Protein 6NNV (pdb70)

Structure (mmCIF, N/CA/C/O backbone):
data_6NNV
#
_entry.id   6NNV
#
_cell.length_a   56.840
_cell.length_b   61.683
_cell.length_c   80.895
_cell.angle_alpha   90.00
_cell.angle_beta   90.17
_cell.angle_gamma   90.00
#
_symmetry.space_group_name_H-M   'P 1 21 1'
#
loop_
_entity.id
_entity.type
_entity.pdbx_description
1 polymer 'Programmed cell death 1 ligand 1'
2 polymer 'macrocyclic peptide'
3 water water
#
loop_
_atom_site.group_PDB
_atom_site.id
_atom_site.type_symbol
_atom_site.label_atom_id
_atom_site.label_alt_id
_atom_site.label_comp_id
_atom_site.label_asym_id
_atom_site.label_entity_id
_atom_site.label_seq_id
_atom_site.pdbx_PDB_ins_code
_atom_site.Cartn_x
_atom_site.Cartn_y
_atom_site.Cartn_z
_atom_site.occupancy
_atom_site.B_iso_or_equiv
_atom_site.auth_seq_id
_atom_site.auth_comp_id
_atom_site.auth_asym_id
_atom_site.auth_atom_id
_atom_site.pdbx_PDB_model_num
ATOM 1 N N . ALA A 1 1 ? 58.131 7.652 30.698 1.00 41.54 18 ALA A N 1
ATOM 2 C CA . ALA A 1 1 ? 57.799 6.407 30.016 1.00 38.56 18 ALA A CA 1
ATOM 3 C C . ALA A 1 1 ? 58.938 5.965 29.102 1.00 34.75 18 ALA A C 1
ATOM 4 O O . ALA A 1 1 ? 59.777 6.773 28.702 1.00 34.19 18 ALA A O 1
ATOM 6 N N . PHE A 1 2 ? 58.961 4.677 28.773 1.00 31.55 19 PHE A N 1
ATOM 7 C CA . PHE A 1 2 ? 59.999 4.142 27.901 1.00 27.51 19 PHE A CA 1
ATOM 8 C C . PHE A 1 2 ? 59.748 4.583 26.465 1.00 26.92 19 PHE A C 1
ATOM 9 O O . PHE A 1 2 ? 58.731 4.219 25.865 1.00 29.19 19 PHE A O 1
ATOM 17 N N . THR A 1 3 ? 60.676 5.363 25.913 1.00 24.44 20 THR A N 1
ATOM 18 C CA . THR A 1 3 ? 60.543 5.907 24.571 1.00 26.41 20 THR A CA 1
ATOM 19 C C . THR A 1 3 ? 61.794 5.613 23.759 1.00 27.03 20 THR A C 1
ATOM 20 O O . THR A 1 3 ? 62.917 5.771 24.247 1.00 28.74 20 THR A O 1
ATOM 24 N N . VAL A 1 4 ? 61.588 5.187 22.517 1.00 26.64 21 VAL A N 1
ATOM 25 C CA . VAL A 1 4 ? 62.663 4.985 21.556 1.00 23.54 21 VAL A CA 1
ATOM 26 C C . VAL A 1 4 ? 62.673 6.169 20.602 1.00 24.12 21 VAL A C 1
ATOM 27 O O . VAL A 1 4 ? 61.628 6.543 20.057 1.00 24.45 21 VAL A O 1
ATOM 31 N N . THR A 1 5 ? 63.843 6.766 20.407 1.00 25.76 22 THR A N 1
ATOM 32 C CA . THR A 1 5 ? 64.001 7.910 19.524 1.00 25.62 22 THR A CA 1
ATOM 33 C C . THR A 1 5 ? 64.867 7.536 18.327 1.00 23.79 22 THR A C 1
ATOM 34 O O . THR A 1 5 ? 65.631 6.566 18.365 1.00 24.18 22 THR A O 1
ATOM 38 N N . VAL A 1 6 ? 64.736 8.312 17.263 1.00 26.03 23 VAL A N 1
ATOM 39 C CA . VAL A 1 6 ? 65.571 8.185 16.072 1.00 24.30 23 VAL A CA 1
ATOM 40 C C . VAL A 1 6 ? 66.227 9.531 15.816 1.00 26.04 23 VAL A C 1
ATOM 41 O O . VAL A 1 6 ? 65.529 10.546 15.739 1.00 27.31 23 VAL A O 1
ATOM 45 N N . PRO A 1 7 ? 67.556 9.604 15.716 1.00 27.40 24 PRO A N 1
ATOM 46 C CA . PRO A 1 7 ? 68.188 10.888 15.377 1.00 27.80 24 PRO A CA 1
ATOM 47 C C . PRO A 1 7 ? 67.828 11.370 13.987 1.00 29.21 24 PRO A C 1
ATOM 48 O O . PRO A 1 7 ? 67.732 12.584 13.763 1.00 31.73 24 PRO A O 1
ATOM 52 N N . LYS A 1 8 ? 67.622 10.451 13.048 1.00 24.89 25 LYS A N 1
ATOM 53 C CA . LYS A 1 8 ? 67.259 10.775 11.679 1.00 25.63 25 LYS A CA 1
ATOM 54 C C . LYS A 1 8 ? 66.229 9.759 11.220 1.00 23.75 25 LYS A C 1
ATOM 55 O O . LYS A 1 8 ? 66.463 8.552 11.326 1.00 25.03 25 LYS A O 1
ATOM 61 N N . ASP A 1 9 ? 65.087 10.238 10.732 1.00 25.43 26 ASP A N 1
ATOM 62 C CA . ASP A 1 9 ? 64.006 9.361 10.299 1.00 27.74 26 ASP A CA 1
ATOM 63 C C . ASP A 1 9 ? 63.997 9.113 8.796 1.00 26.07 26 ASP A C 1
ATOM 64 O O . ASP A 1 9 ? 63.099 8.423 8.304 1.00 25.33 26 ASP A O 1
ATOM 69 N N . LEU A 1 10 ? 64.960 9.660 8.056 1.00 26.28 27 LEU A N 1
ATOM 70 C CA . LEU A 1 10 ? 65.094 9.377 6.630 1.00 25.91 27 LEU A CA 1
ATOM 71 C C . LEU A 1 10 ? 66.573 9.333 6.290 1.00 21.09 27 LEU A C 1
ATOM 72 O O . LEU A 1 10 ? 67.288 10.316 6.501 1.00 21.53 27 LEU A O 1
ATOM 77 N N . TYR A 1 11 ? 67.026 8.198 5.772 1.00 20.64 28 TYR A N 1
ATOM 78 C CA . TYR A 1 11 ? 68.408 8.014 5.357 1.00 23.08 28 TYR A CA 1
ATOM 79 C C . TYR A 1 11 ? 68.473 7.932 3.840 1.00 26.29 28 TYR A C 1
ATOM 80 O O . TYR A 1 11 ? 67.786 7.106 3.231 1.00 28.88 28 TYR A O 1
ATOM 89 N N . VAL A 1 12 ? 69.299 8.779 3.238 1.00 24.20 29 VAL A N 1
ATOM 90 C CA . VAL A 1 12 ? 69.610 8.697 1.817 1.00 22.20 29 VAL A CA 1
ATOM 91 C C . VAL A 1 12 ? 71.016 8.129 1.704 1.00 22.18 29 VAL A C 1
ATOM 92 O O . VAL A 1 12 ? 71.991 8.774 2.105 1.00 22.53 29 VAL A O 1
ATOM 96 N N . VAL A 1 13 ? 71.125 6.914 1.175 1.00 21.90 30 VAL A N 1
ATOM 97 C CA . VAL A 1 13 ? 72.396 6.211 1.096 1.00 21.92 30 VAL A CA 1
ATOM 98 C C . VAL A 1 13 ? 72.725 5.948 -0.366 1.00 26.73 30 VAL A C 1
ATOM 99 O O . VAL A 1 13 ? 71.836 5.838 -1.217 1.00 25.74 30 VAL A O 1
ATOM 103 N N . GLU A 1 14 ? 74.020 5.852 -0.652 1.00 28.00 31 GLU A N 1
ATOM 104 C CA . GLU A 1 14 ? 74.497 5.583 -1.999 1.00 27.85 31 GLU A CA 1
ATOM 105 C C . GLU A 1 14 ? 74.580 4.083 -2.238 1.00 25.17 31 GLU A C 1
ATOM 106 O O . GLU A 1 14 ? 74.975 3.321 -1.349 1.00 22.95 31 GLU A O 1
ATOM 112 N N . TYR A 1 15 ? 74.197 3.667 -3.446 1.00 24.35 32 TYR A N 1
ATOM 113 C CA . TYR A 1 15 ? 74.314 2.271 -3.843 1.00 25.78 32 TYR A CA 1
ATOM 114 C C . TYR A 1 15 ? 75.721 1.752 -3.575 1.00 29.81 32 TYR A C 1
ATOM 115 O O . TYR A 1 15 ? 76.715 2.427 -3.857 1.00 30.88 32 TYR A O 1
ATOM 124 N N . GLY A 1 16 ? 75.799 0.547 -3.009 1.00 27.08 33 GLY A N 1
ATOM 125 C CA . GLY A 1 16 ? 77.067 -0.097 -2.741 1.00 26.21 33 GLY A CA 1
ATOM 126 C C . GLY A 1 16 ? 77.798 0.377 -1.504 1.00 25.53 33 GLY A C 1
ATOM 127 O O . GLY A 1 16 ? 78.833 -0.207 -1.157 1.00 23.85 33 GLY A O 1
ATOM 128 N N . SER A 1 17 ? 77.310 1.415 -0.829 1.00 26.49 34 SER A N 1
ATOM 129 C CA . SER A 1 17 ? 77.954 1.905 0.377 1.00 24.10 34 SER A CA 1
ATOM 130 C C . SER A 1 17 ? 77.468 1.108 1.585 1.00 22.27 34 SER A C 1
ATOM 131 O O . SER A 1 17 ? 76.681 0.166 1.468 1.00 21.49 34 SER A O 1
ATOM 134 N N . ASN A 1 18 ? 77.954 1.483 2.762 1.00 23.50 35 ASN A N 1
ATOM 135 C CA . ASN A 1 18 ? 77.499 0.904 4.016 1.00 24.28 35 ASN A CA 1
ATOM 136 C C . ASN A 1 18 ? 76.541 1.872 4.693 1.00 24.22 35 ASN A C 1
ATOM 137 O O . ASN A 1 18 ? 76.700 3.092 4.589 1.00 23.69 35 ASN A O 1
ATOM 142 N N . MET A 1 19 ? 75.538 1.325 5.367 1.00 19.81 36 MET A N 1
ATOM 143 C CA . MET A 1 19 ? 74.523 2.120 6.039 1.00 20.93 36 MET A CA 1
ATOM 144 C C . MET A 1 19 ? 74.453 1.727 7.507 1.00 18.98 36 MET A C 1
ATOM 145 O O . MET A 1 19 ? 74.544 0.545 7.847 1.00 19.97 36 MET A O 1
ATOM 150 N N . THR A 1 20 ? 74.311 2.725 8.375 1.00 21.26 37 THR A N 1
ATOM 151 C CA . THR A 1 20 ? 74.136 2.505 9.808 1.00 20.41 37 THR A CA 1
ATOM 152 C C . THR A 1 20 ? 72.971 3.367 10.266 1.00 22.39 37 THR A C 1
ATOM 153 O O . THR A 1 20 ? 73.101 4.592 10.358 1.00 26.50 37 THR A O 1
ATOM 157 N N . ILE A 1 21 ? 71.835 2.732 10.541 1.00 19.99 38 ILE A N 1
ATOM 158 C CA . ILE A 1 21 ? 70.634 3.426 10.990 1.00 19.74 38 ILE A CA 1
ATOM 159 C C . ILE A 1 21 ? 70.442 3.129 12.469 1.00 18.42 38 ILE A C 1
ATOM 160 O O . ILE A 1 21 ? 70.631 1.993 12.916 1.00 17.60 38 ILE A O 1
ATOM 165 N N . GLU A 1 22 ? 70.078 4.151 13.234 1.00 18.97 39 GLU A N 1
ATOM 166 C CA . GLU A 1 22 ? 70.203 4.069 14.680 1.00 18.34 39 GLU A CA 1
ATOM 167 C C . GLU A 1 22 ? 68.886 4.366 15.371 1.00 18.41 39 GLU A C 1
ATOM 168 O O . GLU A 1 22 ? 68.154 5.280 14.981 1.00 18.72 39 GLU A O 1
ATOM 174 N N . CYS A 1 23 ? 68.598 3.581 16.401 1.00 23.49 40 CYS A N 1
ATOM 175 C CA . CYS A 1 23 ? 67.515 3.860 17.324 1.00 21.79 40 CYS A CA 1
ATOM 176 C C . CYS A 1 23 ? 68.092 4.001 18.725 1.00 18.85 40 CYS A C 1
ATOM 177 O O . CYS A 1 23 ? 69.000 3.264 19.109 1.00 18.69 40 CYS A O 1
ATOM 180 N N . LYS A 1 24 ? 67.600 4.991 19.458 1.00 19.46 41 LYS A N 1
ATOM 181 C CA . LYS A 1 24 ? 68.107 5.300 20.784 1.00 20.01 41 LYS A CA 1
ATOM 182 C C . LYS A 1 24 ? 67.063 4.927 21.824 1.00 21.36 41 LYS A C 1
ATOM 183 O O . LYS A 1 24 ? 65.869 5.187 21.641 1.00 20.36 41 LYS A O 1
ATOM 189 N N . PHE A 1 25 ? 67.519 4.307 22.906 1.00 22.85 42 PHE A N 1
ATOM 190 C CA . PHE A 1 25 ? 66.662 3.880 23.998 1.00 20.68 42 PHE A CA 1
ATOM 191 C C . PHE A 1 25 ? 67.398 4.109 25.308 1.00 21.68 42 PHE A C 1
ATOM 192 O O . PHE A 1 25 ? 68.635 4.132 25.330 1.00 22.63 42 PHE A O 1
ATOM 200 N N . PRO A 1 26 ? 66.671 4.316 26.407 1.00 23.22 43 PRO A N 1
ATOM 201 C CA . PRO A 1 26 ? 67.330 4.651 27.680 1.00 24.92 43 PRO A CA 1
ATOM 202 C C . PRO A 1 26 ? 68.001 3.435 28.306 1.00 27.51 43 PRO A C 1
ATOM 203 O O . PRO A 1 26 ? 67.409 2.356 28.387 1.00 27.60 43 PRO A O 1
ATOM 207 N N . VAL A 1 27 ? 69.245 3.622 28.751 1.00 28.17 44 VAL A N 1
ATOM 208 C CA . VAL A 1 27 ? 70.018 2.600 29.448 1.00 30.45 44 VAL A CA 1
ATOM 209 C C . VAL A 1 27 ? 70.688 3.240 30.654 1.00 33.49 44 VAL A C 1
ATOM 210 O O . VAL A 1 27 ? 71.220 4.352 30.562 1.00 35.44 44 VAL A O 1
ATOM 214 N N . GLU A 1 28 ? 70.672 2.533 31.784 1.00 35.77 45 GLU A N 1
ATOM 215 C CA . GLU A 1 28 ? 71.348 3.000 32.990 1.00 39.42 45 GLU A CA 1
ATOM 216 C C . GLU A 1 28 ? 72.856 2.808 32.872 1.00 42.22 45 GLU A C 1
ATOM 217 O O . GLU A 1 28 ? 73.382 2.631 31.767 1.00 43.48 45 GLU A O 1
ATOM 218 N N . LYS A 1 29 ? 73.558 2.834 34.007 1.00 45.88 46 LYS A N 1
ATOM 219 C CA . LYS A 1 29 ? 75.013 2.725 33.978 1.00 47.50 46 LYS A CA 1
ATOM 220 C C . LYS A 1 29 ? 75.464 1.376 33.432 1.00 47.88 46 LYS A C 1
ATOM 221 O O . LYS A 1 29 ? 76.486 1.291 32.740 1.00 49.52 46 LYS A O 1
ATOM 222 N N . GLN A 1 30 ? 74.718 0.313 33.729 1.00 45.24 47 GLN A N 1
ATOM 223 C CA . GLN A 1 30 ? 75.042 -1.031 33.274 1.00 41.43 47 GLN A CA 1
ATOM 224 C C . GLN A 1 30 ? 73.890 -1.592 32.451 1.00 36.24 47 GLN A C 1
ATOM 225 O O . GLN A 1 30 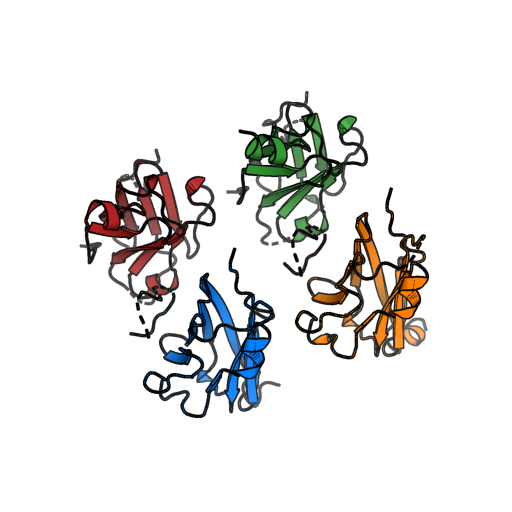? 72.722 -1.278 32.695 1.00 36.34 47 GLN A O 1
ATOM 227 N N . LEU A 1 31 ? 74.231 -2.434 31.478 1.00 32.81 48 LEU A N 1
ATOM 228 C CA . LEU A 1 31 ? 73.270 -2.977 30.524 1.00 29.55 48 LEU A CA 1
ATOM 229 C C . LEU A 1 31 ? 72.862 -4.386 30.942 1.00 28.90 48 LEU A C 1
ATOM 230 O O . LEU A 1 31 ? 73.713 -5.276 31.055 1.00 29.88 48 LEU A O 1
ATOM 235 N N . ASP A 1 32 ? 71.562 -4.584 31.157 1.00 24.88 49 ASP A N 1
ATOM 236 C CA . ASP A 1 32 ? 71.001 -5.888 31.513 1.00 25.59 49 ASP A CA 1
ATOM 237 C C . ASP A 1 32 ? 70.734 -6.654 30.222 1.00 24.33 49 ASP A C 1
ATOM 238 O O . ASP A 1 32 ? 69.717 -6.441 29.557 1.00 24.61 49 ASP A O 1
ATOM 243 N N . LEU A 1 33 ? 71.642 -7.573 29.880 1.00 26.14 50 LEU A N 1
ATOM 244 C CA . LEU A 1 33 ? 71.532 -8.300 28.618 1.00 23.66 50 LEU A CA 1
ATOM 245 C C . LEU A 1 33 ? 70.344 -9.251 28.601 1.00 20.24 50 LEU A C 1
ATOM 246 O O . LEU A 1 33 ? 69.807 -9.542 27.527 1.00 19.63 50 LEU A O 1
ATOM 251 N N . ALA A 1 34 ? 69.926 -9.758 29.765 1.00 22.40 51 ALA A N 1
ATOM 252 C CA . ALA A 1 34 ? 68.791 -10.674 29.796 1.00 22.33 51 ALA A CA 1
ATOM 253 C C . ALA A 1 34 ? 67.486 -9.967 29.457 1.00 23.48 51 ALA A C 1
ATOM 254 O O . ALA A 1 34 ? 66.583 -10.577 28.875 1.00 23.18 51 ALA A O 1
ATOM 256 N N . ALA A 1 35 ? 67.370 -8.689 29.808 1.00 20.96 52 ALA A N 1
ATOM 257 C CA . ALA A 1 35 ? 66.145 -7.941 29.573 1.00 22.36 52 ALA A CA 1
ATOM 258 C C . ALA A 1 35 ? 66.048 -7.366 28.169 1.00 20.22 52 ALA A C 1
ATOM 259 O O . ALA A 1 35 ? 64.935 -7.122 27.690 1.00 20.18 52 ALA A O 1
ATOM 261 N N . LEU A 1 36 ? 67.175 -7.153 27.497 1.00 19.73 53 LEU A N 1
ATOM 262 C CA . LEU A 1 36 ? 67.173 -6.486 26.204 1.00 19.13 53 LEU A CA 1
ATOM 263 C C . LEU A 1 36 ? 66.712 -7.433 25.104 1.00 23.92 53 LEU A C 1
ATOM 264 O O . LEU A 1 36 ? 67.255 -8.531 24.944 1.00 20.51 53 LEU A O 1
ATOM 269 N N . ILE A 1 37 ? 65.700 -7.006 24.353 1.00 24.22 54 ILE A N 1
ATOM 270 C CA . ILE A 1 37 ? 65.303 -7.651 23.106 1.00 19.79 54 ILE A CA 1
ATOM 271 C C . ILE A 1 37 ? 65.285 -6.581 22.027 1.00 17.99 54 ILE A C 1
ATOM 272 O O . ILE A 1 37 ? 64.683 -5.518 22.214 1.00 16.45 54 ILE A O 1
ATOM 277 N N . VAL A 1 38 ? 65.962 -6.842 20.913 1.00 18.73 55 VAL A N 1
ATOM 278 C CA . VAL A 1 38 ? 65.976 -5.911 19.790 1.00 16.13 55 VAL A CA 1
ATOM 279 C C . VAL A 1 38 ? 65.576 -6.671 18.534 1.00 16.18 55 VAL A C 1
ATOM 280 O O . VAL A 1 38 ? 66.028 -7.798 18.310 1.00 16.61 55 VAL A O 1
ATOM 284 N N . TYR A 1 39 ? 64.709 -6.069 17.726 1.00 17.62 56 TYR A N 1
ATOM 285 C CA . TYR A 1 39 ? 64.298 -6.679 16.466 1.00 17.60 56 TYR A CA 1
ATOM 286 C C . TYR A 1 39 ? 64.224 -5.599 15.399 1.00 17.24 56 TYR A C 1
ATOM 287 O O . TYR A 1 39 ? 63.459 -4.638 15.532 1.00 15.88 56 TYR A O 1
ATOM 296 N N . TRP A 1 40 ? 65.042 -5.755 14.361 1.00 16.11 57 TRP A N 1
ATOM 297 C CA . TRP A 1 40 ? 65.024 -4.913 13.173 1.00 16.15 57 TRP A CA 1
ATOM 298 C C . TRP A 1 40 ? 64.359 -5.679 12.044 1.00 16.49 57 TRP A C 1
ATOM 299 O O . TRP A 1 40 ? 64.802 -6.787 11.707 1.00 16.89 57 TRP A O 1
ATOM 310 N N . GLU A 1 41 ? 63.328 -5.069 11.447 1.00 16.42 58 GLU A N 1
ATOM 311 C CA . GLU A 1 41 ? 62.557 -5.670 10.364 1.00 16.81 58 GLU A CA 1
ATOM 312 C C . GLU A 1 41 ? 62.355 -4.648 9.251 1.00 17.04 58 GLU A C 1
ATOM 313 O O . GLU A 1 41 ? 62.392 -3.442 9.488 1.00 16.80 58 GLU A O 1
ATOM 319 N N . MET A 1 42 ? 62.168 -5.128 8.022 1.00 17.63 59 MET A N 1
ATOM 320 C CA . MET A 1 42 ? 61.735 -4.259 6.933 1.00 20.92 59 MET A CA 1
ATOM 321 C C . MET A 1 42 ? 60.797 -5.041 6.025 1.00 20.53 59 MET A C 1
ATOM 322 O O . MET A 1 42 ? 61.051 -6.208 5.710 1.00 21.38 59 MET A O 1
ATOM 327 N N . GLU A 1 43 ? 59.663 -4.425 5.711 1.00 24.16 60 GLU A N 1
ATOM 328 C CA . GLU A 1 43 ? 58.642 -5.127 4.979 1.00 23.02 60 GLU A CA 1
ATOM 329 C C . GLU A 1 43 ? 58.365 -6.252 5.974 1.00 20.06 60 GLU A C 1
ATOM 330 O O . GLU A 1 43 ? 58.107 -6.007 7.153 1.00 20.62 60 GLU A O 1
ATOM 336 N N . ASP A 1 44 ? 58.432 -7.478 5.487 1.00 19.36 61 ASP A N 1
ATOM 337 C CA . ASP A 1 44 ? 58.254 -8.698 6.261 1.00 20.55 61 ASP A CA 1
ATOM 338 C C . ASP A 1 44 ? 59.529 -9.532 6.270 1.00 19.37 61 ASP A C 1
ATOM 339 O O . ASP A 1 44 ? 59.490 -10.764 6.256 1.00 25.49 61 ASP A O 1
ATOM 344 N N . LYS A 1 45 ? 60.679 -8.865 6.301 1.00 19.18 62 LYS A N 1
ATOM 345 C CA . LYS A 1 45 ? 61.976 -9.528 6.296 1.00 24.50 62 LYS A CA 1
ATOM 346 C C . LYS A 1 45 ? 62.629 -9.372 7.664 1.00 18.79 62 LYS A C 1
ATOM 347 O O . LYS A 1 45 ? 62.819 -8.249 8.144 1.00 18.28 62 LYS A O 1
ATOM 353 N N . ASN A 1 46 ? 62.966 -10.500 8.283 1.00 18.92 63 ASN A N 1
ATOM 354 C CA . ASN A 1 46 ? 63.693 -10.535 9.551 1.00 18.54 63 ASN A CA 1
ATOM 355 C C . ASN A 1 46 ? 65.135 -10.108 9.305 1.00 19.97 63 ASN A C 1
ATOM 356 O O . ASN A 1 46 ? 65.941 -10.878 8.781 1.00 22.63 63 ASN A O 1
ATOM 361 N N . ILE A 1 47 ? 65.477 -8.882 9.692 1.00 20.60 64 ILE A N 1
ATOM 362 C CA . ILE A 1 47 ? 66.843 -8.402 9.518 1.00 21.53 64 ILE A CA 1
ATOM 363 C C . ILE A 1 47 ? 67.698 -8.863 10.686 1.00 21.57 64 ILE A C 1
ATOM 364 O O . ILE A 1 47 ? 68.634 -9.651 10.508 1.00 21.97 64 ILE A O 1
ATOM 369 N N . ILE A 1 48 ? 67.400 -8.370 11.886 1.00 21.03 65 ILE A N 1
ATOM 370 C CA . ILE A 1 48 ? 68.227 -8.669 13.053 1.00 19.91 65 ILE A CA 1
ATOM 371 C C . ILE A 1 48 ? 67.326 -9.020 14.225 1.00 19.28 65 ILE A C 1
ATOM 372 O O . ILE A 1 48 ? 66.360 -8.304 14.507 1.00 18.31 65 ILE A O 1
ATOM 377 N N . GLN A 1 49 ? 67.644 -10.119 14.906 1.00 21.80 66 GLN A N 1
ATOM 378 C CA . GLN A 1 49 ? 66.920 -10.570 16.090 1.00 21.27 66 GLN A CA 1
ATOM 379 C C . GLN A 1 49 ? 67.939 -10.782 17.200 1.00 22.63 66 GLN A C 1
ATOM 380 O O . GLN A 1 49 ? 68.787 -11.675 17.103 1.00 24.76 66 GLN A O 1
ATOM 386 N N . PHE A 1 50 ? 67.857 -9.971 18.251 1.00 21.12 67 PHE A N 1
ATOM 387 C CA . PHE A 1 50 ? 68.875 -9.904 19.290 1.00 21.16 67 PHE A CA 1
ATOM 388 C C . PHE A 1 50 ? 68.233 -10.212 20.634 1.00 22.55 67 PHE A C 1
ATOM 389 O O . PHE A 1 50 ? 67.395 -9.438 21.118 1.00 22.28 67 PHE A O 1
ATOM 397 N N . VAL A 1 51 ? 68.636 -11.338 21.226 1.00 22.62 68 VAL A N 1
ATOM 398 C CA . VAL A 1 51 ? 68.086 -11.855 22.474 1.00 25.29 68 VAL A CA 1
ATOM 399 C C . VAL A 1 51 ? 69.229 -12.444 23.293 1.00 28.22 68 VAL A C 1
ATOM 400 O O . VAL A 1 51 ? 70.103 -13.128 22.751 1.00 31.35 68 VAL A O 1
ATOM 404 N N . HIS A 1 52 ? 69.226 -12.170 24.601 1.00 30.60 69 HIS A N 1
ATOM 405 C CA . HIS A 1 52 ? 70.209 -12.730 25.536 1.00 30.61 69 HIS A CA 1
ATOM 406 C C . HIS A 1 52 ? 71.642 -12.382 25.134 1.00 29.23 69 HIS A C 1
ATOM 407 O O . HIS A 1 52 ? 72.555 -13.203 25.247 1.00 28.70 69 HIS A O 1
ATOM 414 N N . GLY A 1 53 ? 71.844 -11.152 24.665 1.00 27.35 70 GLY A N 1
ATOM 415 C CA . GLY A 1 53 ? 73.164 -10.664 24.332 1.00 27.02 70 GLY A CA 1
ATOM 416 C C . GLY A 1 53 ? 73.743 -11.164 23.027 1.00 25.20 70 GLY A C 1
ATOM 417 O O . GLY A 1 53 ? 74.907 -10.863 22.735 1.00 25.56 70 GLY A O 1
ATOM 418 N N . GLU A 1 54 ? 72.980 -11.906 22.227 1.00 26.42 71 GLU A N 1
ATOM 419 C CA . GLU A 1 54 ? 73.488 -12.476 20.988 1.00 26.59 71 GLU A CA 1
ATOM 420 C C . GLU A 1 54 ? 72.453 -12.331 19.884 1.00 26.88 71 GLU A C 1
ATOM 421 O O . GLU A 1 54 ? 71.246 -12.398 20.132 1.00 26.26 71 GLU A O 1
ATOM 427 N N . GLU A 1 55 ? 72.940 -12.141 18.660 1.00 23.62 72 GLU A N 1
ATOM 428 C CA . GLU A 1 55 ? 72.070 -12.175 17.493 1.00 26.13 72 GLU A CA 1
ATOM 429 C C . GLU A 1 55 ? 71.580 -13.596 17.244 1.00 28.82 72 GLU A C 1
ATOM 430 O O . GLU A 1 55 ? 72.336 -14.562 17.373 1.00 32.28 72 GLU A O 1
ATOM 436 N N . ASP A 1 56 ? 70.307 -13.722 16.879 1.00 27.20 73 ASP A N 1
ATOM 437 C CA . ASP A 1 56 ? 69.727 -15.001 16.483 1.00 27.93 73 ASP A CA 1
ATOM 438 C C . ASP A 1 56 ? 69.714 -15.061 14.960 1.00 26.75 73 ASP A C 1
ATOM 439 O O . ASP A 1 56 ? 68.908 -14.387 14.312 1.00 25.62 73 ASP A O 1
ATOM 444 N N . LEU A 1 57 ? 70.610 -15.866 14.392 1.00 29.30 74 LEU A N 1
ATOM 445 C CA . LEU A 1 57 ? 70.752 -15.964 12.946 1.00 28.90 74 LEU A CA 1
ATOM 446 C C . LEU A 1 57 ? 69.858 -17.026 12.325 1.00 28.36 74 LEU A C 1
ATOM 447 O O . LEU A 1 57 ? 69.745 -17.070 11.095 1.00 31.98 74 LEU A O 1
ATOM 452 N N . LYS A 1 58 ? 69.228 -17.880 13.134 1.00 25.65 75 LYS A N 1
ATOM 453 C CA . LYS A 1 58 ? 68.383 -18.939 12.592 1.00 28.84 75 LYS A CA 1
ATOM 454 C C . LYS A 1 58 ? 67.140 -18.395 11.902 1.00 27.96 75 LYS A C 1
ATOM 455 O O . LYS A 1 58 ? 66.586 -19.071 11.028 1.00 27.63 75 LYS A O 1
ATOM 461 N N . THR A 1 59 ? 66.691 -17.197 12.273 1.00 24.41 76 THR A N 1
ATOM 462 C CA . THR A 1 59 ? 65.498 -16.596 11.698 1.00 25.28 76 THR A CA 1
ATOM 463 C C . THR A 1 59 ? 65.813 -15.469 10.726 1.00 26.08 76 THR A C 1
ATOM 464 O O . THR A 1 59 ? 64.886 -14.868 10.173 1.00 26.38 76 THR A O 1
ATOM 468 N N . GLN A 1 60 ? 67.089 -15.171 10.499 1.00 26.04 77 GLN A N 1
ATOM 469 C CA . GLN A 1 60 ? 67.453 -14.064 9.629 1.00 25.28 77 GLN A CA 1
ATOM 470 C C . GLN A 1 60 ? 67.110 -14.379 8.180 1.00 25.16 77 GLN A C 1
ATOM 471 O O . GLN A 1 60 ? 67.359 -15.485 7.692 1.00 27.63 77 GLN A O 1
ATOM 477 N N . HIS A 1 61 ? 66.536 -13.395 7.494 1.00 25.60 78 HIS A N 1
ATOM 478 C CA . HIS A 1 61 ? 66.211 -13.546 6.083 1.00 28.11 78 HIS A CA 1
ATOM 479 C C . HIS A 1 61 ? 67.487 -13.654 5.252 1.00 31.43 78 HIS A C 1
ATOM 480 O O . HIS A 1 61 ? 68.510 -13.038 5.562 1.00 31.18 78 HIS A O 1
ATOM 487 N N . SER A 1 62 ? 67.416 -14.451 4.179 1.00 32.39 79 SER A N 1
ATOM 488 C CA . SER A 1 62 ? 68.607 -14.722 3.377 1.00 35.18 79 SER A CA 1
ATOM 489 C C . SER A 1 62 ? 69.153 -13.458 2.723 1.00 34.56 79 SER A C 1
ATOM 490 O O . SER A 1 62 ? 70.349 -13.387 2.417 1.00 36.64 79 SER A O 1
ATOM 493 N N . SER A 1 63 ? 68.302 -12.453 2.508 1.00 32.24 80 SER A N 1
ATOM 494 C CA . SER A 1 63 ? 68.733 -11.195 1.908 1.00 34.17 80 SER A CA 1
ATOM 495 C C . SER A 1 63 ? 69.809 -10.490 2.718 1.00 32.88 80 SER A C 1
ATOM 496 O O . SER A 1 63 ? 70.445 -9.568 2.196 1.00 33.77 80 SER A O 1
ATOM 499 N N . TYR A 1 64 ? 70.029 -10.893 3.970 1.00 32.72 81 TYR A N 1
ATOM 500 C CA . TYR A 1 64 ? 70.881 -10.153 4.885 1.00 30.76 81 TYR A CA 1
ATOM 501 C C . TYR A 1 64 ? 72.007 -10.983 5.485 1.00 32.36 81 TYR A C 1
ATOM 502 O O . TYR A 1 64 ? 72.755 -10.462 6.320 1.00 34.23 81 TYR A O 1
ATOM 511 N N . ARG A 1 65 ? 72.155 -12.244 5.085 1.00 31.02 82 ARG A N 1
ATOM 512 C CA . ARG A 1 65 ? 73.214 -13.092 5.620 1.00 32.67 82 ARG A CA 1
ATOM 513 C C . ARG A 1 65 ? 74.578 -12.470 5.353 1.00 34.68 82 ARG A C 1
ATOM 514 O O . ARG A 1 65 ? 74.935 -12.206 4.201 1.00 37.61 82 ARG A O 1
ATOM 516 N N . GLN A 1 66 ? 75.331 -12.228 6.427 1.00 34.54 83 GLN A N 1
ATOM 517 C CA . GLN A 1 66 ? 76.631 -11.559 6.377 1.00 36.93 83 GLN A CA 1
ATOM 518 C C . GLN A 1 66 ? 76.548 -10.184 5.723 1.00 34.58 83 GLN A C 1
ATOM 519 O O . GLN A 1 66 ? 77.565 -9.638 5.282 1.00 35.95 83 GLN A O 1
ATOM 525 N N . ARG A 1 67 ? 75.336 -9.645 5.654 1.00 28.68 84 ARG A N 1
ATOM 526 C CA . ARG A 1 67 ? 75.111 -8.324 5.090 1.00 26.88 84 ARG A CA 1
ATOM 527 C C . ARG A 1 67 ? 74.712 -7.325 6.169 1.00 22.49 84 ARG A C 1
ATOM 528 O O . ARG A 1 67 ? 74.948 -6.127 6.034 1.00 29.75 84 ARG A O 1
ATOM 536 N N . ALA A 1 68 ? 74.102 -7.824 7.240 1.00 24.83 85 ALA A N 1
ATOM 537 C CA . ALA A 1 68 ? 73.648 -6.957 8.322 1.00 23.70 85 ALA A CA 1
ATOM 538 C C . ALA A 1 68 ? 73.972 -7.484 9.714 1.00 24.21 85 ALA A C 1
ATOM 539 O O . ALA A 1 68 ? 74.005 -8.689 9.946 1.00 21.10 85 ALA A O 1
ATOM 541 N N . ARG A 1 69 ? 74.207 -6.559 10.637 1.00 20.12 86 ARG A N 1
ATOM 542 C CA . ARG A 1 69 ? 74.518 -6.913 12.011 1.00 20.47 86 ARG A CA 1
ATOM 543 C C . ARG A 1 69 ? 74.105 -5.803 12.971 1.00 21.16 86 ARG A C 1
ATOM 544 O O . ARG A 1 69 ? 73.950 -4.650 12.571 1.00 19.67 86 ARG A O 1
ATOM 548 N N . LEU A 1 70 ? 73.939 -6.161 14.240 1.00 18.98 87 LEU A N 1
ATOM 549 C CA . LEU A 1 70 ? 73.587 -5.200 15.273 1.00 18.68 87 LEU A CA 1
ATOM 550 C C . LEU A 1 70 ? 74.914 -4.905 15.943 1.00 21.57 87 LEU A C 1
ATOM 551 O O . LEU A 1 70 ? 75.636 -5.825 16.317 1.00 25.84 87 LEU A O 1
ATOM 556 N N . LEU A 1 71 ? 75.255 -3.630 16.080 1.00 18.79 88 LEU A N 1
ATOM 557 C CA . LEU A 1 71 ? 76.548 -3.281 16.664 1.00 19.34 88 LEU A CA 1
ATOM 558 C C . LEU A 1 71 ? 76.418 -3.335 18.182 1.00 21.98 88 LEU A C 1
ATOM 559 O O . LEU A 1 71 ? 75.935 -2.392 18.815 1.00 20.88 88 LEU A O 1
ATOM 564 N N . LYS A 1 72 ? 76.867 -4.449 18.767 1.00 19.84 89 LYS A N 1
ATOM 565 C CA . LYS A 1 72 ? 76.599 -4.737 20.172 1.00 19.89 89 LYS A CA 1
ATOM 566 C C . LYS A 1 72 ? 77.248 -3.723 21.106 1.00 23.14 89 LYS A C 1
ATOM 567 O O . LYS A 1 72 ? 76.706 -3.440 22.180 1.00 21.71 89 LYS A O 1
ATOM 573 N N . ASP A 1 73 ? 78.399 -3.166 20.724 1.00 20.55 90 ASP A N 1
ATOM 574 C CA . ASP A 1 73 ? 79.099 -2.241 21.610 1.00 21.74 90 ASP A CA 1
ATOM 575 C C . ASP A 1 73 ? 78.345 -0.928 21.776 1.00 20.58 90 ASP A C 1
ATOM 576 O O . ASP A 1 73 ? 78.487 -0.261 22.807 1.00 22.26 90 ASP A O 1
ATOM 581 N N . GLN A 1 74 ? 77.544 -0.540 20.783 1.00 19.43 91 GLN A N 1
ATOM 582 C CA . GLN A 1 74 ? 76.753 0.676 20.900 1.00 21.17 91 GLN A CA 1
ATOM 583 C C . GLN A 1 74 ? 75.541 0.497 21.803 1.00 22.58 91 GLN A C 1
ATOM 584 O O . GLN A 1 74 ? 75.026 1.493 22.324 1.00 23.33 91 GLN A O 1
ATOM 590 N N . LEU A 1 75 ? 75.073 -0.742 21.990 1.00 20.22 92 LEU A N 1
ATOM 591 C CA . LEU A 1 75 ? 73.979 -0.989 22.923 1.00 23.33 92 LEU A CA 1
ATOM 592 C C . LEU A 1 75 ? 74.325 -0.481 24.317 1.00 25.75 92 LEU A C 1
ATOM 593 O O . LEU A 1 75 ? 73.447 -0.006 25.048 1.00 25.40 92 LEU A O 1
ATOM 598 N N . SER A 1 76 ? 75.605 -0.572 24.695 1.00 27.82 93 SER A N 1
ATOM 599 C CA . SER A 1 76 ? 76.055 -0.035 25.974 1.00 28.92 93 SER A CA 1
ATOM 600 C C . SER A 1 76 ? 75.690 1.433 26.122 1.00 25.91 93 SER A C 1
ATOM 601 O O . SER A 1 76 ? 75.438 1.903 27.236 1.00 26.80 93 SER A O 1
ATOM 604 N N . LEU A 1 77 ? 75.670 2.171 25.017 1.00 22.93 94 LEU A N 1
ATOM 605 C CA . LEU A 1 77 ? 75.351 3.589 25.020 1.00 22.22 94 LEU A CA 1
ATOM 606 C C . LEU A 1 77 ? 73.867 3.857 24.803 1.00 22.10 94 LEU A C 1
ATOM 607 O O . LEU A 1 77 ? 73.478 5.010 24.597 1.00 21.05 94 LEU A O 1
ATOM 612 N N . GLY A 1 78 ? 73.029 2.829 24.858 1.00 19.11 95 GLY A N 1
ATOM 613 C CA . GLY A 1 78 ? 71.632 3.026 24.528 1.00 19.47 95 GLY A CA 1
ATOM 614 C C . GLY A 1 78 ? 71.432 3.299 23.056 1.00 21.58 95 GLY A C 1
ATOM 615 O O . GLY A 1 78 ? 70.654 4.192 22.694 1.00 21.97 95 GLY A O 1
ATOM 616 N N . ASN A 1 79 ? 72.132 2.556 22.196 1.00 15.77 96 ASN A N 1
ATOM 617 C CA . ASN A 1 79 ? 72.068 2.718 20.747 1.00 17.34 96 ASN A CA 1
ATOM 618 C C . ASN A 1 79 ? 71.923 1.343 20.109 1.00 21.41 96 ASN A C 1
ATOM 619 O O . ASN A 1 79 ? 72.868 0.549 20.123 1.00 24.65 96 ASN A O 1
ATOM 624 N N . ALA A 1 80 ? 70.742 1.059 19.565 1.00 19.59 97 ALA A N 1
ATOM 625 C CA . ALA A 1 80 ? 70.537 -0.090 18.690 1.00 17.77 97 ALA A CA 1
ATOM 626 C C . ALA A 1 80 ? 70.843 0.388 17.277 1.00 17.77 97 ALA A C 1
ATOM 627 O O . ALA A 1 80 ? 70.050 1.103 16.665 1.00 19.02 97 ALA A O 1
ATOM 629 N N . ALA A 1 81 ? 72.012 0.022 16.768 1.00 15.62 98 ALA A N 1
ATOM 630 C CA . ALA A 1 81 ? 72.495 0.513 15.486 1.00 16.81 98 ALA A CA 1
ATOM 631 C C . ALA A 1 81 ? 72.573 -0.652 14.512 1.00 19.18 98 ALA A C 1
ATOM 632 O O . ALA A 1 81 ? 73.346 -1.591 14.723 1.00 18.06 98 ALA A O 1
ATOM 634 N N . LEU A 1 82 ? 71.771 -0.591 13.456 1.00 13.31 99 LEU A N 1
ATOM 635 C CA . LEU A 1 82 ? 71.780 -1.611 12.420 1.00 13.20 99 LEU A CA 1
ATOM 636 C C . LEU A 1 82 ? 72.741 -1.181 11.323 1.00 18.39 99 LEU A C 1
ATOM 637 O O . LEU A 1 82 ? 72.592 -0.091 10.755 1.00 16.93 99 LEU A O 1
ATOM 642 N N . GLN A 1 83 ? 73.724 -2.028 11.031 1.00 17.93 100 GLN A N 1
ATOM 643 C CA . GLN A 1 83 ? 74.681 -1.783 9.964 1.00 13.47 100 GLN A CA 1
ATOM 644 C C . GLN A 1 83 ? 74.473 -2.805 8.856 1.00 17.55 100 GLN A C 1
ATOM 645 O O . GLN A 1 83 ? 74.476 -4.015 9.109 1.00 13.56 100 GLN A O 1
ATOM 651 N N . ILE A 1 84 ? 74.289 -2.313 7.635 1.00 14.14 101 ILE A N 1
ATOM 652 C CA . ILE A 1 84 ? 74.138 -3.147 6.447 1.00 20.06 101 ILE A CA 1
ATOM 653 C C . ILE A 1 84 ? 75.213 -2.737 5.451 1.00 18.84 101 ILE A C 1
ATOM 654 O O . ILE A 1 84 ? 75.294 -1.563 5.066 1.00 17.24 101 ILE A O 1
ATOM 659 N N . THR A 1 85 ? 76.038 -3.696 5.043 1.00 18.34 102 THR A N 1
ATOM 660 C CA . THR A 1 85 ? 77.131 -3.429 4.120 1.00 19.31 102 THR A CA 1
ATOM 661 C C . THR A 1 85 ? 76.711 -3.725 2.691 1.00 21.68 102 THR A C 1
ATOM 662 O O . THR A 1 85 ? 75.904 -4.622 2.433 1.00 22.68 102 THR A O 1
ATOM 666 N N . ASP A 1 86 ? 77.280 -2.960 1.759 1.00 19.64 103 ASP A N 1
ATOM 667 C CA . ASP A 1 86 ? 77.040 -3.145 0.331 1.00 21.69 103 ASP A CA 1
ATOM 668 C C . ASP A 1 86 ? 75.553 -2.980 0.013 1.00 21.40 103 ASP A C 1
ATOM 669 O O . ASP A 1 86 ? 74.872 -3.909 -0.424 1.00 21.74 103 ASP A O 1
ATOM 674 N N . VAL A 1 87 ? 75.060 -1.760 0.249 1.00 24.28 104 VAL A N 1
ATOM 675 C CA . VAL A 1 87 ? 73.634 -1.481 0.115 1.00 21.52 104 VAL A CA 1
ATOM 676 C C . VAL A 1 87 ? 73.191 -1.685 -1.325 1.00 24.05 104 VAL A C 1
ATOM 677 O O . VAL A 1 87 ? 73.824 -1.191 -2.267 1.00 24.14 104 VAL A O 1
ATOM 681 N N . LYS A 1 88 ? 72.097 -2.418 -1.499 1.00 23.21 105 LYS A N 1
ATOM 682 C CA . LYS A 1 88 ? 71.472 -2.633 -2.793 1.00 21.31 105 LYS A CA 1
ATOM 683 C C . LYS A 1 88 ? 70.240 -1.744 -2.934 1.00 21.91 105 LYS A C 1
ATOM 684 O O . LYS A 1 88 ? 69.773 -1.127 -1.973 1.00 22.13 105 LYS A O 1
ATOM 690 N N . LEU A 1 89 ? 69.711 -1.680 -4.161 1.00 15.42 106 LEU A N 1
ATOM 691 C CA . LEU A 1 89 ? 68.493 -0.908 -4.395 1.00 15.52 106 LEU A CA 1
ATOM 692 C C . LEU A 1 89 ? 67.311 -1.490 -3.634 1.00 17.57 106 LEU A C 1
ATOM 693 O O . LEU A 1 89 ? 66.430 -0.745 -3.188 1.00 16.74 106 LEU A O 1
ATOM 698 N N . GLN A 1 90 ? 67.281 -2.812 -3.469 1.00 20.04 107 GLN A N 1
ATOM 699 C CA . GLN A 1 90 ? 66.231 -3.512 -2.738 1.00 22.75 107 GLN A CA 1
ATOM 700 C C . GLN A 1 90 ? 66.308 -3.292 -1.233 1.00 19.92 107 GLN A C 1
ATOM 701 O O . GLN A 1 90 ? 65.509 -3.884 -0.498 1.00 18.52 107 GLN A O 1
ATOM 707 N N . ASP A 1 91 ? 67.249 -2.478 -0.760 1.00 19.07 108 ASP A N 1
ATOM 708 C CA . ASP A 1 91 ? 67.328 -2.111 0.646 1.00 17.78 108 ASP A CA 1
ATOM 709 C C . ASP A 1 91 ? 66.561 -0.834 0.964 1.00 16.69 108 ASP A C 1
ATOM 710 O O . ASP A 1 91 ? 66.419 -0.495 2.143 1.00 14.88 108 ASP A O 1
ATOM 715 N N . ALA A 1 92 ? 66.072 -0.124 -0.048 1.00 14.84 109 ALA A N 1
ATOM 716 C CA . ALA A 1 92 ? 65.233 1.039 0.195 1.00 14.99 109 ALA A CA 1
ATOM 717 C C . ALA A 1 92 ? 63.874 0.601 0.726 1.00 22.92 109 ALA A C 1
ATOM 718 O O . ALA A 1 92 ? 63.345 -0.446 0.341 1.00 15.60 109 ALA A O 1
ATOM 720 N N . GLY A 1 93 ? 63.314 1.393 1.621 1.00 17.82 110 GLY A N 1
ATOM 721 C CA . GLY A 1 93 ? 62.026 1.078 2.197 1.00 18.74 110 GLY A CA 1
ATOM 722 C C . GLY A 1 93 ? 61.960 1.526 3.642 1.00 18.34 110 GLY A C 1
ATOM 723 O O . GLY A 1 93 ? 62.818 2.256 4.129 1.00 14.86 110 GLY A O 1
ATOM 724 N N . VAL A 1 94 ? 60.914 1.065 4.320 1.00 17.72 111 VAL A N 1
ATOM 725 C CA . VAL A 1 94 ? 60.654 1.430 5.706 1.00 17.35 111 VAL A CA 1
ATOM 726 C C . VAL A 1 94 ? 61.180 0.319 6.605 1.00 18.52 111 VAL A C 1
ATOM 727 O O . VAL A 1 94 ? 60.781 -0.845 6.473 1.00 19.66 111 VAL A O 1
ATOM 731 N N . TYR A 1 95 ? 62.086 0.679 7.505 1.00 17.99 112 TYR A N 1
ATOM 732 C CA . TYR A 1 95 ? 62.639 -0.211 8.510 1.00 14.40 112 TYR A CA 1
ATOM 733 C C . TYR A 1 95 ? 61.988 0.098 9.850 1.00 14.55 112 TYR A C 1
ATOM 734 O O . TYR A 1 95 ? 61.729 1.260 10.174 1.00 14.77 112 TYR A O 1
ATOM 743 N N . ARG A 1 96 ? 61.734 -0.942 10.631 1.00 16.64 113 ARG A N 1
ATOM 744 C CA . ARG A 1 96 ? 61.176 -0.807 11.967 1.00 15.55 113 ARG A CA 1
ATOM 745 C C . ARG A 1 96 ? 62.181 -1.345 12.974 1.00 15.13 113 ARG A C 1
ATOM 746 O O . ARG A 1 96 ? 62.734 -2.437 12.779 1.00 17.27 113 ARG A O 1
ATOM 753 N N . CYS A 1 97 ? 62.436 -0.570 14.030 1.00 17.16 114 CYS A N 1
ATOM 754 C CA . CYS A 1 97 ? 63.240 -1.035 15.153 1.00 18.19 114 CYS A CA 1
ATOM 755 C C . CYS A 1 97 ? 62.332 -1.166 16.371 1.00 19.83 114 CYS A C 1
ATOM 756 O O . CYS A 1 97 ? 61.683 -0.193 16.771 1.00 19.68 114 CYS A O 1
ATOM 759 N N . MET A 1 98 ? 62.261 -2.382 16.915 1.00 18.32 115 MET A N 1
ATOM 760 C CA . MET A 1 98 ? 61.471 -2.709 18.091 1.00 18.26 115 MET A CA 1
ATOM 761 C C . MET A 1 98 ? 62.426 -3.053 19.219 1.00 19.51 115 MET A C 1
ATOM 762 O O . MET A 1 98 ? 63.313 -3.893 19.045 1.00 13.60 115 MET A O 1
ATOM 767 N N . ILE A 1 99 ? 62.275 -2.378 20.355 1.00 21.04 116 ILE A N 1
ATOM 768 C CA . ILE A 1 99 ? 63.168 -2.558 21.489 1.00 19.14 116 ILE A CA 1
ATOM 769 C C . ILE A 1 99 ? 62.329 -2.783 22.736 1.00 20.20 116 ILE A C 1
ATOM 770 O O . ILE A 1 99 ? 61.424 -1.992 23.038 1.00 14.36 116 ILE A O 1
ATOM 775 N N . SER A 1 100 ? 62.623 -3.868 23.446 1.00 16.49 117 SER A N 1
ATOM 776 C CA . SER A 1 100 ? 62.079 -4.123 24.770 1.00 16.54 117 SER A CA 1
ATOM 777 C C . SER A 1 100 ? 63.224 -4.110 25.769 1.00 13.79 117 SER A C 1
ATOM 778 O O . SER A 1 100 ? 64.241 -4.781 25.562 1.00 13.56 117 SER A O 1
ATOM 781 N N . TYR A 1 101 ? 63.057 -3.339 26.840 1.00 14.04 118 TYR A N 1
ATOM 782 C CA . TYR A 1 101 ? 64.082 -3.173 27.862 1.00 18.37 118 TYR A CA 1
ATOM 783 C C . TYR A 1 101 ? 63.420 -2.697 29.146 1.00 20.28 118 TYR A C 1
ATOM 784 O O . TYR A 1 101 ? 63.553 -1.530 29.529 1.00 18.65 118 TYR A O 1
ATOM 793 N N . GLY A 1 102 ? 62.705 -3.594 29.816 1.00 19.03 119 GLY A N 1
ATOM 794 C CA . GLY A 1 102 ? 61.743 -3.173 30.813 1.00 18.53 119 GLY A CA 1
ATOM 795 C C . GLY A 1 102 ? 60.485 -2.719 30.104 1.00 19.04 119 GLY A C 1
ATOM 796 O O . GLY A 1 102 ? 59.556 -3.507 29.906 1.00 20.90 119 GLY A O 1
ATOM 797 N N . GLY A 1 103 ? 60.453 -1.451 29.700 1.00 18.76 120 GLY A N 1
ATOM 798 C CA . GLY A 1 103 ? 59.427 -0.984 28.795 1.00 20.37 120 GLY A CA 1
ATOM 799 C C . GLY A 1 103 ? 59.743 -1.338 27.350 1.00 19.29 120 GLY A C 1
ATOM 800 O O . GLY A 1 103 ? 60.830 -1.802 27.015 1.00 20.85 120 GLY A O 1
ATOM 801 N N . ALA A 1 104 ? 58.767 -1.109 26.476 1.00 21.98 121 ALA A N 1
ATOM 802 C CA . ALA A 1 104 ? 58.897 -1.465 25.071 1.00 21.93 121 ALA A CA 1
ATOM 803 C C . ALA A 1 104 ? 58.418 -0.322 24.189 1.00 21.40 121 ALA A C 1
ATOM 804 O O . ALA A 1 104 ? 57.476 0.396 24.532 1.00 16.27 121 ALA A O 1
ATOM 806 N N . ASP A 1 105 ? 59.080 -0.166 23.046 1.00 22.11 122 ASP A N 1
ATOM 807 C CA . ASP A 1 105 ? 58.716 0.862 22.077 1.00 21.69 122 ASP A CA 1
ATOM 808 C C . ASP A 1 105 ? 59.312 0.469 20.735 1.00 22.90 122 ASP A C 1
ATOM 809 O O . ASP A 1 105 ? 60.052 -0.513 20.627 1.00 14.95 122 ASP A O 1
ATOM 814 N N . TYR A 1 106 ? 58.965 1.237 19.705 1.00 22.68 123 TYR A N 1
ATOM 815 C CA . TYR A 1 106 ? 59.495 0.979 18.376 1.00 21.35 123 TYR A CA 1
ATOM 816 C C . TYR A 1 106 ? 59.308 2.219 17.517 1.00 22.62 123 TYR A C 1
ATOM 817 O O . TYR A 1 106 ? 58.454 3.066 17.792 1.00 23.40 123 TYR A O 1
ATOM 826 N N . LYS A 1 107 ? 60.138 2.317 16.480 1.00 24.76 124 LYS A N 1
ATOM 827 C CA . LYS A 1 107 ? 60.128 3.473 15.590 1.00 20.37 124 LYS A CA 1
ATOM 828 C C . LYS A 1 107 ? 60.383 3.038 14.155 1.00 16.57 124 LYS A C 1
ATOM 829 O O . LYS A 1 107 ? 60.955 1.976 13.890 1.00 16.76 124 LYS A O 1
ATOM 835 N N . ARG A 1 108 ? 59.957 3.896 13.229 1.00 17.25 125 ARG A N 1
ATOM 836 C CA . ARG A 1 108 ? 60.113 3.698 11.796 1.00 18.97 125 ARG A CA 1
ATOM 837 C C . ARG A 1 108 ? 61.199 4.618 11.250 1.00 21.07 125 ARG A C 1
ATOM 838 O O . ARG A 1 108 ? 61.375 5.748 11.715 1.00 20.68 125 ARG A O 1
ATOM 846 N N . ILE A 1 109 ? 61.926 4.119 10.253 1.00 18.35 126 ILE A N 1
ATOM 847 C CA . ILE A 1 109 ? 62.996 4.851 9.583 1.00 17.72 126 ILE A CA 1
ATOM 848 C C . ILE A 1 109 ? 62.898 4.551 8.095 1.00 20.85 126 ILE A C 1
ATOM 849 O O . ILE A 1 109 ? 62.862 3.384 7.699 1.00 14.83 126 ILE A O 1
ATOM 854 N N . THR A 1 110 ? 62.864 5.586 7.268 1.00 18.39 127 THR A N 1
ATOM 855 C CA . THR A 1 110 ? 62.782 5.395 5.826 1.00 17.93 127 THR A CA 1
ATOM 856 C C . THR A 1 110 ? 64.167 5.525 5.203 1.00 17.48 127 THR A C 1
ATOM 857 O O . THR A 1 110 ? 64.920 6.447 5.527 1.00 15.81 127 THR A O 1
ATOM 861 N N . VAL A 1 111 ? 64.499 4.595 4.309 1.00 19.54 128 VAL A N 1
ATOM 862 C CA . VAL A 1 111 ? 65.794 4.564 3.641 1.00 18.57 128 VAL A CA 1
ATOM 863 C C . VAL A 1 111 ? 65.569 4.679 2.141 1.00 18.61 128 VAL A C 1
ATOM 864 O O . VAL A 1 111 ? 64.895 3.830 1.546 1.00 18.49 128 VAL A O 1
ATOM 868 N N . LYS A 1 112 ? 66.136 5.720 1.536 1.00 18.37 129 LYS A N 1
ATOM 869 C CA . LYS A 1 112 ? 66.235 5.848 0.089 1.00 18.62 129 LYS A CA 1
ATOM 870 C C . LYS A 1 112 ? 67.637 5.452 -0.354 1.00 18.14 129 LYS A C 1
ATOM 871 O O . LYS A 1 112 ? 68.625 5.832 0.279 1.00 18.15 129 LYS A O 1
ATOM 877 N N . VAL A 1 113 ? 67.723 4.702 -1.449 1.00 19.43 130 VAL A N 1
ATOM 878 C CA . VAL A 1 113 ? 69.000 4.286 -2.017 1.00 19.96 130 VAL A CA 1
ATOM 879 C C . VAL A 1 113 ? 69.227 5.057 -3.310 1.00 22.81 130 VAL A C 1
ATOM 880 O O . VAL A 1 113 ? 68.365 5.062 -4.199 1.00 23.03 130 VAL A O 1
ATOM 884 N N . ASN A 1 114 ? 70.384 5.706 -3.413 1.00 22.39 131 ASN A N 1
ATOM 885 C CA . ASN A 1 114 ? 70.732 6.488 -4.591 1.00 25.98 131 ASN A CA 1
ATOM 886 C C . ASN A 1 114 ? 71.404 5.594 -5.625 1.00 24.67 131 ASN A C 1
ATOM 887 O O . ASN A 1 114 ? 72.301 4.812 -5.292 1.00 20.71 131 ASN A O 1
ATOM 892 N N . ALA A 1 115 ? 70.966 5.722 -6.875 1.00 27.78 132 ALA A N 1
ATOM 893 C CA . ALA A 1 115 ? 71.493 4.928 -7.970 1.00 27.52 132 ALA A CA 1
ATOM 894 C C . ALA A 1 115 ? 72.936 5.325 -8.281 1.00 26.43 132 ALA A C 1
ATOM 895 O O . ALA A 1 115 ? 73.347 6.458 -8.020 1.00 25.87 132 ALA A O 1
ATOM 897 N N . PRO A 1 116 ? 73.720 4.407 -8.859 1.00 23.57 133 PRO A N 1
ATOM 898 C CA . PRO A 1 116 ? 75.153 4.688 -9.064 1.00 26.33 133 PRO A CA 1
ATOM 899 C C . PRO A 1 116 ? 75.443 5.955 -9.850 1.00 30.61 133 PRO A C 1
ATOM 900 O O . PRO A 1 116 ? 76.466 6.603 -9.597 1.00 31.05 133 PRO A O 1
ATOM 904 N N . TYR A 1 117 ? 74.581 6.333 -10.794 1.00 28.68 134 TYR A N 1
ATOM 905 C CA . TYR A 1 117 ? 74.839 7.458 -11.684 1.00 30.62 134 TYR A CA 1
ATOM 906 C C . TYR A 1 117 ? 73.894 8.629 -11.430 1.00 33.76 134 TYR A C 1
ATOM 907 O O . TYR A 1 117 ? 73.597 9.401 -12.344 1.00 35.37 134 TYR A O 1
ATOM 916 N N . ALA A 1 118 ? 73.425 8.783 -10.194 1.00 35.19 135 ALA A N 1
ATOM 917 C CA . ALA A 1 118 ? 72.428 9.793 -9.872 1.00 38.30 135 ALA A CA 1
ATOM 918 C C . ALA A 1 118 ? 73.018 11.081 -9.309 1.00 42.25 135 ALA A C 1
ATOM 919 O O . ALA A 1 118 ? 72.266 12.030 -9.068 1.00 43.67 135 ALA A O 1
ATOM 921 N N . ALA A 1 119 ? 74.327 11.144 -9.096 1.00 45.79 136 ALA A N 1
ATOM 922 C CA . ALA A 1 119 ? 74.938 12.360 -8.567 1.00 50.33 136 ALA A CA 1
ATOM 923 C C . ALA A 1 119 ? 75.905 12.968 -9.576 1.00 54.70 136 ALA A C 1
ATOM 924 O O . ALA A 1 119 ? 75.491 13.656 -10.511 1.00 57.15 136 ALA A O 1
ATOM 926 N N . ALA B 1 1 ? 66.203 37.966 40.358 1.00 32.78 18 ALA B N 1
ATOM 927 C CA . ALA B 1 1 ? 65.872 36.743 39.638 1.00 33.41 18 ALA B CA 1
ATOM 928 C C . ALA B 1 1 ? 67.009 36.338 38.706 1.00 31.88 18 ALA B C 1
ATOM 929 O O . ALA B 1 1 ? 67.765 37.189 38.235 1.00 32.39 18 ALA B O 1
ATOM 931 N N . PHE B 1 2 ? 67.125 35.036 38.453 1.00 25.95 19 PHE B N 1
ATOM 932 C CA . PHE B 1 2 ? 68.149 34.538 37.546 1.00 26.52 19 PHE B CA 1
ATOM 933 C C . PHE B 1 2 ? 67.917 35.089 36.148 1.00 27.75 19 PHE B C 1
ATOM 934 O O . PHE B 1 2 ? 66.802 35.035 35.622 1.00 28.22 19 PHE B O 1
ATOM 942 N N . THR B 1 3 ? 68.972 35.631 35.548 1.00 22.16 20 THR B N 1
ATOM 943 C CA . THR B 1 3 ? 68.862 36.243 34.234 1.00 24.99 20 THR B CA 1
ATOM 944 C C . THR B 1 3 ? 70.080 35.891 33.399 1.00 26.84 20 THR B C 1
ATOM 945 O O . THR B 1 3 ? 71.217 36.089 33.837 1.00 24.75 20 THR B O 1
ATOM 949 N N . VAL B 1 4 ? 69.834 35.360 32.208 1.00 25.81 21 VAL B N 1
ATOM 950 C CA . VAL B 1 4 ? 70.865 35.199 31.193 1.00 21.37 21 VAL B CA 1
ATOM 951 C C . VAL B 1 4 ? 70.886 36.460 30.341 1.00 22.69 21 VAL B C 1
ATOM 952 O O . VAL B 1 4 ? 69.831 36.960 29.932 1.00 22.37 21 VAL B O 1
ATOM 956 N N . THR B 1 5 ? 72.081 36.991 30.091 1.00 22.54 22 THR B N 1
ATOM 957 C CA . THR B 1 5 ? 72.236 38.233 29.350 1.00 24.24 22 THR B CA 1
ATOM 958 C C . THR B 1 5 ? 73.024 37.989 28.071 1.00 24.26 22 THR B C 1
ATOM 959 O O . THR B 1 5 ? 73.834 37.064 27.975 1.00 24.88 22 THR B O 1
ATOM 963 N N . VAL B 1 6 ? 72.779 38.847 27.087 1.00 23.62 23 VAL B N 1
ATOM 964 C CA . VAL B 1 6 ? 73.434 38.737 25.788 1.00 28.99 23 VAL B CA 1
ATOM 965 C C . VAL B 1 6 ? 74.110 40.068 25.469 1.00 32.19 23 VAL B C 1
ATOM 966 O O . VAL B 1 6 ? 73.427 41.057 25.164 1.00 35.44 23 VAL B O 1
ATOM 970 N N . PRO B 1 7 ? 75.441 40.150 25.562 1.00 32.50 24 PRO B N 1
ATOM 971 C CA . PRO B 1 7 ? 76.123 41.399 25.182 1.00 33.23 24 PRO B CA 1
ATOM 972 C C . PRO B 1 7 ? 75.948 41.749 23.720 1.00 32.32 24 PRO B C 1
ATOM 973 O O . PRO B 1 7 ? 75.960 42.933 23.362 1.00 32.78 24 PRO B O 1
ATOM 977 N N . LYS B 1 8 ? 75.782 40.746 22.863 1.00 30.95 25 LYS B N 1
ATOM 978 C CA . LYS B 1 8 ? 75.675 40.955 21.424 1.00 27.83 25 LYS B CA 1
ATOM 979 C C . LYS B 1 8 ? 74.754 39.867 20.894 1.00 25.30 25 LYS B C 1
ATOM 980 O O . LYS B 1 8 ? 75.078 38.682 21.006 1.00 26.97 25 LYS B O 1
ATOM 986 N N . ASP B 1 9 ? 73.596 40.253 20.363 1.00 25.67 26 ASP B N 1
ATOM 987 C CA . ASP B 1 9 ? 72.618 39.285 19.881 1.00 25.77 26 ASP B CA 1
ATOM 988 C C . ASP B 1 9 ? 72.599 39.160 18.366 1.00 26.63 26 ASP B C 1
ATOM 989 O O . ASP B 1 9 ? 71.741 38.451 17.829 1.00 27.15 26 ASP B O 1
ATOM 994 N N . LEU B 1 10 ? 73.510 39.834 17.667 1.00 17.45 27 LEU B N 1
ATOM 995 C CA . LEU B 1 10 ? 73.700 39.642 16.236 1.00 17.62 27 LEU B CA 1
ATOM 996 C C . LEU B 1 10 ? 75.192 39.543 15.968 1.00 21.88 27 LEU B C 1
ATOM 997 O O . LEU B 1 10 ? 75.945 40.466 16.293 1.00 21.34 27 LEU B O 1
ATOM 1002 N N . TYR B 1 11 ? 75.615 38.420 15.398 1.00 20.08 28 TYR B N 1
ATOM 1003 C CA . TYR B 1 11 ? 76.993 38.211 14.981 1.00 19.23 28 TYR B CA 1
ATOM 1004 C C . TYR B 1 11 ? 77.039 38.100 13.466 1.00 21.04 28 TYR B C 1
ATOM 1005 O O . TYR B 1 11 ? 76.275 37.330 12.875 1.00 17.63 28 TYR B O 1
ATOM 1014 N N . VAL B 1 12 ? 77.935 38.859 12.846 1.00 22.18 29 VAL B N 1
ATOM 1015 C CA . VAL B 1 12 ? 78.220 38.746 11.423 1.00 22.35 29 VAL B CA 1
ATOM 1016 C C . VAL B 1 12 ? 79.600 38.116 11.301 1.00 24.03 29 VAL B C 1
ATOM 1017 O O . VAL B 1 12 ? 80.616 38.758 11.596 1.00 24.52 29 VAL B O 1
ATOM 1021 N N . VAL B 1 13 ? 79.637 36.850 10.893 1.00 24.39 30 VAL B N 1
ATOM 1022 C CA . VAL B 1 13 ? 80.877 36.099 10.774 1.00 24.72 30 VAL B CA 1
ATOM 1023 C C . VAL B 1 13 ? 81.210 35.924 9.299 1.00 27.19 30 VAL B C 1
ATOM 1024 O O . VAL B 1 13 ? 80.353 36.042 8.419 1.00 28.66 30 VAL B O 1
ATOM 1028 N N . GLU B 1 14 ? 82.479 35.638 9.03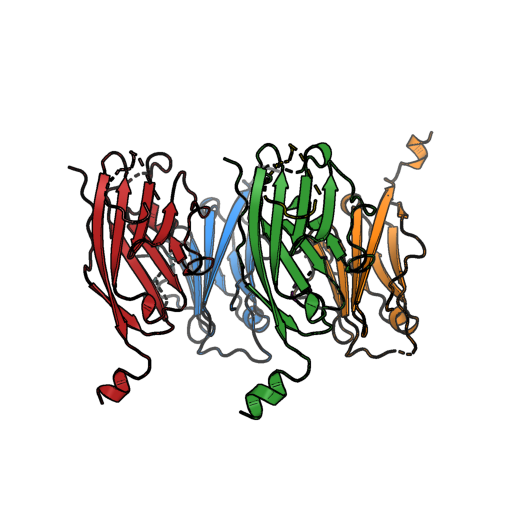3 1.00 25.46 31 GLU B N 1
ATOM 1029 C CA . GLU B 1 14 ? 82.957 35.398 7.680 1.00 26.36 31 GLU B CA 1
ATOM 1030 C C . GLU B 1 14 ? 82.997 33.901 7.408 1.00 23.97 31 GLU B C 1
ATOM 1031 O O . GLU B 1 14 ? 83.359 33.109 8.283 1.00 21.42 31 GLU B O 1
ATOM 1037 N N . TYR B 1 15 ? 82.609 33.524 6.192 1.00 26.58 32 TYR B N 1
ATOM 1038 C CA . TYR B 1 15 ? 82.595 32.120 5.798 1.00 25.70 32 TYR B CA 1
ATOM 1039 C C . TYR B 1 15 ? 83.977 31.499 5.973 1.00 28.06 32 TYR B C 1
ATOM 1040 O O . TYR B 1 15 ? 84.982 32.055 5.521 1.00 31.39 32 TYR B O 1
ATOM 1049 N N . GLY B 1 16 ? 84.025 30.348 6.645 1.00 27.14 33 GLY B N 1
ATOM 1050 C CA . GLY B 1 16 ? 85.262 29.627 6.863 1.00 27.30 33 GLY B CA 1
ATOM 1051 C C . GLY B 1 16 ? 86.048 30.033 8.092 1.00 27.34 33 GLY B C 1
ATOM 1052 O O . GLY B 1 16 ? 87.128 29.474 8.330 1.00 25.38 33 GLY B O 1
ATOM 1053 N N . SER B 1 17 ? 85.551 30.981 8.876 1.00 28.37 34 SER B N 1
ATOM 1054 C CA . SER B 1 17 ? 86.257 31.457 10.054 1.00 29.73 34 SER B CA 1
ATOM 1055 C C . SER B 1 17 ? 85.805 30.663 11.279 1.00 27.18 34 SER B C 1
ATOM 1056 O O . SER B 1 17 ? 85.168 29.613 11.170 1.00 29.26 34 SER B O 1
ATOM 1059 N N . ASN B 1 18 ? 86.143 31.162 12.462 1.00 24.64 35 ASN B N 1
ATOM 1060 C CA . ASN B 1 18 ? 85.627 30.641 13.716 1.00 25.87 35 ASN B CA 1
ATOM 1061 C C . ASN B 1 18 ? 84.633 31.635 14.296 1.00 25.96 35 ASN B C 1
ATOM 1062 O O . ASN B 1 18 ? 84.841 32.850 14.221 1.00 28.76 35 ASN B O 1
ATOM 1067 N N . MET B 1 19 ? 83.550 31.118 14.865 1.00 23.90 36 MET B N 1
ATOM 1068 C CA . MET B 1 19 ? 82.562 31.944 15.538 1.00 22.55 36 MET B CA 1
ATOM 1069 C C . MET B 1 19 ? 82.534 31.595 17.017 1.00 19.80 36 MET B C 1
ATOM 1070 O O . MET B 1 19 ? 82.630 30.421 17.392 1.00 19.05 36 MET B O 1
ATOM 1075 N N . THR B 1 20 ? 82.419 32.624 17.853 1.00 18.56 37 THR B N 1
ATOM 1076 C CA . THR B 1 20 ? 82.235 32.463 19.291 1.00 18.53 37 THR B CA 1
ATOM 1077 C C . THR B 1 20 ? 81.096 33.377 19.715 1.00 17.89 37 THR B C 1
ATOM 1078 O O . THR B 1 20 ? 81.220 34.603 19.640 1.00 21.09 37 THR B O 1
ATOM 1082 N N . ILE B 1 21 ? 79.990 32.786 20.155 1.00 18.19 38 ILE B N 1
ATOM 1083 C CA . ILE B 1 21 ? 78.831 33.543 20.612 1.00 17.04 38 ILE B CA 1
ATOM 1084 C C . ILE B 1 21 ? 78.615 33.249 22.089 1.00 17.09 38 ILE B C 1
ATOM 1085 O O . ILE B 1 21 ? 78.784 32.111 22.538 1.00 17.37 38 ILE B O 1
ATOM 1090 N N . GLU B 1 22 ? 78.233 34.275 22.844 1.00 16.95 39 GLU B N 1
ATOM 1091 C CA . GLU B 1 22 ? 78.332 34.228 24.294 1.00 20.21 39 GLU B CA 1
ATOM 1092 C C . GLU B 1 22 ? 77.003 34.553 24.955 1.00 19.89 39 GLU B C 1
ATOM 1093 O O . GLU B 1 22 ? 76.299 35.478 24.543 1.00 16.61 39 GLU B O 1
ATOM 1099 N N . CYS B 1 23 ? 76.682 33.795 26.000 1.00 21.60 40 CYS B N 1
ATOM 1100 C CA . CYS B 1 23 ? 75.563 34.092 26.880 1.00 21.70 40 CYS B CA 1
ATOM 1101 C C . CYS B 1 23 ? 76.083 34.201 28.306 1.00 20.39 40 CYS B C 1
ATOM 1102 O O . CYS B 1 23 ? 76.746 33.285 28.801 1.00 20.04 40 CYS B O 1
ATOM 1105 N N . LYS B 1 24 ? 75.790 35.317 28.960 1.00 21.44 41 LYS B N 1
ATOM 1106 C CA . LYS B 1 24 ? 76.307 35.597 30.292 1.00 22.59 41 LYS B CA 1
ATOM 1107 C C . LYS B 1 24 ? 75.279 35.199 31.343 1.00 20.79 41 LYS B C 1
ATOM 1108 O O . LYS B 1 24 ? 74.102 35.556 31.233 1.00 21.55 41 LYS B O 1
ATOM 1114 N N . PHE B 1 25 ? 75.723 34.455 32.350 1.00 23.53 42 PHE B N 1
ATOM 1115 C CA . PHE B 1 25 ? 74.892 34.114 33.492 1.00 23.14 42 PHE B CA 1
ATOM 1116 C C . PHE B 1 25 ? 75.648 34.416 34.778 1.00 23.15 42 PHE B C 1
ATOM 1117 O O . PHE B 1 25 ? 76.883 34.392 34.794 1.00 23.96 42 PHE B O 1
ATOM 1125 N N . PRO B 1 26 ? 74.939 34.728 35.863 1.00 23.79 43 PRO B N 1
ATOM 1126 C CA . PRO B 1 26 ? 75.630 35.122 37.099 1.00 27.20 43 PRO B CA 1
ATOM 1127 C C . PRO B 1 26 ? 76.303 33.940 37.779 1.00 29.70 43 PRO B C 1
ATOM 1128 O O . PRO B 1 26 ? 75.755 32.837 37.841 1.00 31.92 43 PRO B O 1
ATOM 1132 N N . VAL B 1 27 ? 77.507 34.180 38.291 1.00 31.25 44 VAL B N 1
ATOM 1133 C CA . VAL B 1 27 ? 78.228 33.183 39.073 1.00 31.67 44 VAL B CA 1
ATOM 1134 C C . VAL B 1 27 ? 78.841 33.883 40.281 1.00 36.87 44 VAL B C 1
ATOM 1135 O O . VAL B 1 27 ? 79.624 34.829 40.129 1.00 37.57 44 VAL B O 1
ATOM 1139 N N . GLU B 1 28 ? 78.447 33.457 41.478 1.00 36.33 45 GLU B N 1
ATOM 1140 C CA . GLU B 1 28 ? 78.976 34.024 42.714 1.00 40.61 45 GLU B CA 1
ATOM 1141 C C . GLU B 1 28 ? 80.071 33.101 43.238 1.00 39.60 45 GLU B C 1
ATOM 1142 O O . GLU B 1 28 ? 79.791 31.990 43.697 1.00 39.72 45 GLU B O 1
ATOM 1148 N N . LEU B 1 31 ? 82.383 27.926 40.941 1.00 29.86 48 LEU B N 1
ATOM 1149 C CA . LEU B 1 31 ? 81.368 27.422 40.029 1.00 28.50 48 LEU B CA 1
ATOM 1150 C C . LEU B 1 31 ? 80.935 26.030 40.466 1.00 27.78 48 LEU B C 1
ATOM 1151 O O . LEU B 1 31 ? 81.778 25.171 40.746 1.00 27.76 48 LEU B O 1
ATOM 1156 N N . ASP B 1 32 ? 79.622 25.813 40.526 1.00 26.39 49 ASP B N 1
ATOM 1157 C CA . ASP B 1 32 ? 79.053 24.517 40.888 1.00 24.81 49 ASP B CA 1
ATOM 1158 C C . ASP B 1 32 ? 78.775 23.742 39.605 1.00 24.87 49 ASP B C 1
ATOM 1159 O O . ASP B 1 32 ? 77.729 23.916 38.977 1.00 23.81 49 ASP B O 1
ATOM 1164 N N . LEU B 1 33 ? 79.709 22.868 39.223 1.00 25.25 50 LEU B N 1
ATOM 1165 C CA . LEU B 1 33 ? 79.553 22.110 37.985 1.00 25.06 50 LEU B CA 1
ATOM 1166 C C . LEU B 1 33 ? 78.430 21.087 38.082 1.00 23.24 50 LEU B C 1
ATOM 1167 O O . LEU B 1 33 ? 77.854 20.707 37.059 1.00 21.67 50 LEU B O 1
ATOM 1172 N N . ALA B 1 34 ? 78.103 20.628 39.291 1.00 22.16 51 ALA B N 1
ATOM 1173 C CA . ALA B 1 34 ? 77.008 19.673 39.433 1.00 24.48 51 ALA B CA 1
ATOM 1174 C C . ALA B 1 34 ? 75.662 20.313 39.116 1.00 20.92 51 ALA B C 1
ATOM 1175 O O . ALA B 1 34 ? 74.763 19.640 38.599 1.00 24.44 51 ALA B O 1
ATOM 1177 N N . ALA B 1 35 ? 75.511 21.606 39.398 1.00 20.96 52 ALA B N 1
ATOM 1178 C CA . ALA B 1 35 ? 74.254 22.311 39.188 1.00 20.88 52 ALA B CA 1
ATOM 1179 C C . ALA B 1 35 ? 74.112 22.877 37.784 1.00 21.18 52 ALA B C 1
ATOM 1180 O O . ALA B 1 35 ? 72.986 23.005 37.289 1.00 21.13 52 ALA B O 1
ATOM 1182 N N . LEU B 1 36 ? 75.222 23.221 37.138 1.00 21.49 53 LEU B N 1
ATOM 1183 C CA . LEU B 1 36 ? 75.169 23.915 35.859 1.00 21.80 53 LEU B CA 1
ATOM 1184 C C . LEU B 1 36 ? 74.741 22.969 34.746 1.00 21.88 53 LEU B C 1
ATOM 1185 O O . LEU B 1 36 ? 75.286 21.870 34.605 1.00 21.90 53 LEU B O 1
ATOM 1190 N N . ILE B 1 37 ? 73.753 23.394 33.963 1.00 14.11 54 ILE B N 1
ATOM 1191 C CA . ILE B 1 37 ? 73.349 22.697 32.747 1.00 15.25 54 ILE B CA 1
ATOM 1192 C C . ILE B 1 37 ? 73.266 23.718 31.623 1.00 15.38 54 ILE B C 1
ATOM 1193 O O . ILE B 1 37 ? 72.601 24.751 31.765 1.00 15.82 54 ILE B O 1
ATOM 1198 N N . VAL B 1 38 ? 73.945 23.437 30.513 1.00 16.55 55 VAL B N 1
ATOM 1199 C CA . VAL B 1 38 ? 73.944 24.318 29.350 1.00 16.73 55 VAL B CA 1
ATOM 1200 C C . VAL B 1 38 ? 73.452 23.536 28.140 1.00 14.11 55 VAL B C 1
ATOM 1201 O O . VAL B 1 38 ? 73.871 22.398 27.913 1.00 14.70 55 VAL B O 1
ATOM 1205 N N . TYR B 1 39 ? 72.561 24.143 27.363 1.00 14.95 56 TYR B N 1
ATOM 1206 C CA . TYR B 1 39 ? 72.124 23.543 26.107 1.00 13.58 56 TYR B CA 1
ATOM 1207 C C . TYR B 1 39 ? 72.138 24.609 25.023 1.00 14.13 56 TYR B C 1
ATOM 1208 O O . TYR B 1 39 ? 71.429 25.616 25.125 1.00 13.67 56 TYR B O 1
ATOM 1217 N N . TRP B 1 40 ? 72.965 24.387 24.005 1.00 12.68 57 TRP B N 1
ATOM 1218 C CA . TRP B 1 40 ? 73.015 25.213 22.810 1.00 14.20 57 TRP B CA 1
ATOM 1219 C C . TRP B 1 40 ? 72.321 24.469 21.683 1.00 13.44 57 TRP B C 1
ATOM 1220 O O . TRP B 1 40 ? 72.693 23.325 21.381 1.00 12.23 57 TRP B O 1
ATOM 1231 N N . GLU B 1 41 ? 71.340 25.132 21.055 1.00 11.12 58 GLU B N 1
ATOM 1232 C CA . GLU B 1 41 ? 70.558 24.549 19.967 1.00 11.19 58 GLU B CA 1
ATOM 1233 C C . GLU B 1 41 ? 70.411 25.558 18.836 1.00 11.48 58 GLU B C 1
ATOM 1234 O O . GLU B 1 41 ? 70.407 26.764 19.065 1.00 11.56 58 GLU B O 1
ATOM 1240 N N . MET B 1 42 ? 70.310 25.063 17.605 1.00 12.70 59 MET B N 1
ATOM 1241 C CA . MET B 1 42 ? 69.889 25.905 16.491 1.00 14.38 59 MET B CA 1
ATOM 1242 C C . MET B 1 42 ? 68.964 25.093 15.601 1.00 14.39 59 MET B C 1
ATOM 1243 O O . MET B 1 42 ? 69.195 23.900 15.376 1.00 15.17 59 MET B O 1
ATOM 1248 N N . GLU B 1 43 ? 67.904 25.745 15.121 1.00 14.66 60 GLU B N 1
ATOM 1249 C CA . GLU B 1 43 ? 66.787 25.048 14.497 1.00 16.13 60 GLU B CA 1
ATOM 1250 C C . GLU B 1 43 ? 66.335 23.918 15.413 1.00 16.05 60 GLU B C 1
ATOM 1251 O O . GLU B 1 43 ? 65.913 24.170 16.545 1.00 15.03 60 GLU B O 1
ATOM 1257 N N . ASP B 1 44 ? 66.439 22.675 14.956 1.00 15.29 61 ASP B N 1
ATOM 1258 C CA . ASP B 1 44 ? 66.118 21.522 15.787 1.00 14.80 61 ASP B CA 1
ATOM 1259 C C . ASP B 1 44 ? 67.345 20.653 16.038 1.00 15.55 61 ASP B C 1
ATOM 1260 O O . ASP B 1 44 ? 67.217 19.447 16.250 1.00 15.34 61 ASP B O 1
ATOM 1265 N N . LYS B 1 45 ? 68.534 21.255 16.032 1.00 12.80 62 LYS B N 1
ATOM 1266 C CA . LYS B 1 45 ? 69.798 20.527 16.099 1.00 12.99 62 LYS B CA 1
ATOM 1267 C C . LYS B 1 45 ? 70.440 20.722 17.467 1.00 13.10 62 LYS B C 1
ATOM 1268 O O . LYS B 1 45 ? 70.718 21.856 17.870 1.00 11.66 62 LYS B O 1
ATOM 1274 N N . ASN B 1 46 ? 70.688 19.613 18.165 1.00 11.95 63 ASN B N 1
ATOM 1275 C CA . ASN B 1 46 ? 71.411 19.622 19.434 1.00 12.87 63 ASN B CA 1
ATOM 1276 C C . ASN B 1 46 ? 72.874 19.962 19.172 1.00 13.87 63 ASN B C 1
ATOM 1277 O O . ASN B 1 46 ? 73.616 19.144 18.620 1.00 11.67 63 ASN B O 1
ATOM 1282 N N . ILE B 1 47 ? 73.299 21.163 19.565 1.00 11.16 64 ILE B N 1
ATOM 1283 C CA . ILE B 1 47 ? 74.671 21.590 19.308 1.00 11.15 64 ILE B CA 1
ATOM 12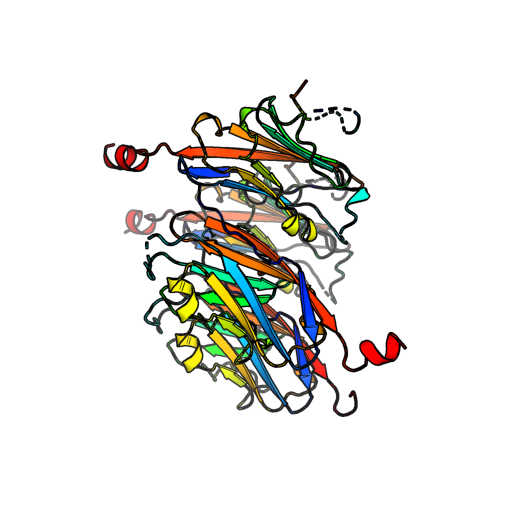84 C C . ILE B 1 47 ? 75.569 21.187 20.466 1.00 13.70 64 ILE B C 1
ATOM 1285 O O . ILE B 1 47 ? 76.582 20.506 20.268 1.00 14.46 64 ILE B O 1
ATOM 1290 N N . ILE B 1 48 ? 75.220 21.617 21.679 1.00 16.72 65 ILE B N 1
ATOM 1291 C CA . ILE B 1 48 ? 76.013 21.272 22.861 1.00 14.21 65 ILE B CA 1
ATOM 1292 C C . ILE B 1 48 ? 75.074 20.992 24.024 1.00 14.54 65 ILE B C 1
ATOM 1293 O O . ILE B 1 48 ? 74.175 21.789 24.307 1.00 12.84 65 ILE B O 1
ATOM 1298 N N . GLN B 1 49 ? 75.283 19.858 24.694 1.00 13.10 66 GLN B N 1
ATOM 1299 C CA . GLN B 1 49 ? 74.570 19.492 25.915 1.00 15.24 66 GLN B CA 1
ATOM 1300 C C . GLN B 1 49 ? 75.614 19.283 27.003 1.00 17.99 66 GLN B C 1
ATOM 1301 O O . GLN B 1 49 ? 76.322 18.271 27.000 1.00 20.93 66 GLN B O 1
ATOM 1307 N N . PHE B 1 50 ? 75.706 20.234 27.928 1.00 19.29 67 PHE B N 1
ATOM 1308 C CA . PHE B 1 50 ? 76.761 20.303 28.932 1.00 17.12 67 PHE B CA 1
ATOM 1309 C C . PHE B 1 50 ? 76.143 20.038 30.299 1.00 18.93 67 PHE B C 1
ATOM 1310 O O . PHE B 1 50 ? 75.404 20.880 30.825 1.00 14.61 67 PHE B O 1
ATOM 1318 N N . VAL B 1 51 ? 76.435 18.862 30.856 1.00 20.84 68 VAL B N 1
ATOM 1319 C CA . VAL B 1 51 ? 75.916 18.423 32.145 1.00 22.09 68 VAL B CA 1
ATOM 1320 C C . VAL B 1 51 ? 77.078 17.867 32.956 1.00 20.12 68 VAL B C 1
ATOM 1321 O O . VAL B 1 51 ? 77.844 17.038 32.455 1.00 18.67 68 VAL B O 1
ATOM 1325 N N . HIS B 1 52 ? 77.202 18.322 34.206 1.00 25.84 69 HIS B N 1
ATOM 1326 C CA . HIS B 1 52 ? 78.235 17.851 35.132 1.00 26.23 69 HIS B CA 1
ATOM 1327 C C . HIS B 1 52 ? 79.640 18.094 34.581 1.00 24.96 69 HIS B C 1
ATOM 1328 O O . HIS B 1 52 ? 80.518 17.231 34.645 1.00 22.99 69 HIS B O 1
ATOM 1335 N N . GLY B 1 53 ? 79.851 19.292 34.042 1.00 23.45 70 GLY B N 1
ATOM 1336 C CA . GLY B 1 53 ? 81.167 19.666 33.561 1.00 23.49 70 GLY B CA 1
ATOM 1337 C C . GLY B 1 53 ? 81.651 18.888 32.357 1.00 22.58 70 GLY B C 1
ATOM 1338 O O . GLY B 1 53 ? 82.862 18.771 32.152 1.00 23.82 70 GLY B O 1
ATOM 1339 N N . GLU B 1 54 ? 80.740 18.361 31.543 1.00 23.31 71 GLU B N 1
ATOM 1340 C CA . GLU B 1 54 ? 81.135 17.501 30.438 1.00 24.42 71 GLU B CA 1
ATOM 1341 C C . GLU B 1 54 ? 80.122 17.605 29.306 1.00 23.97 71 GLU B C 1
ATOM 1342 O O . GLU B 1 54 ? 78.913 17.640 29.546 1.00 19.03 71 GLU B O 1
ATOM 1348 N N . GLU B 1 55 ? 80.623 17.650 28.072 1.00 23.38 72 GLU B N 1
ATOM 1349 C CA . GLU B 1 55 ? 79.759 17.674 26.899 1.00 22.48 72 GLU B CA 1
ATOM 1350 C C . GLU B 1 55 ? 79.223 16.277 26.616 1.00 25.66 72 GLU B C 1
ATOM 1351 O O . GLU B 1 55 ? 79.989 15.310 26.550 1.00 28.45 72 GLU B O 1
ATOM 1357 N N . ASP B 1 56 ? 77.909 16.170 26.449 1.00 24.46 73 ASP B N 1
ATOM 1358 C CA . ASP B 1 56 ? 77.288 14.909 26.060 1.00 22.87 73 ASP B CA 1
ATOM 1359 C C . ASP B 1 56 ? 77.365 14.791 24.543 1.00 21.96 73 ASP B C 1
ATOM 1360 O O . ASP B 1 56 ? 76.707 15.546 23.821 1.00 21.99 73 ASP B O 1
ATOM 1365 N N . LEU B 1 57 ? 78.168 13.844 24.060 1.00 22.29 74 LEU B N 1
ATOM 1366 C CA . LEU B 1 57 ? 78.397 13.670 22.634 1.00 23.42 74 LEU B CA 1
ATOM 1367 C C . LEU B 1 57 ? 77.518 12.594 22.010 1.00 24.66 74 LEU B C 1
ATOM 1368 O O . LEU B 1 57 ? 77.453 12.509 20.778 1.00 24.96 74 LEU B O 1
ATOM 1373 N N . LYS B 1 58 ? 76.848 11.772 22.818 1.00 23.42 75 LYS B N 1
ATOM 1374 C CA . LYS B 1 58 ? 75.883 10.822 22.277 1.00 25.05 75 LYS B CA 1
ATOM 1375 C C . LYS B 1 58 ? 74.676 11.525 21.669 1.00 27.97 75 LYS B C 1
ATOM 1376 O O . LYS B 1 58 ? 74.062 10.997 20.733 1.00 25.82 75 LYS B O 1
ATOM 1378 N N . THR B 1 59 ? 74.348 12.722 22.146 1.00 25.30 76 THR B N 1
ATOM 1379 C CA . THR B 1 59 ? 73.168 13.437 21.692 1.00 22.99 76 THR B CA 1
ATOM 1380 C C . THR B 1 59 ? 73.476 14.566 20.718 1.00 20.91 76 THR B C 1
ATOM 1381 O O . THR B 1 59 ? 72.540 15.128 20.137 1.00 18.03 76 THR B O 1
ATOM 1385 N N . GLN B 1 60 ? 74.748 14.905 20.521 1.00 18.47 77 GLN B N 1
ATOM 1386 C CA . GLN B 1 60 ? 75.112 15.983 19.611 1.00 21.70 77 GLN B CA 1
ATOM 1387 C C . GLN B 1 60 ? 74.734 15.632 18.177 1.00 21.87 77 GLN B C 1
ATOM 1388 O O . GLN B 1 60 ? 74.824 14.474 17.760 1.00 22.28 77 GLN B O 1
ATOM 1394 N N . HIS B 1 61 ? 74.305 16.640 17.421 1.00 17.81 78 HIS B N 1
ATOM 1395 C CA . HIS B 1 61 ? 74.011 16.434 16.008 1.00 21.56 78 HIS B CA 1
ATOM 1396 C C . HIS B 1 61 ? 75.298 16.152 15.238 1.00 23.31 78 HIS B C 1
ATOM 1397 O O . HIS B 1 61 ? 76.350 16.729 15.526 1.00 21.10 78 HIS B O 1
ATOM 1404 N N . SER B 1 62 ? 75.198 15.264 14.241 1.00 23.67 79 SER B N 1
ATOM 1405 C CA . SER B 1 62 ? 76.380 14.767 13.537 1.00 23.14 79 SER B CA 1
ATOM 1406 C C . SER B 1 62 ? 77.177 15.883 12.870 1.00 22.71 79 SER B C 1
ATOM 1407 O O . SER B 1 62 ? 78.406 15.792 12.772 1.00 24.58 79 SER B O 1
ATOM 1410 N N . SER B 1 63 ? 76.506 16.936 12.399 1.00 19.95 80 SER B N 1
ATOM 1411 C CA . SER B 1 63 ? 77.193 18.006 11.681 1.00 21.38 80 SER B CA 1
ATOM 1412 C C . SER B 1 63 ? 78.094 18.848 12.576 1.00 24.02 80 SER B C 1
ATOM 1413 O O . SER B 1 63 ? 78.880 19.649 12.054 1.00 21.81 80 SER B O 1
ATOM 1416 N N . TYR B 1 64 ? 78.006 18.695 13.896 1.00 23.20 81 TYR B N 1
ATOM 1417 C CA . TYR B 1 64 ? 78.778 19.510 14.823 1.00 25.28 81 TYR B CA 1
ATOM 1418 C C . TYR B 1 64 ? 79.940 18.760 15.455 1.00 19.09 81 TYR B C 1
ATOM 1419 O O . TYR B 1 64 ? 80.698 19.362 16.223 1.00 19.06 81 TYR B O 1
ATOM 1428 N N . ARG B 1 65 ? 80.097 17.471 15.158 1.00 20.16 82 ARG B N 1
ATOM 1429 C CA . ARG B 1 65 ? 81.186 16.686 15.725 1.00 25.43 82 ARG B CA 1
ATOM 1430 C C . ARG B 1 65 ? 82.530 17.318 15.385 1.00 26.90 82 ARG B C 1
ATOM 1431 O O . ARG B 1 65 ? 82.815 17.616 14.222 1.00 29.89 82 ARG B O 1
ATOM 1433 N N . GLN B 1 66 ? 83.343 17.545 16.417 1.00 26.86 83 GLN B N 1
ATOM 1434 C CA . GLN B 1 66 ? 84.624 18.247 16.348 1.00 29.67 83 GLN B CA 1
ATOM 1435 C C . GLN B 1 66 ? 84.498 19.654 15.766 1.00 30.71 83 GLN B C 1
ATOM 1436 O O . GLN B 1 66 ? 85.514 20.326 15.546 1.00 32.19 83 GLN B O 1
ATOM 1442 N N . ARG B 1 67 ? 83.278 20.122 15.516 1.00 27.42 84 ARG B N 1
ATOM 1443 C CA . ARG B 1 67 ? 83.047 21.482 15.055 1.00 28.60 84 ARG B CA 1
ATOM 1444 C C . ARG B 1 67 ? 82.556 22.402 16.159 1.00 27.72 84 ARG B C 1
ATOM 1445 O O . ARG B 1 67 ? 82.923 23.580 16.176 1.00 27.47 84 ARG B O 1
ATOM 1453 N N . ALA B 1 68 ? 81.750 21.882 17.080 1.00 27.59 85 ALA B N 1
ATOM 1454 C CA . ALA B 1 68 ? 81.124 22.664 18.136 1.00 25.91 85 ALA B CA 1
ATOM 1455 C C . ALA B 1 68 ? 81.776 22.335 19.467 1.00 23.62 85 ALA B C 1
ATOM 1456 O O . ALA B 1 68 ? 81.882 21.160 19.836 1.00 24.35 85 ALA B O 1
ATOM 1458 N N . ARG B 1 69 ? 82.220 23.369 20.178 1.00 20.46 86 ARG B N 1
ATOM 1459 C CA . ARG B 1 69 ? 82.757 23.222 21.522 1.00 19.25 86 ARG B CA 1
ATOM 1460 C C . ARG B 1 69 ? 82.128 24.277 22.420 1.00 19.02 86 ARG B C 1
ATOM 1461 O O . ARG B 1 69 ? 81.699 25.337 21.955 1.00 18.52 86 ARG B O 1
ATOM 1463 N N . LEU B 1 70 ? 82.060 23.970 23.710 1.00 20.36 87 LEU B N 1
ATOM 1464 C CA . LEU B 1 70 ? 81.748 24.953 24.738 1.00 20.34 87 LEU B CA 1
ATOM 1465 C C . LEU B 1 70 ? 83.026 25.219 25.518 1.00 19.91 87 LEU B C 1
ATOM 1466 O O . LEU B 1 70 ? 83.601 24.295 26.100 1.00 17.94 87 LEU B O 1
ATOM 1471 N N . LEU B 1 71 ? 83.476 26.468 25.510 1.00 21.03 88 LEU B N 1
ATOM 1472 C CA . LEU B 1 71 ? 84.756 26.826 26.114 1.00 22.32 88 LEU B CA 1
ATOM 1473 C C . LEU B 1 71 ? 84.607 26.779 27.628 1.00 17.83 88 LEU B C 1
ATOM 1474 O O . LEU B 1 71 ? 84.164 27.742 28.258 1.00 17.54 88 LEU B O 1
ATOM 1479 N N . LYS B 1 72 ? 84.984 25.637 28.212 1.00 18.21 89 LYS B N 1
ATOM 1480 C CA . LYS B 1 72 ? 84.681 25.361 29.613 1.00 21.42 89 LYS B CA 1
ATOM 1481 C C . LYS B 1 72 ? 85.324 26.373 30.550 1.00 22.92 89 LYS B C 1
ATOM 1482 O O . LYS B 1 72 ? 84.762 26.684 31.605 1.00 23.86 89 LYS B O 1
ATOM 1488 N N . ASP B 1 73 ? 86.493 26.903 30.184 1.00 22.45 90 ASP B N 1
ATOM 1489 C CA . ASP B 1 73 ? 87.194 27.827 31.066 1.00 21.48 90 ASP B CA 1
ATOM 1490 C C . ASP B 1 73 ? 86.459 29.150 31.231 1.00 20.40 90 ASP B C 1
ATOM 1491 O O . ASP B 1 73 ? 86.677 29.849 32.227 1.00 18.44 90 ASP B O 1
ATOM 1496 N N . GLN B 1 74 ? 85.593 29.509 30.288 1.00 20.30 91 GLN B N 1
ATOM 1497 C CA . GLN B 1 74 ? 84.812 30.730 30.417 1.00 20.26 91 GLN B CA 1
ATOM 1498 C C . GLN B 1 74 ? 83.620 30.568 31.348 1.00 22.42 91 GLN B C 1
ATOM 1499 O O . GLN B 1 74 ? 83.028 31.576 31.747 1.00 17.19 91 GLN B O 1
ATOM 1505 N N . LEU B 1 75 ? 83.258 29.332 31.702 1.00 22.25 92 LEU B N 1
ATOM 1506 C CA . LEU B 1 75 ? 82.112 29.116 32.579 1.00 24.38 92 LEU B CA 1
ATOM 1507 C C . LEU B 1 75 ? 82.380 29.629 33.986 1.00 23.51 92 LEU B C 1
ATOM 1508 O O . LEU B 1 75 ? 81.448 30.063 34.675 1.00 23.66 92 LEU B O 1
ATOM 1513 N N . SER B 1 76 ? 83.640 29.587 34.430 1.00 23.50 93 SER B N 1
ATOM 1514 C CA . SER B 1 76 ? 83.990 30.122 35.739 1.00 23.42 93 SER B CA 1
ATOM 1515 C C . SER B 1 76 ? 83.790 31.627 35.814 1.00 23.12 93 SER B C 1
ATOM 1516 O O . SER B 1 76 ? 83.693 32.176 36.916 1.00 23.30 93 SER B O 1
ATOM 1519 N N . LEU B 1 77 ? 83.732 32.304 34.669 1.00 23.36 94 LEU B N 1
ATOM 1520 C CA . LEU B 1 77 ? 83.523 33.742 34.608 1.00 23.12 94 LEU B CA 1
ATOM 1521 C C . LEU B 1 77 ? 82.063 34.106 34.366 1.00 24.70 94 LEU B C 1
ATOM 1522 O O . LEU B 1 77 ? 81.749 35.285 34.175 1.00 25.21 94 LEU B O 1
ATOM 1527 N N . GLY B 1 78 ? 81.165 33.125 34.374 1.00 23.28 95 GLY B N 1
ATOM 1528 C CA . GLY B 1 78 ? 79.776 33.391 34.073 1.00 23.88 95 GLY B CA 1
ATOM 1529 C C . GLY B 1 78 ? 79.505 33.617 32.607 1.00 24.12 95 GLY B C 1
ATOM 1530 O O . GLY B 1 78 ? 78.623 34.409 32.261 1.00 16.77 95 GLY B O 1
ATOM 1531 N N . ASN B 1 79 ? 80.244 32.940 31.729 1.00 25.70 96 ASN B N 1
ATOM 1532 C CA . ASN B 1 79 ? 80.137 33.127 30.287 1.00 20.93 96 ASN B CA 1
ATOM 1533 C C . ASN B 1 79 ? 80.058 31.760 29.622 1.00 21.56 96 ASN B C 1
ATOM 1534 O O . ASN B 1 79 ? 81.053 31.029 29.581 1.00 22.49 96 ASN B O 1
ATOM 1539 N N . ALA B 1 80 ? 78.879 31.410 29.109 1.00 18.39 97 ALA B N 1
ATOM 1540 C CA . ALA B 1 80 ? 78.710 30.226 28.272 1.00 16.72 97 ALA B CA 1
ATOM 1541 C C . ALA B 1 80 ? 79.004 30.647 26.837 1.00 18.91 97 ALA B C 1
ATOM 1542 O O . ALA B 1 80 ? 78.191 31.313 26.192 1.00 18.93 97 ALA B O 1
ATOM 1544 N N . ALA B 1 81 ? 80.179 30.273 26.341 1.00 21.92 98 ALA B N 1
ATOM 1545 C CA . ALA B 1 81 ? 80.654 30.693 25.028 1.00 16.26 98 ALA B CA 1
ATOM 1546 C C . ALA B 1 81 ? 80.696 29.480 24.106 1.00 17.43 98 ALA B C 1
ATOM 1547 O O . ALA B 1 81 ? 81.484 28.553 24.319 1.00 16.59 98 ALA B O 1
ATOM 1549 N N . LEU B 1 82 ? 79.842 29.485 23.088 1.00 16.15 99 LEU B N 1
ATOM 1550 C CA . LEU B 1 82 ? 79.832 28.438 22.080 1.00 16.26 99 LEU B CA 1
ATOM 1551 C C . LEU B 1 82 ? 80.794 28.826 20.969 1.00 19.07 99 LEU B C 1
ATOM 1552 O O . LEU B 1 82 ? 80.778 29.971 20.500 1.00 18.92 99 LEU B O 1
ATOM 1557 N N . GLN B 1 83 ? 81.637 27.880 20.558 1.00 16.98 100 GLN B N 1
ATOM 1558 C CA . GLN B 1 83 ? 82.598 28.107 19.489 1.00 17.46 100 GLN B CA 1
ATOM 1559 C C . GLN B 1 83 ? 82.407 27.065 18.397 1.00 17.68 100 GLN B C 1
ATOM 1560 O O . GLN B 1 83 ? 82.426 25.858 18.667 1.00 17.80 100 GLN B O 1
ATOM 1566 N N . ILE B 1 84 ? 82.222 27.543 17.168 1.00 19.51 101 ILE B N 1
ATOM 1567 C CA . ILE B 1 84 ? 82.099 26.701 15.983 1.00 21.38 101 ILE B CA 1
ATOM 1568 C C . ILE B 1 84 ? 83.234 27.056 15.035 1.00 18.83 101 ILE B C 1
ATOM 1569 O O . ILE B 1 84 ? 83.444 28.235 14.729 1.00 18.91 101 ILE B O 1
ATOM 1574 N N . THR B 1 85 ? 83.960 26.046 14.571 1.00 20.51 102 THR B N 1
ATOM 1575 C CA . THR B 1 85 ? 85.028 26.276 13.613 1.00 21.68 102 THR B CA 1
ATOM 1576 C C . THR B 1 85 ? 84.520 26.059 12.195 1.00 21.94 102 THR B C 1
ATOM 1577 O O . THR B 1 85 ? 83.524 25.369 11.966 1.00 21.49 102 THR B O 1
ATOM 1581 N N . ASP B 1 86 ? 85.225 26.664 11.241 1.00 24.67 103 ASP B N 1
ATOM 1582 C CA . ASP B 1 86 ? 84.977 26.463 9.814 1.00 24.16 103 ASP B CA 1
ATOM 1583 C C . ASP B 1 86 ? 83.518 26.760 9.468 1.00 24.89 103 ASP B C 1
ATOM 1584 O O . ASP B 1 86 ? 82.767 25.901 9.005 1.00 25.17 103 ASP B O 1
ATOM 1586 N N . VAL B 1 87 ? 83.129 28.013 9.709 1.00 26.49 104 VAL B N 1
ATOM 1587 C CA . VAL B 1 87 ? 81.732 28.409 9.594 1.00 24.00 104 VAL B CA 1
ATOM 1588 C C . VAL B 1 87 ? 81.279 28.327 8.143 1.00 27.76 104 VAL B C 1
ATOM 1589 O O . VAL B 1 87 ? 81.966 28.794 7.224 1.00 30.32 104 VAL B O 1
ATOM 1593 N N . LYS B 1 88 ? 80.113 27.726 7.935 1.00 26.19 105 LYS B N 1
ATOM 1594 C CA . LYS B 1 88 ? 79.513 27.562 6.622 1.00 24.99 105 LYS B CA 1
ATOM 1595 C C . LYS B 1 88 ? 78.299 28.473 6.497 1.00 22.46 105 LYS B C 1
ATOM 1596 O O . LYS B 1 88 ? 77.865 29.103 7.465 1.00 20.92 105 LYS B O 1
ATOM 1602 N N . LEU B 1 89 ? 77.749 28.541 5.280 1.00 23.25 106 LEU B N 1
ATOM 1603 C CA . LEU B 1 89 ? 76.543 29.335 5.071 1.00 22.29 106 LEU B CA 1
ATOM 1604 C C . LEU B 1 89 ? 75.374 28.782 5.873 1.00 22.30 106 LEU B C 1
ATOM 1605 O O . LEU B 1 89 ? 74.529 29.548 6.349 1.00 22.79 106 LEU B O 1
ATOM 1610 N N . GLN B 1 90 ? 75.323 27.463 6.049 1.00 18.80 107 GLN B N 1
ATOM 1611 C CA . GLN B 1 90 ? 74.282 26.784 6.810 1.00 23.24 107 GLN B CA 1
ATOM 1612 C C . GLN B 1 90 ? 74.394 27.009 8.312 1.00 18.00 107 GLN B C 1
ATOM 1613 O O . GLN B 1 90 ? 73.605 26.428 9.063 1.00 17.90 107 GLN B O 1
ATOM 1619 N N . ASP B 1 91 ? 75.352 27.810 8.770 1.00 19.75 108 ASP B N 1
ATOM 1620 C CA . ASP B 1 91 ? 75.470 28.144 10.182 1.00 20.39 108 ASP B CA 1
ATOM 1621 C C . ASP B 1 91 ? 74.761 29.443 10.540 1.00 21.24 108 ASP B C 1
ATOM 1622 O O . ASP B 1 91 ? 74.634 29.756 11.731 1.00 16.71 108 ASP B O 1
ATOM 1627 N N . ALA B 1 92 ? 74.300 30.199 9.547 1.00 17.09 109 ALA B N 1
ATOM 1628 C CA . ALA B 1 92 ? 73.485 31.373 9.818 1.00 20.10 109 ALA B CA 1
ATOM 1629 C C . ALA B 1 92 ? 72.116 30.948 10.329 1.00 21.25 109 ALA B C 1
ATOM 1630 O O . ALA B 1 92 ? 71.539 29.961 9.863 1.00 19.80 109 ALA B O 1
ATOM 1632 N N . GLY B 1 93 ? 71.598 31.691 11.293 1.00 14.52 110 GLY B N 1
ATOM 1633 C CA . GLY B 1 93 ? 70.294 31.401 11.846 1.00 18.14 110 GLY B CA 1
ATOM 1634 C C . GLY B 1 93 ? 70.219 31.847 13.291 1.00 18.80 110 GLY B C 1
ATOM 1635 O O . GLY B 1 93 ? 71.036 32.637 13.753 1.00 21.22 110 GLY B O 1
ATOM 1636 N N . VAL B 1 94 ? 69.218 31.319 13.989 1.00 15.04 111 VAL B N 1
ATOM 1637 C CA . VAL B 1 94 ? 68.943 31.679 15.375 1.00 8.74 111 VAL B CA 1
ATOM 1638 C C . VAL B 1 94 ? 69.439 30.557 16.274 1.00 21.70 111 VAL B C 1
ATOM 1639 O O . VAL B 1 94 ? 69.004 29.407 16.146 1.00 8.80 111 VAL B O 1
ATOM 1643 N N . TYR B 1 95 ? 70.356 30.888 17.175 1.00 18.19 112 TYR B N 1
ATOM 1644 C CA . TYR B 1 95 ? 70.836 29.971 18.196 1.00 18.85 112 TYR B CA 1
ATOM 1645 C C . TYR B 1 95 ? 70.140 30.289 19.510 1.00 16.69 112 TYR B C 1
ATOM 1646 O O . TYR B 1 95 ? 69.920 31.454 19.838 1.00 7.60 112 TYR B O 1
ATOM 1655 N N . ARG B 1 96 ? 69.778 29.253 20.253 1.00 7.57 113 ARG B N 1
ATOM 1656 C CA . ARG B 1 96 ? 69.191 29.411 21.574 1.00 13.48 113 ARG B CA 1
ATOM 1657 C C . ARG B 1 96 ? 70.162 28.851 22.602 1.00 14.66 113 ARG B C 1
ATOM 1658 O O . ARG B 1 96 ? 70.590 27.691 22.493 1.00 10.54 113 ARG B O 1
ATOM 1666 N N . CYS B 1 97 ? 70.518 29.683 23.583 1.00 10.30 114 CYS B N 1
ATOM 1667 C CA . CYS B 1 97 ? 71.328 29.262 24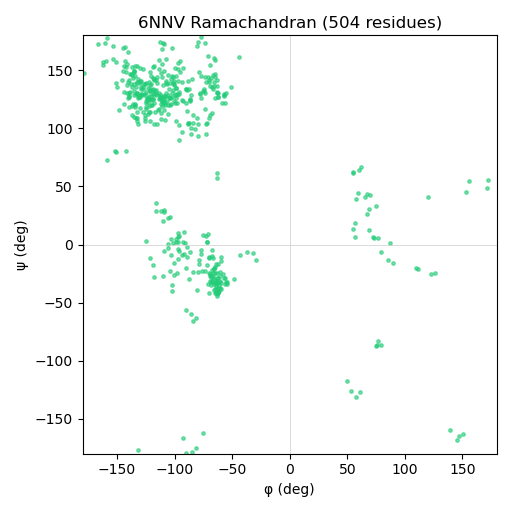.718 1.00 13.95 114 CYS B CA 1
ATOM 1668 C C . CYS B 1 97 ? 70.418 29.146 25.935 1.00 16.98 114 CYS B C 1
ATOM 1669 O O . CYS B 1 97 ? 69.778 30.129 26.332 1.00 17.42 114 CYS B O 1
ATOM 1672 N N . MET B 1 98 ? 70.342 27.943 26.506 1.00 14.64 115 MET B N 1
ATOM 1673 C CA . MET B 1 98 ? 69.571 27.679 27.713 1.00 15.65 115 MET B CA 1
ATOM 1674 C C . MET B 1 98 ? 70.528 27.340 28.840 1.00 18.36 115 MET B C 1
ATOM 1675 O O . MET B 1 98 ? 71.370 26.448 28.692 1.00 7.57 115 MET B O 1
ATOM 1680 N N . ILE B 1 99 ? 70.397 28.037 29.964 1.00 18.69 116 ILE B N 1
ATOM 1681 C CA . ILE B 1 99 ? 71.271 27.811 31.106 1.00 16.49 116 ILE B CA 1
ATOM 1682 C C . ILE B 1 99 ? 70.414 27.619 32.347 1.00 17.95 116 ILE B C 1
ATOM 1683 O O . ILE B 1 99 ? 69.523 28.429 32.633 1.00 8.80 116 ILE B O 1
ATOM 1688 N N . SER B 1 100 ? 70.671 26.533 33.069 1.00 9.43 117 SER B N 1
ATOM 1689 C CA . SER B 1 100 ? 70.072 26.298 34.377 1.00 9.95 117 SER B CA 1
ATOM 1690 C C . SER B 1 100 ? 71.215 26.259 35.381 1.00 15.97 117 SER B C 1
ATOM 1691 O O . SER B 1 100 ? 72.072 25.369 35.321 1.00 15.70 117 SER B O 1
ATOM 1694 N N . TYR B 1 101 ? 71.239 27.250 36.283 1.00 13.70 118 TYR B N 1
ATOM 1695 C CA . TYR B 1 101 ? 72.252 27.401 37.325 1.00 15.11 118 TYR B CA 1
ATOM 1696 C C . TYR B 1 101 ? 71.504 27.907 38.559 1.00 18.84 118 TYR B C 1
ATOM 1697 O O . TYR B 1 101 ? 71.495 29.101 38.860 1.00 12.37 118 TYR B O 1
ATOM 1706 N N . GLY B 1 102 ? 70.859 26.986 39.270 1.00 19.91 119 GLY B N 1
ATOM 1707 C CA . GLY B 1 102 ? 69.901 27.382 40.282 1.00 12.69 119 GLY B CA 1
ATOM 1708 C C . GLY B 1 102 ? 68.618 27.834 39.619 1.00 15.32 119 GLY B C 1
ATOM 1709 O O . GLY B 1 102 ? 67.694 27.039 39.431 1.00 19.20 119 GLY B O 1
ATOM 1710 N N . GLY B 1 103 ? 68.551 29.104 39.241 1.00 19.79 120 GLY B N 1
ATOM 1711 C CA . GLY B 1 103 ? 67.515 29.553 38.340 1.00 18.39 120 GLY B CA 1
ATOM 1712 C C . GLY B 1 103 ? 67.786 29.078 36.919 1.00 16.77 120 GLY B C 1
ATOM 1713 O O . GLY B 1 103 ? 68.829 28.511 36.596 1.00 16.42 120 GLY B O 1
ATOM 1714 N N . ALA B 1 104 ? 66.815 29.324 36.047 1.00 17.00 121 ALA B N 1
ATOM 1715 C CA . ALA B 1 104 ? 66.944 28.929 34.653 1.00 16.81 121 ALA B CA 1
ATOM 1716 C C . ALA B 1 104 ? 66.485 30.068 33.760 1.00 16.87 121 ALA B C 1
ATOM 1717 O O . ALA B 1 104 ? 65.609 30.856 34.127 1.00 17.26 121 ALA B O 1
ATOM 1719 N N . ASP B 1 105 ? 67.090 30.145 32.580 1.00 18.08 122 ASP B N 1
ATOM 1720 C CA . ASP B 1 105 ? 66.737 31.184 31.620 1.00 16.88 122 ASP B CA 1
ATOM 1721 C C . ASP B 1 105 ? 67.340 30.800 30.279 1.00 16.23 122 ASP B C 1
ATOM 1722 O O . ASP B 1 105 ? 68.092 29.826 30.169 1.00 18.00 122 ASP B O 1
ATOM 1727 N N . TYR B 1 106 ? 66.983 31.567 29.253 1.00 17.55 123 TYR B N 1
ATOM 1728 C CA . TYR B 1 106 ? 67.533 31.324 27.929 1.00 15.96 123 TYR B CA 1
ATOM 1729 C C . TYR B 1 106 ? 67.394 32.577 27.087 1.00 23.56 123 TYR B C 1
ATOM 1730 O O . TYR B 1 106 ? 66.577 33.457 27.371 1.00 16.20 123 TYR B O 1
ATOM 1739 N N . LYS B 1 107 ? 68.233 32.655 26.060 1.00 23.78 124 LYS B N 1
ATOM 1740 C CA . LYS B 1 107 ? 68.215 33.782 25.140 1.00 21.97 124 LYS B CA 1
ATOM 1741 C C . LYS B 1 107 ? 6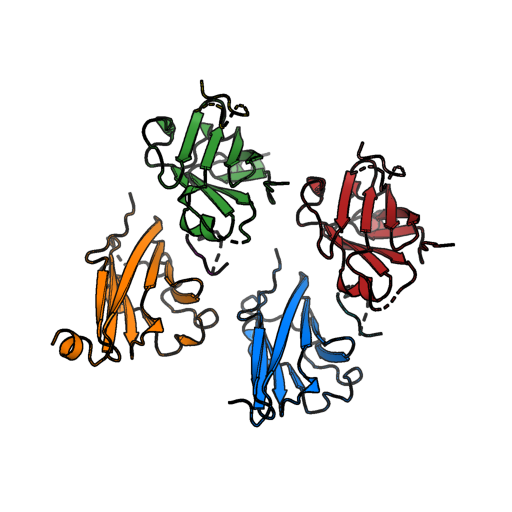8.493 33.286 23.729 1.00 19.58 124 LYS B C 1
ATOM 1742 O O . LYS B 1 107 ? 68.874 32.130 23.513 1.00 17.65 124 LYS B O 1
ATOM 1748 N N . ARG B 1 108 ? 68.291 34.184 22.765 1.00 17.73 125 ARG B N 1
ATOM 1749 C CA . ARG B 1 108 ? 68.506 33.907 21.351 1.00 21.91 125 ARG B CA 1
ATOM 1750 C C . ARG B 1 108 ? 69.579 34.830 20.794 1.00 23.03 125 ARG B C 1
ATOM 1751 O O . ARG B 1 108 ? 69.664 36.004 21.168 1.00 23.41 125 ARG B O 1
ATOM 1759 N N . ILE B 1 109 ? 70.387 34.289 19.890 1.00 22.57 126 ILE B N 1
ATOM 1760 C CA . ILE B 1 109 ? 71.431 35.029 19.197 1.00 21.96 126 ILE B CA 1
ATOM 1761 C C . ILE B 1 109 ? 71.273 34.763 17.707 1.00 21.43 126 ILE B C 1
ATOM 1762 O O . ILE B 1 109 ? 71.010 33.631 17.297 1.00 14.28 126 ILE B O 1
ATOM 1767 N N . THR B 1 110 ? 71.434 35.804 16.902 1.00 19.25 127 THR B N 1
ATOM 1768 C CA . THR B 1 110 ? 71.302 35.668 15.462 1.00 17.86 127 THR B CA 1
ATOM 1769 C C . THR B 1 110 ? 72.669 35.762 14.806 1.00 18.98 127 THR B C 1
ATOM 1770 O O . THR B 1 110 ? 73.440 36.678 15.082 1.00 13.37 127 THR B O 1
ATOM 1774 N N . VAL B 1 111 ? 72.962 34.798 13.942 1.00 17.93 128 VAL B N 1
ATOM 1775 C CA . VAL B 1 111 ? 74.235 34.763 13.241 1.00 13.49 128 VAL B CA 1
ATOM 1776 C C . VAL B 1 111 ? 74.032 34.911 11.737 1.00 21.42 128 VAL B C 1
ATOM 1777 O O . VAL B 1 111 ? 73.238 34.192 11.136 1.00 13.79 128 VAL B O 1
ATOM 1781 N N . LYS B 1 112 ? 74.764 35.846 11.143 1.00 18.84 129 LYS B N 1
ATOM 1782 C CA . LYS B 1 112 ? 74.707 36.103 9.709 1.00 18.80 129 LYS B CA 1
ATOM 1783 C C . LYS B 1 112 ? 76.080 35.773 9.147 1.00 20.50 129 LYS B C 1
ATOM 1784 O O . LYS B 1 112 ? 77.094 36.180 9.708 1.00 23.00 129 LYS B O 1
ATOM 1788 N N . VAL B 1 113 ? 76.119 35.028 8.049 1.00 23.48 130 VAL B N 1
ATOM 1789 C CA . VAL B 1 113 ? 77.394 34.647 7.460 1.00 20.32 130 VAL B CA 1
ATOM 1790 C C . VAL B 1 113 ? 77.696 35.340 6.135 1.00 23.06 130 VAL B C 1
ATOM 1791 O O . VAL B 1 113 ? 76.889 35.317 5.206 1.00 19.77 130 VAL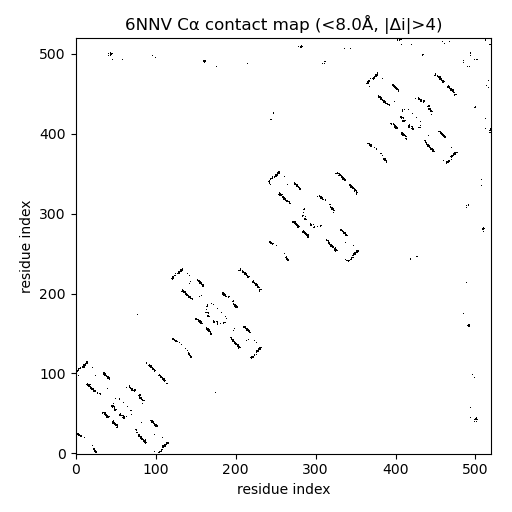 B O 1
ATOM 1795 N N . ASN B 1 114 ? 78.874 35.951 6.063 1.00 21.87 131 ASN B N 1
ATOM 1796 C CA . ASN B 1 114 ? 79.328 36.626 4.853 1.00 22.21 131 ASN B CA 1
ATOM 1797 C C . ASN B 1 114 ? 80.018 35.614 3.945 1.00 23.08 131 ASN B C 1
ATOM 1798 O O . ASN B 1 114 ? 80.978 34.957 4.361 1.00 22.93 131 ASN B O 1
ATOM 1803 N N . ALA B 1 115 ? 79.529 35.488 2.712 1.00 24.82 132 ALA B N 1
ATOM 1804 C CA . ALA B 1 115 ? 80.212 34.686 1.710 1.00 23.13 132 ALA B CA 1
ATOM 1805 C C . ALA B 1 115 ? 81.559 35.325 1.366 1.00 23.61 132 ALA B C 1
ATOM 1806 O O . ALA B 1 115 ? 81.776 36.509 1.636 1.00 22.46 132 ALA B O 1
ATOM 1808 N N . PRO B 1 116 ? 82.489 34.556 0.781 1.00 22.33 133 PRO B N 1
ATOM 1809 C CA . PRO B 1 116 ? 83.846 35.090 0.557 1.00 22.39 133 PRO B CA 1
ATOM 1810 C C . PRO B 1 116 ? 83.898 36.396 -0.216 1.00 22.47 133 PRO B C 1
ATOM 1811 O O . PRO B 1 116 ? 84.771 37.228 0.061 1.00 22.50 133 PRO B O 1
ATOM 1815 N N . TYR B 1 117 ? 82.992 36.614 -1.167 1.00 25.95 134 TYR B N 1
ATOM 1816 C CA . TYR B 1 117 ? 83.014 37.811 -1.995 1.00 25.30 134 TYR B CA 1
ATOM 1817 C C . TYR B 1 117 ? 81.956 38.826 -1.584 1.00 28.15 134 TYR B C 1
ATOM 1818 O O . TYR B 1 117 ? 81.561 39.662 -2.404 1.00 30.25 134 TYR B O 1
ATOM 1827 N N . ALA B 1 118 ? 81.495 38.775 -0.331 1.00 25.65 135 ALA B N 1
ATOM 1828 C CA . ALA B 1 118 ? 80.508 39.745 0.132 1.00 29.07 135 ALA B CA 1
ATOM 1829 C C . ALA B 1 118 ? 81.046 41.166 0.055 1.00 30.93 135 ALA B C 1
ATOM 1830 O O . ALA B 1 118 ? 80.269 42.118 -0.089 1.00 31.82 135 ALA B O 1
ATOM 1832 N N . ALA B 1 119 ? 82.367 41.329 0.142 1.00 32.32 136 ALA B N 1
ATOM 1833 C CA . ALA B 1 119 ? 82.967 42.653 0.030 1.00 34.90 136 ALA B CA 1
ATOM 1834 C C . ALA B 1 119 ? 83.095 43.085 -1.425 1.00 37.40 136 ALA B C 1
ATOM 1835 O O . ALA B 1 119 ? 82.878 44.259 -1.748 1.00 36.68 136 ALA B O 1
ATOM 1837 N N . ALA B 1 120 ? 83.442 42.152 -2.316 1.00 38.73 137 ALA B N 1
ATOM 1838 C CA . ALA B 1 120 ? 83.514 42.477 -3.736 1.00 37.86 137 ALA B CA 1
ATOM 1839 C C . ALA B 1 120 ? 82.140 42.809 -4.306 1.00 37.50 137 ALA B C 1
ATOM 1840 O O . ALA B 1 120 ? 82.029 43.662 -5.194 1.00 36.22 137 ALA B O 1
ATOM 1842 N N . LEU B 1 121 ? 81.086 42.156 -3.808 1.00 38.96 138 LEU B N 1
ATOM 1843 C CA . LEU B 1 121 ? 79.728 42.482 -4.229 1.00 39.75 138 LEU B CA 1
ATOM 1844 C C . LEU B 1 121 ? 79.237 43.801 -3.646 1.00 41.35 138 LEU B C 1
ATOM 1845 O O . LEU B 1 121 ? 78.313 44.404 -4.204 1.00 39.79 138 LEU B O 1
ATOM 1847 N N . HIS B 1 122 ? 79.821 44.259 -2.535 1.00 38.18 139 HIS B N 1
ATOM 1848 C CA . HIS B 1 122 ? 79.619 45.643 -2.124 1.00 41.39 139 HIS B CA 1
ATOM 1849 C C . HIS B 1 122 ? 80.205 46.611 -3.141 1.00 44.85 139 HIS B C 1
ATOM 1850 O O . HIS B 1 122 ? 79.870 47.801 -3.114 1.00 46.60 139 HIS B O 1
ATOM 1852 N N . GLU B 1 123 ? 81.072 46.117 -4.025 1.00 44.87 140 GLU B N 1
ATOM 1853 C CA . GLU B 1 123 ? 81.666 46.871 -5.129 1.00 45.71 140 GLU B CA 1
ATOM 1854 C C . GLU B 1 123 ? 82.638 47.928 -4.622 1.00 46.36 140 GLU B C 1
ATOM 1855 O O . GLU B 1 123 ? 83.788 47.619 -4.302 1.00 47.38 140 GLU B O 1
ATOM 1861 N N . ALA C 1 1 ? 37.183 19.802 9.888 1.00 44.75 18 ALA C N 1
ATOM 1862 C CA . ALA C 1 1 ? 37.107 21.153 10.434 1.00 41.78 18 ALA C CA 1
ATOM 1863 C C . ALA C 1 1 ? 38.230 21.392 11.436 1.00 36.83 18 ALA C C 1
ATOM 1864 O O . ALA C 1 1 ? 38.789 20.445 11.990 1.00 36.27 18 ALA C O 1
ATOM 1866 N N . PHE C 1 2 ? 38.550 22.665 11.657 1.00 34.29 19 PHE C N 1
ATOM 1867 C CA . PHE C 1 2 ? 39.624 23.027 12.572 1.00 32.57 19 PHE C CA 1
ATOM 1868 C C . PHE C 1 2 ? 39.367 22.447 13.957 1.00 31.17 19 PHE C C 1
ATOM 1869 O O . PHE C 1 2 ? 38.285 22.616 14.527 1.00 31.60 19 PHE C O 1
ATOM 1877 N N . THR C 1 3 ? 40.371 21.761 14.494 1.00 29.72 20 THR C N 1
ATOM 1878 C CA . THR C 1 3 ? 40.239 21.068 15.764 1.00 29.14 20 THR C CA 1
ATOM 1879 C C . THR C 1 3 ? 41.482 21.294 16.607 1.00 26.39 20 THR C C 1
ATOM 1880 O O . THR C 1 3 ? 42.606 21.216 16.103 1.00 24.56 20 THR C O 1
ATOM 1884 N N . VAL C 1 4 ? 41.267 21.584 17.887 1.00 25.40 21 VAL C N 1
ATOM 1885 C CA . VAL C 1 4 ? 42.333 21.689 18.874 1.00 23.01 21 VAL C CA 1
ATOM 1886 C C . VAL C 1 4 ? 42.300 20.436 19.736 1.00 21.96 21 VAL C C 1
ATOM 1887 O O . VAL C 1 4 ? 41.227 20.009 20.181 1.00 21.82 21 VAL C O 1
ATOM 1891 N N . THR C 1 5 ? 43.466 19.841 19.968 1.00 20.22 22 THR C N 1
ATOM 1892 C CA . THR C 1 5 ? 43.583 18.624 20.758 1.00 20.52 22 THR C CA 1
ATOM 1893 C C . THR C 1 5 ? 44.524 18.851 21.933 1.00 26.73 22 THR C C 1
ATOM 1894 O O . THR C 1 5 ? 45.557 19.515 21.796 1.00 24.76 22 THR C O 1
ATOM 1898 N N . VAL C 1 6 ? 44.159 18.307 23.086 1.00 29.25 23 VAL C N 1
ATOM 1899 C CA . VAL C 1 6 ? 44.984 18.350 24.285 1.00 29.89 23 VAL C CA 1
ATOM 1900 C C . VAL C 1 6 ? 45.393 16.923 24.635 1.00 36.03 23 VAL C C 1
ATOM 1901 O O . VAL C 1 6 ? 44.593 16.143 25.154 1.00 38.60 23 VAL C O 1
ATOM 1905 N N . PRO C 1 7 ? 46.638 16.535 24.346 1.00 36.94 24 PRO C N 1
ATOM 1906 C CA . PRO C 1 7 ? 47.068 15.166 24.670 1.00 35.71 24 PRO C CA 1
ATOM 1907 C C . PRO C 1 7 ? 47.101 14.897 26.159 1.00 30.84 24 PRO C C 1
ATOM 1908 O O . PRO C 1 7 ? 47.042 13.730 26.566 1.00 30.63 24 PRO C O 1
ATOM 1912 N N . LYS C 1 8 ? 47.181 15.942 26.976 1.00 28.86 25 LYS C N 1
ATOM 1913 C CA . LYS C 1 8 ? 47.235 15.825 28.428 1.00 27.11 25 LYS C CA 1
ATOM 1914 C C . LYS C 1 8 ? 46.307 16.894 28.983 1.00 26.34 25 LYS C C 1
ATOM 1915 O O . LYS C 1 8 ? 46.589 18.088 28.845 1.00 19.56 25 LYS C O 1
ATOM 1921 N N . ASP C 1 9 ? 45.192 16.479 29.582 1.00 24.33 26 ASP C N 1
ATOM 1922 C CA . ASP C 1 9 ? 44.215 17.424 30.105 1.00 26.01 26 ASP C CA 1
ATOM 1923 C C . ASP C 1 9 ? 44.304 17.606 31.617 1.00 23.36 26 ASP C C 1
ATOM 1924 O O . ASP C 1 9 ? 43.507 18.361 32.181 1.00 23.41 26 ASP C O 1
ATOM 1929 N N . LEU C 1 10 ? 45.243 16.938 32.283 1.00 23.14 27 LEU C N 1
ATOM 1930 C CA . LEU C 1 10 ? 45.488 17.144 33.705 1.00 25.11 27 LEU C CA 1
ATOM 1931 C C . LEU C 1 10 ? 46.980 17.319 33.932 1.00 23.22 27 LEU C C 1
ATOM 1932 O O . LEU C 1 10 ? 47.782 16.499 33.473 1.00 22.16 27 LEU C O 1
ATOM 1937 N N . TYR C 1 11 ? 47.347 18.393 34.623 1.00 20.06 28 TYR C N 1
ATOM 1938 C CA . TYR C 1 11 ? 48.717 18.637 35.046 1.00 21.79 28 TYR C CA 1
ATOM 1939 C C . TYR C 1 11 ? 48.746 18.752 36.561 1.00 23.40 28 TYR C C 1
ATOM 1940 O O . TYR C 1 11 ? 47.870 19.385 37.157 1.00 23.32 28 TYR C O 1
ATOM 1949 N N . VAL C 1 12 ? 49.748 18.135 37.181 1.00 24.38 29 VAL C N 1
ATOM 1950 C CA . VAL C 1 12 ? 49.958 18.217 38.624 1.00 26.68 29 VAL C CA 1
ATOM 1951 C C . VAL C 1 12 ? 51.318 18.871 38.831 1.00 26.27 29 VAL C C 1
ATOM 1952 O O . VAL C 1 12 ? 52.361 18.230 38.656 1.00 27.82 29 VAL C O 1
ATOM 1956 N N . VAL C 1 13 ? 51.314 20.145 39.212 1.00 24.19 30 VAL C N 1
ATOM 1957 C CA . VAL C 1 13 ? 52.527 20.945 39.314 1.00 24.17 30 VAL C CA 1
ATOM 1958 C C . VAL C 1 13 ? 52.832 21.216 40.783 1.00 24.48 30 VAL C C 1
ATOM 1959 O O . VAL C 1 13 ? 51.929 21.297 41.623 1.00 23.05 30 VAL C O 1
ATOM 1963 N N . GLU C 1 14 ? 54.121 21.341 41.092 1.00 24.36 31 GLU C N 1
ATOM 1964 C CA . GLU C 1 14 ? 54.574 21.667 42.435 1.00 24.11 31 GLU C CA 1
ATOM 1965 C C . GLU C 1 14 ? 54.565 23.175 42.647 1.00 24.29 31 GLU C C 1
ATOM 1966 O O . GLU C 1 14 ? 54.896 23.944 41.739 1.00 20.09 31 GLU C O 1
ATOM 1972 N N . TYR C 1 15 ? 54.183 23.585 43.856 1.00 21.64 32 TYR C N 1
ATOM 1973 C CA . TYR C 1 15 ? 54.214 24.991 44.238 1.00 21.01 32 TYR C CA 1
ATOM 1974 C C . TYR C 1 15 ? 55.610 25.565 44.042 1.00 21.94 32 TYR C C 1
ATOM 1975 O O . TYR C 1 15 ? 56.604 24.979 44.480 1.00 21.97 32 TYR C O 1
ATOM 1984 N N . GLY C 1 16 ? 55.678 26.716 43.374 1.00 20.20 33 GLY C N 1
ATOM 1985 C CA . GLY C 1 16 ? 56.922 27.415 43.165 1.00 20.09 33 GLY C CA 1
ATOM 1986 C C . GLY C 1 16 ? 57.673 27.031 41.909 1.00 24.56 33 GLY C C 1
ATOM 1987 O O . GLY C 1 16 ? 58.575 27.769 41.496 1.00 27.70 33 GLY C O 1
ATOM 1988 N N . SER C 1 17 ? 57.335 25.903 41.291 1.00 22.57 34 SER C N 1
ATOM 1989 C CA . SER C 1 17 ? 57.987 25.490 40.057 1.00 22.95 34 SER C CA 1
ATOM 1990 C C . SER C 1 17 ? 57.345 26.228 38.884 1.00 23.56 34 SER C C 1
ATOM 1991 O O . SER C 1 17 ? 56.500 27.110 39.060 1.00 26.60 34 SER C O 1
ATOM 1994 N N . ASN C 1 18 ? 57.761 25.895 37.665 1.00 26.23 35 ASN C N 1
ATOM 1995 C CA . ASN C 1 18 ? 57.145 26.414 36.452 1.00 24.65 35 ASN C CA 1
ATOM 1996 C C . ASN C 1 18 ? 56.220 25.362 35.862 1.00 22.13 35 ASN C C 1
ATOM 1997 O O . ASN C 1 18 ? 56.516 24.164 35.908 1.00 21.43 35 ASN C O 1
ATOM 2002 N N . MET C 1 19 ? 55.109 25.807 35.291 1.00 19.58 36 MET C N 1
ATOM 2003 C CA . MET C 1 19 ? 54.201 24.905 34.603 1.00 19.97 36 MET C CA 1
ATOM 2004 C C . MET C 1 19 ? 54.112 25.293 33.134 1.00 20.69 36 MET C C 1
ATOM 2005 O O . MET C 1 19 ? 54.146 26.479 32.789 1.00 17.63 36 MET C O 1
ATOM 2010 N N . THR C 1 20 ? 54.039 24.281 32.271 1.00 18.29 37 THR C N 1
ATOM 2011 C CA . THR C 1 20 ? 53.840 24.467 30.839 1.00 18.24 37 THR C CA 1
ATOM 2012 C C . THR C 1 20 ? 52.702 23.558 30.406 1.00 22.75 37 THR C C 1
ATOM 2013 O O . THR C 1 20 ? 52.808 22.333 30.523 1.00 21.84 37 THR C O 1
ATOM 2017 N N . ILE C 1 21 ? 51.615 24.154 29.920 1.00 17.85 38 ILE C N 1
ATOM 2018 C CA . ILE C 1 21 ? 50.463 23.402 29.437 1.00 17.91 38 ILE C CA 1
ATOM 2019 C C . ILE C 1 21 ? 50.276 23.704 27.956 1.00 19.20 38 ILE C C 1
ATOM 2020 O O . ILE C 1 21 ? 50.479 24.838 27.511 1.00 17.66 38 ILE C O 1
ATOM 2025 N N . GLU C 1 22 ? 49.889 22.687 27.191 1.00 18.29 39 GLU C N 1
ATOM 2026 C CA . GLU C 1 22 ? 49.992 22.749 25.741 1.00 18.47 39 GLU C CA 1
ATOM 2027 C C . GLU C 1 22 ? 48.687 22.343 25.073 1.00 26.85 39 GLU C C 1
ATOM 2028 O O . GLU C 1 22 ? 48.003 21.418 25.524 1.00 25.98 39 GLU C O 1
ATOM 2034 N N . CYS C 1 23 ? 48.351 23.050 23.995 1.00 18.42 40 CYS C N 1
ATOM 2035 C CA . CYS C 1 23 ? 47.224 22.716 23.135 1.00 22.61 40 CYS C CA 1
ATOM 2036 C C . CYS C 1 23 ? 47.712 22.593 21.702 1.00 23.03 40 CYS C C 1
ATOM 2037 O O . CYS C 1 23 ? 48.384 23.495 21.196 1.00 22.88 40 CYS C O 1
ATOM 2040 N N . LYS C 1 24 ? 47.365 21.492 21.045 1.00 22.93 41 LYS C N 1
ATOM 2041 C CA . LYS C 1 24 ? 47.816 21.248 19.681 1.00 25.45 41 LYS C CA 1
ATOM 2042 C C . LYS C 1 24 ? 46.783 21.736 18.672 1.00 22.89 41 LYS C C 1
ATOM 2043 O O . LYS C 1 24 ? 45.576 21.581 18.873 1.00 20.36 41 LYS C O 1
ATOM 2049 N N . PHE C 1 25 ? 47.267 22.330 17.591 1.00 24.57 42 PHE C N 1
ATOM 2050 C CA . PHE C 1 25 ? 46.444 22.705 16.453 1.00 25.11 42 PHE C CA 1
ATOM 2051 C C . PHE C 1 25 ? 47.243 22.437 15.188 1.00 27.83 42 PHE C C 1
ATOM 2052 O O . PHE C 1 25 ? 48.475 22.373 15.230 1.00 31.05 42 PHE C O 1
ATOM 2060 N N . PRO C 1 26 ? 46.547 22.231 14.077 1.00 28.41 43 PRO C N 1
ATOM 2061 C CA . PRO C 1 26 ? 47.214 21.879 12.821 1.00 29.98 43 PRO C CA 1
ATOM 2062 C C . PRO C 1 26 ? 47.730 23.004 11.935 1.00 31.47 43 PRO C C 1
ATOM 2063 O O . PRO C 1 26 ? 47.006 23.942 11.608 1.00 32.26 43 PRO C O 1
ATOM 2067 N N . VAL C 1 27 ? 49.001 22.886 11.558 1.00 33.48 44 VAL C N 1
ATOM 2068 C CA . VAL C 1 27 ? 49.650 23.819 10.652 1.00 35.33 44 VAL C CA 1
ATOM 2069 C C . VAL C 1 27 ? 50.182 22.924 9.540 1.00 39.92 44 VAL C C 1
ATOM 2070 O O . VAL C 1 27 ? 51.023 22.061 9.786 1.00 43.43 44 VAL C O 1
ATOM 2074 N N . GLU C 1 28 ? 49.691 23.112 8.322 1.00 41.88 45 GLU C N 1
ATOM 2075 C CA . GLU C 1 28 ? 50.121 22.261 7.213 1.00 47.37 45 GLU C CA 1
ATOM 2076 C C . GLU C 1 28 ? 51.581 22.341 6.751 1.00 53.70 45 GLU C C 1
ATOM 2077 O O . GLU C 1 28 ? 52.213 21.308 6.534 1.00 58.92 45 GLU C O 1
ATOM 2079 N N . LEU C 1 31 ? 53.815 28.421 9.071 1.00 36.91 48 LEU C N 1
ATOM 2080 C CA . LEU C 1 31 ? 52.866 29.179 9.869 1.00 33.14 48 LEU C CA 1
ATOM 2081 C C . LEU C 1 31 ? 52.674 30.623 9.412 1.00 32.60 48 LEU C C 1
ATOM 2082 O O . LEU C 1 31 ? 53.633 31.372 9.239 1.00 31.76 48 LEU C O 1
ATOM 2087 N N . ASP C 1 32 ? 51.411 30.998 9.245 1.00 31.36 49 ASP C N 1
ATOM 2088 C CA . ASP C 1 32 ? 51.009 32.355 8.874 1.00 31.78 49 ASP C CA 1
ATOM 2089 C C . ASP C 1 32 ? 50.654 33.095 10.156 1.00 32.01 49 ASP C C 1
ATOM 2090 O O . ASP C 1 32 ? 49.507 33.090 10.607 1.00 30.66 49 ASP C O 1
ATOM 2095 N N . LEU C 1 33 ? 51.659 33.750 10.745 1.00 34.94 50 LEU C N 1
ATOM 2096 C CA . LEU C 1 33 ? 51.472 34.458 12.008 1.00 31.91 50 LEU C CA 1
ATOM 2097 C C . LEU C 1 33 ? 50.433 35.566 11.914 1.00 30.01 50 LEU C C 1
ATOM 2098 O O . LEU C 1 33 ? 49.863 35.952 12.938 1.00 29.16 50 LEU C O 1
ATOM 2103 N N . ALA C 1 34 ? 50.178 36.096 10.717 1.00 33.66 51 ALA C N 1
ATOM 2104 C CA . ALA C 1 34 ? 49.204 37.171 10.583 1.00 33.41 51 ALA C CA 1
ATOM 2105 C C . ALA C 1 34 ? 47.777 36.688 10.801 1.00 32.00 51 ALA C C 1
ATOM 2106 O O . ALA C 1 34 ? 46.915 37.489 11.176 1.00 30.76 51 ALA C O 1
ATOM 2108 N N . ALA C 1 35 ? 47.514 35.400 10.583 1.00 27.41 52 ALA C N 1
ATOM 2109 C CA . ALA C 1 35 ? 46.177 34.838 10.710 1.00 25.42 52 ALA C CA 1
ATOM 2110 C C . ALA C 1 35 ? 45.921 34.184 12.061 1.00 23.58 52 ALA C C 1
ATOM 2111 O O . ALA C 1 35 ? 44.787 33.771 12.326 1.00 25.87 52 ALA C O 1
ATOM 2113 N N . LEU C 1 36 ? 46.930 34.090 12.918 1.00 20.13 53 LEU C N 1
ATOM 2114 C CA . LEU C 1 36 ? 46.834 33.313 14.146 1.00 18.76 53 LEU C CA 1
ATOM 2115 C C . LEU C 1 36 ? 46.313 34.165 15.297 1.00 18.32 53 LEU C C 1
ATOM 2116 O O . LEU C 1 36 ? 46.778 35.289 15.509 1.00 21.06 53 LEU C O 1
ATOM 2121 N N . ILE C 1 37 ? 45.353 33.617 16.041 1.00 21.71 54 ILE C N 1
ATOM 2122 C CA . ILE C 1 37 ? 44.887 34.192 17.299 1.00 19.77 54 ILE C CA 1
ATOM 2123 C C . ILE C 1 37 ? 44.931 33.094 18.353 1.00 17.50 54 ILE C C 1
ATOM 2124 O O . ILE C 1 37 ? 44.424 31.993 18.123 1.00 17.69 54 ILE C O 1
ATOM 2129 N N . VAL C 1 38 ? 45.546 33.384 19.496 1.00 17.16 55 VAL C N 1
ATOM 2130 C CA . VAL C 1 38 ? 45.609 32.445 20.612 1.00 16.96 55 VAL C CA 1
ATOM 2131 C C . VAL C 1 38 ? 45.245 33.185 21.890 1.00 22.78 55 VAL C C 1
ATOM 2132 O O . VAL C 1 38 ? 45.803 34.248 22.178 1.00 16.44 55 VAL C O 1
ATOM 2136 N N . TYR C 1 39 ? 44.323 32.621 22.665 1.00 22.63 56 TYR C N 1
ATOM 2137 C CA . TYR C 1 39 ? 43.894 33.233 23.916 1.00 19.93 56 TYR C CA 1
ATOM 2138 C C . TYR C 1 39 ? 43.857 32.167 24.999 1.00 19.57 56 TYR C C 1
ATOM 2139 O O . TYR C 1 39 ? 43.141 31.166 24.868 1.00 18.15 56 TYR C O 1
ATOM 2148 N N . TRP C 1 40 ? 44.651 32.376 26.047 1.00 19.92 57 TRP C N 1
ATOM 2149 C CA . TRP C 1 40 ? 44.678 31.543 27.241 1.00 20.51 57 TRP C CA 1
ATOM 2150 C C . TRP C 1 40 ? 43.979 32.285 28.368 1.00 15.56 57 TRP C C 1
ATOM 2151 O O . TRP C 1 40 ? 44.351 33.429 28.678 1.00 19.85 57 TRP C O 1
ATOM 2162 N N . GLU C 1 41 ? 42.997 31.619 28.986 1.00 15.62 58 GLU C N 1
ATOM 2163 C CA . GLU C 1 41 ? 42.179 32.193 30.049 1.00 15.48 58 GLU C CA 1
ATOM 2164 C C . GLU C 1 41 ? 41.962 31.159 31.149 1.00 15.53 58 GLU C C 1
ATOM 2165 O O . GLU C 1 41 ? 41.903 29.963 30.882 1.00 15.76 58 GLU C O 1
ATOM 2171 N N . MET C 1 42 ? 41.866 31.619 32.395 1.00 15.36 59 MET C N 1
ATOM 2172 C CA . MET C 1 42 ? 41.400 30.764 33.482 1.00 15.46 59 MET C CA 1
ATOM 2173 C C . MET C 1 42 ? 40.493 31.586 34.384 1.00 18.74 59 MET C C 1
ATOM 2174 O O . MET C 1 42 ? 40.748 32.772 34.617 1.00 17.24 59 MET C O 1
ATOM 2179 N N . GLU C 1 43 ? 39.429 30.952 34.879 1.00 20.73 60 GLU C N 1
ATOM 2180 C CA . GLU C 1 43 ? 38.343 31.652 35.572 1.00 20.04 60 GLU C CA 1
ATOM 2181 C C . GLU C 1 43 ? 37.877 32.770 34.638 1.00 16.41 60 GLU C C 1
ATOM 2182 O O . GLU C 1 43 ? 37.567 32.497 33.469 1.00 15.87 60 GLU C O 1
ATOM 2188 N N . ASP C 1 44 ? 37.830 34.023 35.084 1.00 15.54 61 ASP C N 1
ATOM 2189 C CA . ASP C 1 44 ? 37.505 35.144 34.213 1.00 17.73 61 ASP C CA 1
ATOM 2190 C C . ASP C 1 44 ? 38.725 36.020 33.945 1.00 16.40 61 ASP C C 1
ATOM 2191 O O . ASP C 1 44 ? 38.593 37.213 33.670 1.00 15.28 61 ASP C O 1
ATOM 2196 N N . LYS C 1 45 ? 39.917 35.430 33.993 1.00 13.74 62 LYS C N 1
ATOM 2197 C CA . LYS C 1 45 ? 41.172 36.172 34.000 1.00 15.32 62 LYS C CA 1
ATOM 2198 C C . LYS C 1 45 ? 41.918 35.954 32.691 1.00 17.13 62 LYS C C 1
ATOM 2199 O O . LYS C 1 45 ? 42.217 34.814 32.322 1.00 11.06 62 LYS C O 1
ATOM 2205 N N . ASN C 1 46 ? 42.229 37.053 32.009 1.00 11.54 63 ASN C N 1
ATOM 2206 C CA . ASN C 1 46 ? 43.030 37.032 30.791 1.00 14.86 63 ASN C CA 1
ATOM 2207 C C . ASN C 1 46 ? 44.465 36.654 31.137 1.00 17.26 63 ASN C C 1
ATOM 2208 O O . ASN C 1 46 ? 45.180 37.429 31.781 1.00 18.12 63 ASN C O 1
ATOM 2213 N N . ILE C 1 47 ? 44.897 35.469 30.709 1.00 13.78 64 ILE C N 1
ATOM 2214 C CA . ILE C 1 47 ? 46.279 35.065 30.937 1.00 15.50 64 ILE C CA 1
ATOM 2215 C C . ILE C 1 47 ? 47.138 35.613 29.809 1.00 16.35 64 ILE C C 1
ATOM 2216 O O . ILE C 1 47 ? 48.062 36.396 30.054 1.00 17.57 64 ILE C O 1
ATOM 2221 N N . ILE C 1 48 ? 46.836 35.233 28.566 1.00 19.72 65 ILE C N 1
ATOM 2222 C CA . ILE C 1 48 ? 47.615 35.765 27.442 1.00 20.56 65 ILE C CA 1
ATOM 2223 C C . ILE C 1 48 ? 46.745 35.836 26.199 1.00 18.63 65 ILE C C 1
ATOM 2224 O O . ILE C 1 48 ? 46.017 34.895 25.874 1.00 16.60 65 ILE C O 1
ATOM 2229 N N . GLN C 1 49 ? 46.843 36.961 25.496 1.00 22.57 66 GLN C N 1
ATOM 2230 C CA . GLN C 1 49 ? 46.119 37.195 24.255 1.00 20.83 66 GLN C CA 1
ATOM 2231 C C . GLN C 1 49 ? 47.128 37.554 23.171 1.00 23.25 66 GLN C C 1
ATOM 2232 O O . GLN C 1 49 ? 47.890 38.516 23.317 1.00 24.74 66 GLN C O 1
ATOM 2238 N N . PHE C 1 50 ? 47.141 36.763 22.099 1.00 24.08 67 PHE C N 1
ATOM 2239 C CA . PHE C 1 50 ? 48.119 36.843 21.019 1.00 24.91 67 PHE C CA 1
ATOM 2240 C C . PHE C 1 50 ? 47.324 36.990 19.730 1.00 21.83 67 PHE C C 1
ATOM 2241 O O . PHE C 1 50 ? 46.668 36.038 19.297 1.00 20.91 67 PHE C O 1
ATOM 2249 N N . VAL C 1 51 ? 47.366 38.174 19.126 1.00 23.06 68 VAL C N 1
ATOM 2250 C CA . VAL C 1 51 ? 46.431 38.547 18.069 1.00 31.55 68 VAL C CA 1
ATOM 2251 C C . VAL C 1 51 ? 47.213 38.878 16.807 1.00 36.51 68 VAL C C 1
ATOM 2252 O O . VAL C 1 51 ? 47.958 39.866 16.768 1.00 38.85 68 VAL C O 1
ATOM 2256 N N . HIS C 1 52 ? 47.041 38.050 15.774 1.00 33.35 69 HIS C N 1
ATOM 2257 C CA . HIS C 1 52 ? 47.567 38.301 14.436 1.00 34.60 69 HIS C CA 1
ATOM 2258 C C . HIS C 1 52 ? 49.071 38.556 14.421 1.00 38.27 69 HIS C C 1
ATOM 2259 O O . HIS C 1 52 ? 49.614 39.012 13.409 1.00 40.42 69 HIS C O 1
ATOM 2266 N N . GLY C 1 53 ? 49.754 38.263 15.527 1.00 37.83 70 GLY C N 1
ATOM 2267 C CA . GLY C 1 53 ? 51.201 38.325 15.539 1.00 39.99 70 GLY C CA 1
ATOM 2268 C C . GLY C 1 53 ? 51.827 39.293 16.520 1.00 40.29 70 GLY C C 1
ATOM 2269 O O . GLY C 1 53 ? 52.791 39.978 16.165 1.00 43.05 70 GLY C O 1
ATOM 2270 N N . GLU C 1 54 ? 51.283 39.372 17.740 1.00 37.79 71 GLU C N 1
ATOM 2271 C CA . GLU C 1 54 ? 51.936 40.016 18.881 1.00 40.11 71 GLU C CA 1
ATOM 2272 C C . GLU C 1 54 ? 51.072 39.915 20.132 1.00 37.50 71 GLU C C 1
ATOM 2273 O O . GLU C 1 54 ? 49.840 39.960 20.057 1.00 34.06 71 GLU C O 1
ATOM 2279 N N . GLU C 1 55 ? 51.725 39.824 21.288 1.00 39.42 72 GLU C N 1
ATOM 2280 C CA . GLU C 1 55 ? 51.080 39.522 22.561 1.00 39.03 72 GLU C CA 1
ATOM 2281 C C . GLU C 1 55 ? 50.617 40.811 23.235 1.00 40.06 72 GLU C C 1
ATOM 2282 O O . GLU C 1 55 ? 51.442 41.645 23.623 1.00 42.10 72 GLU C O 1
ATOM 2288 N N . ASP C 1 56 ? 49.301 40.969 23.385 1.00 40.92 73 ASP C N 1
ATOM 2289 C CA . ASP C 1 56 ? 48.727 42.173 23.985 1.00 41.31 73 ASP C CA 1
ATOM 2290 C C . ASP C 1 56 ? 48.823 42.086 25.505 1.00 39.34 73 ASP C C 1
ATOM 2291 O O . ASP C 1 56 ? 48.087 41.321 26.136 1.00 39.37 73 ASP C O 1
ATOM 2296 N N . LEU C 1 57 ? 49.695 42.900 26.098 1.00 40.65 74 LEU C N 1
ATOM 2297 C CA . LEU C 1 57 ? 49.977 42.853 27.531 1.00 37.24 74 LEU C CA 1
ATOM 2298 C C . LEU C 1 57 ? 49.105 43.770 28.377 1.00 33.30 74 LEU C C 1
ATOM 2299 O O . LEU C 1 57 ? 49.298 43.817 29.596 1.00 29.42 74 LEU C O 1
ATOM 2304 N N . LYS C 1 58 ? 48.164 44.496 27.778 1.00 32.15 75 LYS C N 1
ATOM 2305 C CA . LYS C 1 58 ? 47.412 45.496 28.522 1.00 31.15 75 LYS C CA 1
ATOM 2306 C C . LYS C 1 58 ? 46.059 44.988 28.993 1.00 27.70 75 LYS C C 1
ATOM 2307 O O . LYS C 1 58 ? 45.508 45.516 29.967 1.00 25.89 75 LYS C O 1
ATOM 2313 N N . THR C 1 59 ? 45.509 43.986 28.321 1.00 26.40 76 THR C N 1
ATOM 2314 C CA . THR C 1 59 ? 44.368 43.241 28.834 1.00 23.05 76 THR C CA 1
ATOM 2315 C C . THR C 1 59 ? 44.789 42.092 29.744 1.00 23.00 76 THR C C 1
ATOM 2316 O O . THR C 1 59 ? 43.924 41.451 30.351 1.00 21.65 76 THR C O 1
ATOM 2320 N N . GLN C 1 60 ? 46.091 41.824 29.853 1.00 24.62 77 GLN C N 1
ATOM 2321 C CA . GLN C 1 60 ? 46.575 40.731 30.686 1.00 17.34 77 GLN C CA 1
ATOM 2322 C C . GLN C 1 60 ? 46.280 41.002 32.154 1.00 16.61 77 GLN C C 1
ATOM 2323 O O . GLN C 1 60 ? 46.473 42.117 32.643 1.00 17.21 77 GLN C O 1
ATOM 2329 N N . HIS C 1 61 ? 45.815 39.969 32.855 1.00 18.89 78 HIS C N 1
ATOM 2330 C CA . HIS C 1 61 ? 45.475 40.100 34.266 1.00 18.38 78 HIS C CA 1
ATOM 2331 C C . HIS C 1 61 ? 46.717 40.388 35.100 1.00 21.59 78 HIS C C 1
ATOM 2332 O O . HIS C 1 61 ? 47.783 39.807 34.879 1.00 26.03 78 HIS C O 1
ATOM 2339 N N . SER C 1 62 ? 46.557 41.279 36.084 1.00 21.99 79 SER C N 1
ATOM 2340 C CA . SER C 1 62 ? 47.694 41.789 36.847 1.00 22.92 79 SER C CA 1
ATOM 2341 C C . SER C 1 62 ? 48.494 40.678 37.513 1.00 22.58 79 SER C C 1
ATOM 2342 O O . SER C 1 62 ? 49.701 40.832 37.733 1.00 21.83 79 SER C O 1
ATOM 2345 N N . SER C 1 63 ? 47.831 39.579 37.846 1.00 21.49 80 SER C N 1
ATOM 2346 C CA . SER C 1 63 ? 48.485 38.451 38.499 1.00 21.61 80 SER C CA 1
ATOM 2347 C C . SER C 1 63 ? 49.564 37.799 37.635 1.00 21.37 80 SER C C 1
ATOM 2348 O O . SER C 1 63 ? 50.596 37.363 38.136 1.00 16.93 80 SER C O 1
ATOM 2351 N N . TYR C 1 64 ? 49.303 37.716 36.337 1.00 20.69 81 TYR C N 1
ATOM 2352 C CA . TYR C 1 64 ? 50.230 37.080 35.405 1.00 18.60 81 TYR C CA 1
ATOM 2353 C C . TYR C 1 64 ? 51.309 37.957 34.768 1.00 20.56 81 TYR C C 1
ATOM 2354 O O . TYR C 1 64 ? 52.127 37.451 34.001 1.00 23.76 81 TYR C O 1
ATOM 2363 N N . ARG C 1 65 ? 51.326 39.254 35.063 1.00 19.69 82 ARG C N 1
ATOM 2364 C CA . ARG C 1 65 ? 52.326 40.111 34.436 1.00 23.43 82 ARG C CA 1
ATOM 2365 C C . ARG C 1 65 ? 53.749 39.713 34.814 1.00 26.53 82 ARG C C 1
ATOM 2366 O O . ARG C 1 65 ? 54.090 39.588 35.989 1.00 28.84 82 ARG C O 1
ATOM 2368 N N . GLN C 1 66 ? 54.571 39.517 33.788 1.00 27.85 83 GLN C N 1
ATOM 2369 C CA . GLN C 1 66 ? 55.973 39.148 33.947 1.00 26.83 83 GLN C CA 1
ATOM 2370 C C . GLN C 1 66 ? 56.112 37.705 34.417 1.00 24.68 83 GLN C C 1
ATOM 2371 O O . GLN C 1 66 ? 57.210 37.252 34.728 1.00 24.38 83 GLN C O 1
ATOM 2374 N N . ARG C 1 67 ? 54.992 36.991 34.475 1.00 22.73 84 ARG C N 1
ATOM 2375 C CA . ARG C 1 67 ? 54.995 35.602 34.923 1.00 17.24 84 ARG C CA 1
ATOM 2376 C C . ARG C 1 67 ? 54.468 34.584 33.922 1.00 23.81 84 ARG C C 1
ATOM 2377 O O . ARG C 1 67 ? 54.621 33.384 34.129 1.00 17.13 84 ARG C O 1
ATOM 2385 N N . ALA C 1 68 ? 53.837 35.049 32.850 1.00 21.59 85 ALA C N 1
ATOM 2386 C CA . ALA C 1 68 ? 53.242 34.124 31.895 1.00 19.90 85 ALA C CA 1
ATOM 2387 C C . ALA C 1 68 ? 53.690 34.473 30.485 1.00 20.03 85 ALA C C 1
ATOM 2388 O O . ALA C 1 68 ? 53.779 35.650 30.126 1.00 18.47 85 ALA C O 1
ATOM 2390 N N . ARG C 1 69 ? 53.964 33.442 29.687 1.00 20.91 86 ARG C N 1
ATOM 2391 C CA . ARG C 1 69 ? 54.413 33.627 28.314 1.00 17.76 86 ARG C CA 1
ATOM 2392 C C . ARG C 1 69 ? 53.793 32.568 27.412 1.00 19.65 86 ARG C C 1
ATOM 2393 O O . ARG C 1 69 ? 53.508 31.446 27.839 1.00 16.63 86 ARG C O 1
ATOM 2401 N N . LEU C 1 70 ? 53.557 32.951 26.161 1.00 17.57 87 LEU C N 1
ATOM 2402 C CA . LEU C 1 70 ? 53.297 31.991 25.101 1.00 19.31 87 LEU C CA 1
ATOM 2403 C C . LEU C 1 70 ? 54.620 31.694 24.413 1.00 16.62 87 LEU C C 1
ATOM 2404 O O . LEU C 1 70 ? 55.315 32.615 23.972 1.00 18.80 87 LEU C O 1
ATOM 2409 N N . LEU C 1 71 ? 54.983 30.417 24.350 1.00 16.72 88 LEU C N 1
ATOM 2410 C CA . LEU C 1 71 ? 56.270 30.013 23.785 1.00 16.91 88 LEU C CA 1
ATOM 2411 C C . LEU C 1 71 ? 56.140 30.028 22.264 1.00 18.02 88 LEU C C 1
ATOM 2412 O O . LEU C 1 71 ? 55.723 29.051 21.639 1.00 16.81 88 LEU C O 1
ATOM 2417 N N . LYS C 1 72 ? 56.513 31.165 21.668 1.00 16.82 89 LYS C N 1
ATOM 2418 C CA . LYS C 1 72 ? 56.234 31.413 20.256 1.00 19.80 89 LYS C CA 1
ATOM 2419 C C . LYS C 1 72 ? 57.001 30.470 19.338 1.00 20.81 89 LYS C C 1
ATOM 2420 O O . LYS C 1 72 ? 56.539 30.181 18.228 1.00 16.78 89 LYS C O 1
ATOM 2426 N N . ASP C 1 73 ? 58.172 29.991 19.766 1.00 18.95 90 ASP C N 1
ATOM 2427 C CA . ASP C 1 73 ? 58.911 29.038 18.944 1.00 18.10 90 ASP C CA 1
ATOM 2428 C C . ASP C 1 73 ? 58.126 27.749 18.743 1.00 18.80 90 ASP C C 1
ATOM 2429 O O . ASP C 1 73 ? 58.292 27.072 17.723 1.00 20.11 90 ASP C O 1
ATOM 2434 N N . GLN C 1 74 ? 57.268 27.395 19.699 1.00 20.88 91 GLN C N 1
ATOM 2435 C CA . GLN C 1 74 ? 56.474 26.180 19.588 1.00 19.10 91 GLN C CA 1
ATOM 2436 C C . GLN C 1 74 ? 55.273 26.348 18.668 1.00 18.87 91 GLN C C 1
ATOM 2437 O O . GLN C 1 74 ? 54.692 25.343 18.245 1.00 21.43 91 GLN C O 1
ATOM 2443 N N . LEU C 1 75 ? 54.883 27.588 18.360 1.00 18.31 92 LEU C N 1
ATOM 2444 C CA . LEU C 1 75 ? 53.773 27.807 17.438 1.00 20.60 92 LEU C CA 1
ATOM 2445 C C . LEU C 1 75 ? 54.072 27.199 16.074 1.00 22.43 92 LEU C C 1
ATOM 2446 O O . LEU C 1 75 ? 53.180 26.630 15.429 1.00 16.56 92 LEU C O 1
ATOM 2451 N N . SER C 1 76 ? 55.331 27.296 15.633 1.00 22.44 93 SER C N 1
ATOM 2452 C CA . SER C 1 76 ? 55.771 26.690 14.382 1.00 25.87 93 SER C CA 1
ATOM 2453 C C . SER C 1 76 ? 55.342 25.237 14.243 1.00 25.39 93 SER C C 1
ATOM 2454 O O . SER C 1 76 ? 55.154 24.768 13.118 1.00 27.06 93 SER C O 1
ATOM 2457 N N . LEU C 1 77 ? 55.207 24.509 15.349 1.00 25.56 94 LEU C N 1
ATOM 2458 C CA . LEU C 1 77 ? 54.870 23.093 15.327 1.00 23.87 94 LEU C CA 1
ATOM 2459 C C . LEU C 1 77 ? 53.383 22.841 15.536 1.00 22.04 94 LEU C C 1
ATOM 2460 O O . LEU C 1 77 ? 52.979 21.690 15.730 1.00 20.00 94 LEU C O 1
ATOM 2465 N N . GLY C 1 78 ? 52.562 23.885 15.504 1.00 22.90 95 GLY C N 1
ATOM 2466 C CA . GLY C 1 78 ? 51.165 23.728 15.851 1.00 24.87 95 GLY C CA 1
ATOM 2467 C C . GLY C 1 78 ? 50.933 23.424 17.313 1.00 25.49 95 GLY C C 1
ATOM 2468 O O . GLY C 1 78 ? 49.967 22.733 17.652 1.00 16.58 95 GLY C O 1
ATOM 2469 N N . ASN C 1 79 ? 51.801 23.918 18.192 1.00 24.51 96 ASN C N 1
ATOM 2470 C CA . ASN C 1 79 ? 51.676 23.720 19.633 1.00 20.48 96 ASN C CA 1
ATOM 2471 C C . ASN C 1 79 ? 51.625 25.090 20.296 1.00 17.50 96 ASN C C 1
ATOM 2472 O O . ASN C 1 79 ? 52.614 25.830 20.278 1.00 19.03 96 ASN C O 1
ATOM 2477 N N . ALA C 1 80 ? 50.467 25.435 20.858 1.00 17.88 97 ALA C N 1
ATOM 2478 C CA . ALA C 1 80 ? 50.318 26.630 21.681 1.00 17.56 97 ALA C CA 1
ATOM 2479 C C . ALA C 1 80 ? 50.656 26.225 23.109 1.00 16.67 97 ALA C C 1
ATOM 2480 O O . ALA C 1 80 ? 49.873 25.543 23.777 1.00 16.36 97 ALA C O 1
ATOM 2482 N N . ALA C 1 81 ? 51.838 26.621 23.564 1.00 16.50 98 ALA C N 1
ATOM 2483 C CA . ALA C 1 81 ? 52.348 26.252 24.877 1.00 16.62 98 ALA C CA 1
ATOM 2484 C C . ALA C 1 81 ? 52.346 27.483 25.772 1.00 18.93 98 ALA C C 1
ATOM 2485 O O . ALA C 1 81 ? 53.060 28.453 25.497 1.00 18.10 98 ALA C O 1
ATOM 2487 N N . LEU C 1 82 ? 51.545 27.443 26.835 1.00 16.81 99 LEU C N 1
ATOM 2488 C CA . LEU C 1 82 ? 51.519 28.499 27.837 1.00 20.43 99 LEU C CA 1
ATOM 2489 C C . LEU C 1 82 ? 52.417 28.099 29.000 1.00 16.65 99 LEU C C 1
ATOM 2490 O O . LEU C 1 82 ? 52.293 26.989 29.533 1.00 19.57 99 LEU C O 1
ATOM 2495 N N . GLN C 1 83 ? 53.3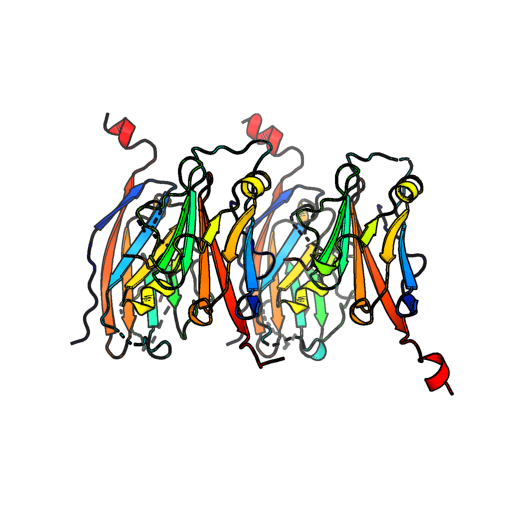16 29.000 29.392 1.00 16.75 100 GLN C N 1
ATOM 2496 C CA . GLN C 1 83 ? 54.224 28.763 30.504 1.00 20.04 100 GLN C CA 1
ATOM 2497 C C . GLN C 1 83 ? 54.020 29.823 31.575 1.00 18.67 100 GLN C C 1
ATOM 2498 O O . GLN C 1 83 ? 54.060 31.024 31.286 1.00 16.88 100 GLN C O 1
ATOM 2504 N N . ILE C 1 84 ? 53.818 29.374 32.810 1.00 21.33 101 ILE C N 1
ATOM 2505 C CA . ILE C 1 84 ? 53.660 30.253 33.961 1.00 19.52 101 ILE C CA 1
ATOM 2506 C C . ILE C 1 84 ? 54.735 29.899 34.977 1.00 17.21 101 ILE C C 1
ATOM 2507 O O . ILE C 1 84 ? 54.897 28.726 35.334 1.00 17.91 101 ILE C O 1
ATOM 2512 N N . THR C 1 85 ? 55.474 30.909 35.425 1.00 17.33 102 THR C N 1
ATOM 2513 C CA . THR C 1 85 ? 56.554 30.737 36.387 1.00 23.20 102 THR C CA 1
ATOM 2514 C C . THR C 1 85 ? 56.067 31.046 37.800 1.00 23.04 102 THR C C 1
ATOM 2515 O O . THR C 1 85 ? 55.090 31.772 38.001 1.00 17.44 102 THR C O 1
ATOM 2519 N N . ASP C 1 86 ? 56.765 30.474 38.784 1.00 17.76 103 ASP C N 1
ATOM 2520 C CA . ASP C 1 86 ? 56.447 30.661 40.202 1.00 19.70 103 ASP C CA 1
ATOM 2521 C C . ASP C 1 86 ? 54.992 30.284 40.488 1.00 20.18 103 ASP C C 1
ATOM 2522 O O . ASP C 1 86 ? 54.172 31.112 40.894 1.00 19.86 103 ASP C O 1
ATOM 2527 N N . VAL C 1 87 ? 54.684 29.006 40.259 1.00 17.56 104 VAL C N 1
ATOM 2528 C CA . VAL C 1 87 ? 53.311 28.532 40.392 1.00 17.37 104 VAL C CA 1
ATOM 2529 C C . VAL C 1 87 ? 52.840 28.698 41.829 1.00 20.22 104 VAL C C 1
ATOM 2530 O O . VAL C 1 87 ? 53.522 28.292 42.779 1.00 17.57 104 VAL C O 1
ATOM 2534 N N . LYS C 1 88 ? 51.666 29.301 41.992 1.00 18.83 105 LYS C N 1
ATOM 2535 C CA . LYS C 1 88 ? 51.051 29.518 43.292 1.00 20.40 105 LYS C CA 1
ATOM 2536 C C . LYS C 1 88 ? 49.828 28.624 43.448 1.00 20.32 105 LYS C C 1
ATOM 2537 O O . LYS C 1 88 ? 49.400 27.945 42.510 1.00 17.42 105 LYS C O 1
ATOM 2543 N N . LEU C 1 89 ? 49.264 28.638 44.660 1.00 17.17 106 LEU C N 1
ATOM 2544 C CA . LEU C 1 89 ? 48.062 27.856 44.932 1.00 17.06 106 LEU C CA 1
ATOM 2545 C C . LEU C 1 89 ? 46.891 28.320 44.073 1.00 16.88 106 LEU C C 1
ATOM 2546 O O . LEU C 1 89 ? 46.134 27.496 43.545 1.00 17.31 106 LEU C O 1
ATOM 2551 N N . GLN C 1 90 ? 46.727 29.636 43.917 1.00 16.86 107 GLN C N 1
ATOM 2552 C CA . GLN C 1 90 ? 45.620 30.180 43.140 1.00 20.19 107 GLN C CA 1
ATOM 2553 C C . GLN C 1 90 ? 45.729 29.873 41.653 1.00 19.04 107 GLN C C 1
ATOM 2554 O O . GLN C 1 90 ? 44.769 30.120 40.916 1.00 16.48 107 GLN C O 1
ATOM 2560 N N . ASP C 1 91 ? 46.866 29.348 41.198 1.00 16.67 108 ASP C N 1
ATOM 2561 C CA . ASP C 1 91 ? 47.041 28.986 39.800 1.00 19.63 108 ASP C CA 1
ATOM 2562 C C . ASP C 1 91 ? 46.351 27.679 39.439 1.00 16.54 108 ASP C C 1
ATOM 2563 O O . ASP C 1 91 ? 46.291 27.335 38.256 1.00 16.47 108 ASP C O 1
ATOM 2568 N N . ALA C 1 92 ? 45.832 26.948 40.418 1.00 16.92 109 ALA C N 1
ATOM 2569 C CA . ALA C 1 92 ? 45.125 25.711 40.140 1.00 17.73 109 ALA C CA 1
ATOM 2570 C C . ALA C 1 92 ? 43.723 26.013 39.630 1.00 21.00 109 ALA C C 1
ATOM 2571 O O . ALA C 1 92 ? 43.083 26.983 40.046 1.00 19.03 109 ALA C O 1
ATOM 2573 N N . GLY C 1 93 ? 43.253 25.179 38.717 1.00 20.33 110 GLY C N 1
ATOM 2574 C CA . GLY C 1 93 ? 41.924 25.348 38.170 1.00 20.47 110 GLY C CA 1
ATOM 2575 C C . GLY C 1 93 ? 41.877 24.911 36.720 1.00 19.16 110 GLY C C 1
ATOM 2576 O O . GLY C 1 93 ? 42.774 24.231 36.234 1.00 18.43 110 GLY C O 1
ATOM 2577 N N . VAL C 1 94 ? 40.806 25.320 36.045 1.00 17.97 111 VAL C N 1
ATOM 2578 C CA . VAL C 1 94 ? 40.546 24.938 34.662 1.00 17.26 111 VAL C CA 1
ATOM 2579 C C . VAL C 1 94 ? 40.954 26.089 33.752 1.00 18.23 111 VAL C C 1
ATOM 2580 O O . VAL C 1 94 ? 40.477 27.220 33.908 1.00 15.90 111 VAL C O 1
ATOM 2584 N N . TYR C 1 95 ? 41.838 25.793 32.805 1.00 17.49 112 TYR C N 1
ATOM 2585 C CA . TYR C 1 95 ? 42.314 26.730 31.802 1.00 17.35 112 TYR C CA 1
ATOM 2586 C C . TYR C 1 95 ? 41.642 26.426 30.471 1.00 15.86 112 TYR C C 1
ATOM 2587 O O . TYR C 1 95 ? 41.477 25.262 30.098 1.00 15.90 112 TYR C O 1
ATOM 2596 N N . ARG C 1 96 ? 41.260 27.478 29.760 1.00 15.78 113 ARG C N 1
ATOM 2597 C CA . ARG C 1 96 ? 40.754 27.391 28.401 1.00 15.72 113 ARG C CA 1
ATOM 2598 C C . ARG C 1 96 ? 41.824 27.896 27.445 1.00 22.11 113 ARG C C 1
ATOM 2599 O O . ARG C 1 96 ? 42.380 28.987 27.646 1.00 23.80 113 ARG C O 1
ATOM 2607 N N . CYS C 1 97 ? 42.120 27.096 26.419 1.00 21.61 114 CYS C N 1
ATOM 2608 C CA . CYS C 1 97 ? 42.932 27.543 25.294 1.00 18.40 114 CYS C CA 1
ATOM 2609 C C . CYS C 1 97 ? 42.028 27.656 24.073 1.00 18.31 114 CYS C C 1
ATOM 2610 O O . CYS C 1 97 ? 41.360 26.683 23.695 1.00 15.68 114 CYS C O 1
ATOM 2613 N N . MET C 1 98 ? 41.977 28.855 23.493 1.00 15.58 115 MET C N 1
ATOM 2614 C CA . MET C 1 98 ? 41.164 29.146 22.324 1.00 17.65 115 MET C CA 1
ATOM 2615 C C . MET C 1 98 ? 42.079 29.550 21.183 1.00 15.51 115 MET C C 1
ATOM 2616 O O . MET C 1 98 ? 42.938 30.419 21.357 1.00 15.81 115 MET C O 1
ATOM 2621 N N . ILE C 1 99 ? 41.899 28.928 20.019 1.00 19.73 116 ILE C N 1
ATOM 2622 C CA . ILE C 1 99 ? 42.793 29.132 18.887 1.00 15.53 116 ILE C CA 1
ATOM 2623 C C . ILE C 1 99 ? 41.964 29.394 17.639 1.00 15.47 116 ILE C C 1
ATOM 2624 O O . ILE C 1 99 ? 41.068 28.608 17.300 1.00 16.66 116 ILE C O 1
ATOM 2629 N N . SER C 1 100 ? 42.266 30.501 16.968 1.00 15.42 117 SER C N 1
ATOM 2630 C CA . SER C 1 100 ? 41.717 30.847 15.664 1.00 16.80 117 SER C CA 1
ATOM 2631 C C . SER C 1 100 ? 42.840 30.761 14.637 1.00 19.27 117 SER C C 1
ATOM 2632 O O . SER C 1 100 ? 43.845 31.474 14.750 1.00 18.70 117 SER C O 1
ATOM 2635 N N . TYR C 1 101 ? 42.671 29.878 13.646 1.00 15.45 118 TYR C N 1
ATOM 2636 C CA . TYR C 1 101 ? 43.644 29.660 12.575 1.00 19.50 118 TYR C CA 1
ATOM 2637 C C . TYR C 1 101 ? 42.857 29.181 11.351 1.00 17.97 118 TYR C C 1
ATOM 2638 O O . TYR C 1 101 ? 42.799 27.989 11.034 1.00 19.75 118 TYR C O 1
ATOM 2647 N N . GLY C 1 102 ? 42.254 30.138 10.648 1.00 18.88 119 GLY C N 1
ATOM 2648 C CA . GLY C 1 102 ? 41.239 29.818 9.665 1.00 20.03 119 GLY C CA 1
ATOM 2649 C C . GLY C 1 102 ? 39.957 29.452 10.383 1.00 23.09 119 GLY C C 1
ATOM 2650 O O . GLY C 1 102 ? 39.106 30.312 10.631 1.00 24.15 119 GLY C O 1
ATOM 2651 N N . GLY C 1 103 ? 39.814 28.179 10.740 1.00 16.83 120 GLY C N 1
ATOM 2652 C CA . GLY C 1 103 ? 38.796 27.780 11.682 1.00 15.52 120 GLY C CA 1
ATOM 2653 C C . GLY C 1 103 ? 39.230 28.074 13.108 1.00 20.79 120 GLY C C 1
ATOM 2654 O O . GLY C 1 103 ? 40.356 28.489 13.381 1.00 19.08 120 GLY C O 1
ATOM 2655 N N . ALA C 1 104 ? 38.309 27.847 14.040 1.00 20.45 121 ALA C N 1
ATOM 2656 C CA . ALA C 1 104 ? 38.567 28.135 15.444 1.00 15.46 121 ALA C CA 1
ATOM 2657 C C . ALA C 1 104 ? 38.046 26.997 16.308 1.00 21.48 121 ALA C C 1
ATOM 2658 O O . ALA C 1 104 ? 37.029 26.371 15.997 1.00 19.35 121 ALA C O 1
ATOM 2660 N N . ASP C 1 105 ? 38.761 26.738 17.399 1.00 24.49 122 ASP C N 1
ATOM 2661 C CA . ASP C 1 105 ? 38.348 25.724 18.360 1.00 21.13 122 ASP C CA 1
ATOM 2662 C C . ASP C 1 105 ? 38.917 26.096 19.721 1.00 15.61 122 ASP C C 1
ATOM 2663 O O . ASP C 1 105 ? 39.709 27.033 19.850 1.00 15.56 122 ASP C O 1
ATOM 2668 N N . TYR C 1 106 ? 38.476 25.375 20.749 1.00 17.46 123 TYR C N 1
ATOM 2669 C CA . TYR C 1 106 ? 38.989 25.589 22.094 1.00 16.58 123 TYR C CA 1
ATOM 2670 C C . TYR C 1 106 ? 38.909 24.288 22.871 1.00 17.74 123 TYR C C 1
ATOM 2671 O O . TYR C 1 106 ? 38.120 23.394 22.553 1.00 16.42 123 TYR C O 1
ATOM 2680 N N . LYS C 1 107 ? 39.751 24.194 23.896 1.00 15.79 124 LYS C N 1
ATOM 2681 C CA . LYS C 1 107 ? 39.771 23.028 24.766 1.00 26.32 124 LYS C CA 1
ATOM 2682 C C . LYS C 1 107 ? 40.083 23.466 26.191 1.00 15.88 124 LYS C C 1
ATOM 2683 O O . LYS C 1 107 ? 40.466 24.615 26.446 1.00 15.82 124 LYS C O 1
ATOM 2689 N N . ARG C 1 108 ? 39.914 22.524 27.119 1.00 20.13 125 ARG C N 1
ATOM 2690 C CA . ARG C 1 108 ? 40.060 22.759 28.549 1.00 21.49 125 ARG C CA 1
ATOM 2691 C C . ARG C 1 108 ? 41.147 21.863 29.127 1.00 19.41 125 ARG C C 1
ATOM 2692 O O . ARG C 1 108 ? 41.310 20.713 28.704 1.00 17.55 125 ARG C O 1
ATOM 2700 N N . ILE C 1 109 ? 41.874 22.394 30.107 1.00 18.28 126 ILE C N 1
ATOM 2701 C CA . ILE C 1 109 ? 42.969 21.691 30.770 1.00 21.80 126 ILE C CA 1
ATOM 2702 C C . ILE C 1 109 ? 42.890 21.976 32.265 1.00 19.26 126 ILE C C 1
ATOM 2703 O O . ILE C 1 109 ? 42.781 23.134 32.673 1.00 18.56 126 ILE C O 1
ATOM 2708 N N . THR C 1 110 ? 42.961 20.936 33.085 1.00 16.34 127 THR C N 1
ATOM 2709 C CA . THR C 1 110 ? 42.900 21.099 34.533 1.00 19.58 127 THR C CA 1
ATOM 2710 C C . THR C 1 110 ? 44.309 21.074 35.118 1.00 19.62 127 THR C C 1
ATOM 2711 O O . THR C 1 110 ? 45.125 20.226 34.743 1.00 19.06 127 THR C O 1
ATOM 2715 N N . VAL C 1 111 ? 44.591 22.007 36.028 1.00 16.47 128 VAL C N 1
ATOM 2716 C CA . VAL C 1 111 ? 45.885 22.119 36.695 1.00 16.59 128 VAL C CA 1
ATOM 2717 C C . VAL C 1 111 ? 45.660 21.986 38.194 1.00 17.78 128 VAL C C 1
ATOM 2718 O O . VAL C 1 111 ? 44.868 22.741 38.777 1.00 16.56 128 VAL C O 1
ATOM 2722 N N . LYS C 1 112 ? 46.348 21.026 38.810 1.00 19.09 129 LYS C N 1
ATOM 2723 C CA . LYS C 1 112 ? 46.416 20.879 40.258 1.00 21.43 129 LYS C CA 1
ATOM 2724 C C . LYS C 1 112 ? 47.799 21.297 40.741 1.00 21.33 129 LYS C C 1
ATOM 2725 O O . LYS C 1 112 ? 48.809 20.979 40.106 1.00 23.54 129 LYS C O 1
ATOM 2731 N N . VAL C 1 113 ? 47.842 22.012 41.862 1.00 21.28 130 VAL C N 1
ATOM 2732 C CA . VAL C 1 113 ? 49.089 22.466 42.464 1.00 20.26 130 VAL C CA 1
ATOM 2733 C C . VAL C 1 113 ? 49.283 21.727 43.781 1.00 20.89 130 VAL C C 1
ATOM 2734 O O . VAL C 1 113 ? 48.387 21.722 44.633 1.00 20.47 130 VAL C O 1
ATOM 2738 N N . ASN C 1 114 ? 50.446 21.098 43.943 1.00 20.89 131 ASN C N 1
ATOM 2739 C CA . ASN C 1 114 ? 50.802 20.429 45.190 1.00 20.71 131 ASN C CA 1
ATOM 2740 C C . ASN C 1 114 ? 51.521 21.420 46.097 1.00 21.32 131 ASN C C 1
ATOM 2741 O O . ASN C 1 114 ? 52.553 21.983 45.716 1.00 21.28 131 ASN C O 1
ATOM 2746 N N . ALA C 1 115 ? 50.975 21.630 47.292 1.00 20.51 132 ALA C N 1
ATOM 2747 C CA . ALA C 1 115 ? 51.591 22.517 48.260 1.00 20.30 132 ALA C CA 1
ATOM 2748 C C . ALA C 1 115 ? 52.942 21.952 48.705 1.00 24.16 132 ALA C C 1
ATOM 2749 O O . ALA C 1 115 ? 53.200 20.755 48.560 1.00 25.72 132 ALA C O 1
ATOM 2751 N N . PRO C 1 116 ? 53.831 22.801 49.235 1.00 21.64 133 PRO C N 1
ATOM 2752 C CA . PRO C 1 116 ? 55.211 22.346 49.491 1.00 21.69 133 PRO C CA 1
ATOM 2753 C C . PRO C 1 116 ? 55.331 21.146 50.418 1.00 22.51 133 PRO C C 1
ATOM 2754 O O . PRO C 1 116 ? 56.329 20.418 50.333 1.00 21.26 133 PRO C O 1
ATOM 2758 N N . TYR C 1 117 ? 54.363 20.909 51.302 1.00 22.32 134 TYR C N 1
ATOM 2759 C CA . TYR C 1 117 ? 54.413 19.769 52.209 1.00 22.94 134 TYR C CA 1
ATOM 2760 C C . TYR C 1 117 ? 53.390 18.699 51.844 1.00 23.36 134 TYR C C 1
ATOM 2761 O O . TYR C 1 117 ? 52.916 17.966 52.713 1.00 24.59 134 TYR C O 1
ATOM 2770 N N . ALA C 1 118 ? 53.052 18.592 50.557 1.00 24.61 135 ALA C N 1
ATOM 2771 C CA . ALA C 1 118 ? 52.103 17.572 50.124 1.00 24.26 135 ALA C CA 1
ATOM 2772 C C . ALA C 1 118 ? 52.665 16.173 50.335 1.00 25.56 135 ALA C C 1
ATOM 2773 O O . ALA C 1 118 ? 51.951 15.268 50.786 1.00 26.97 135 ALA C O 1
ATOM 2775 N N . ALA C 1 119 ? 53.943 16.004 50.010 1.00 27.30 136 ALA C N 1
ATOM 2776 C CA . ALA C 1 119 ? 54.616 14.721 50.160 1.00 29.52 136 ALA C CA 1
ATOM 2777 C C . ALA C 1 119 ? 54.687 14.320 51.628 1.00 29.23 136 ALA C C 1
ATOM 2778 O O . ALA C 1 119 ? 54.469 13.161 51.974 1.00 30.33 136 ALA C O 1
ATOM 2780 N N . ALA C 1 120 ? 54.991 15.286 52.487 1.00 29.05 137 ALA C N 1
ATOM 2781 C CA . ALA C 1 120 ? 55.080 15.024 53.915 1.00 30.69 137 ALA C CA 1
ATOM 2782 C C . ALA C 1 120 ? 53.718 14.580 54.425 1.00 30.63 137 ALA C C 1
ATOM 2783 O O . ALA C 1 120 ? 53.613 13.660 55.233 1.00 32.17 137 ALA C O 1
ATOM 2785 N N . LEU C 1 121 ? 52.671 15.236 53.937 1.00 29.38 138 LEU C N 1
ATOM 2786 C CA . LEU C 1 121 ? 51.316 14.895 54.340 1.00 30.71 138 LEU C CA 1
ATOM 2787 C C . LEU C 1 121 ? 50.967 13.471 53.920 1.00 33.68 138 LEU C C 1
ATOM 2788 O O . LEU C 1 121 ? 50.328 12.738 54.669 1.00 36.81 138 LEU C O 1
ATOM 2790 N N . HIS C 1 122 ? 51.386 13.082 52.719 1.00 33.66 139 HIS C N 1
ATOM 2791 C CA . HIS C 1 122 ? 51.100 11.738 52.231 1.00 35.31 139 HIS C CA 1
ATOM 2792 C C . HIS C 1 122 ? 51.765 10.676 53.104 1.00 39.16 139 HIS C C 1
ATOM 2793 O O . HIS C 1 122 ? 51.148 9.670 53.450 1.00 40.57 139 HIS C O 1
ATOM 2795 N N . GLU C 1 123 ? 53.021 10.911 53.464 1.00 36.32 140 GLU C N 1
ATOM 2796 C CA . GLU C 1 123 ? 53.766 9.991 54.318 1.00 36.70 140 GLU C CA 1
ATOM 2797 C C . GLU C 1 123 ? 53.146 9.925 55.711 1.00 34.99 140 GLU C C 1
ATOM 2798 O O . GLU C 1 123 ? 53.087 8.867 56.331 1.00 30.90 140 GLU C O 1
ATOM 2804 N N . HIS C 1 124 ? 52.698 11.081 56.190 1.00 34.19 141 HIS C N 1
ATOM 2805 C CA . HIS C 1 124 ? 52.085 11.214 57.506 1.00 38.15 141 HIS C CA 1
ATOM 2806 C C . HIS C 1 124 ? 50.801 10.403 57.646 1.00 39.67 141 HIS C C 1
ATOM 2807 O O . HIS C 1 124 ? 50.562 9.781 58.681 1.00 39.51 141 HIS C O 1
ATOM 2814 N N . HIS C 1 125 ? 49.978 10.412 56.603 1.00 39.56 142 HIS C N 1
ATOM 2815 C CA . HIS C 1 125 ? 48.720 9.675 56.614 1.00 38.78 142 HIS C CA 1
ATOM 2816 C C . HIS C 1 125 ? 48.937 8.206 56.273 1.00 40.67 142 HIS C C 1
ATOM 2817 O O . HIS C 1 125 ? 49.401 7.875 55.184 1.00 42.84 142 HIS C O 1
ATOM 2820 N N . ALA D 1 1 ? 28.828 -11.363 0.537 1.00 45.78 18 ALA D N 1
ATOM 2821 C CA . ALA D 1 1 ? 28.648 -10.118 1.275 1.00 43.15 18 ALA D CA 1
ATOM 2822 C C . ALA D 1 1 ? 29.843 -9.835 2.180 1.00 37.82 18 ALA D C 1
ATOM 2823 O O . ALA D 1 1 ? 30.414 -10.748 2.774 1.00 37.12 18 ALA D O 1
ATOM 2825 N N . PHE D 1 2 ? 30.207 -8.556 2.270 1.00 34.44 19 PHE D N 1
ATOM 2826 C CA . PHE D 1 2 ? 31.331 -8.123 3.091 1.00 28.55 19 PHE D CA 1
ATOM 2827 C C . PHE D 1 2 ? 31.143 -8.563 4.537 1.00 27.54 19 PHE D C 1
ATOM 2828 O O . PHE D 1 2 ? 30.153 -8.205 5.182 1.00 28.62 19 PHE D O 1
ATOM 2836 N N . THR D 1 3 ? 32.099 -9.333 5.049 1.00 25.43 20 THR D N 1
ATOM 2837 C CA . THR D 1 3 ? 32.009 -9.897 6.388 1.00 24.92 20 THR D CA 1
ATOM 2838 C C . THR D 1 3 ? 33.269 -9.570 7.172 1.00 21.97 20 THR D C 1
ATOM 2839 O O . THR D 1 3 ? 34.382 -9.728 6.660 1.00 21.34 20 THR D O 1
ATOM 2843 N N . VAL D 1 4 ? 33.087 -9.117 8.412 1.00 21.95 21 VAL D N 1
ATOM 2844 C CA . VAL D 1 4 ? 34.175 -8.920 9.362 1.00 19.62 21 VAL D CA 1
ATOM 2845 C C . VAL D 1 4 ? 34.175 -10.100 10.324 1.00 21.21 21 VAL D C 1
ATOM 2846 O O . VAL D 1 4 ? 33.115 -10.497 10.825 1.00 20.12 21 VAL D O 1
ATOM 2850 N N . THR D 1 5 ? 35.350 -10.672 10.556 1.00 22.14 22 THR D N 1
ATOM 2851 C CA . THR D 1 5 ? 35.471 -11.831 11.424 1.00 23.62 22 THR D CA 1
ATOM 2852 C C . THR D 1 5 ? 36.520 -11.636 12.506 1.00 22.68 22 THR D C 1
ATOM 2853 O O . THR D 1 5 ? 37.490 -10.906 12.326 1.00 20.43 22 THR D O 1
ATOM 2857 N N . VAL D 1 6 ? 36.307 -12.294 13.637 1.00 25.73 23 VAL D N 1
ATOM 2858 C CA . VAL D 1 6 ? 37.236 -12.214 14.749 1.00 27.43 23 VAL D CA 1
ATOM 2859 C C . VAL D 1 6 ? 37.791 -13.602 15.037 1.00 32.01 23 VAL D C 1
ATOM 2860 O O . VAL D 1 6 ? 37.022 -14.543 15.256 1.00 34.33 23 VAL D O 1
ATOM 2864 N N . PRO D 1 7 ? 39.177 -13.718 15.042 1.00 33.53 24 PRO D N 1
ATOM 2865 C CA . PRO D 1 7 ? 39.659 -15.081 15.327 1.00 33.04 24 PRO D CA 1
ATOM 2866 C C . PRO D 1 7 ? 39.235 -15.513 16.724 1.00 29.72 24 PRO D C 1
ATOM 2867 O O . PRO D 1 7 ? 38.809 -16.651 16.916 1.00 30.54 24 PRO D O 1
ATOM 2871 N N . LYS D 1 8 ? 39.346 -14.607 17.688 1.00 26.22 25 LYS D N 1
ATOM 2872 C CA . LYS D 1 8 ? 38.946 -14.917 19.049 1.00 23.06 25 LYS D CA 1
ATOM 2873 C C . LYS D 1 8 ? 37.931 -13.900 19.555 1.00 20.23 25 LYS D C 1
ATOM 2874 O O . LYS D 1 8 ? 38.222 -12.710 19.646 1.00 21.61 25 LYS D O 1
ATOM 2877 N N . ASP D 1 9 ? 36.735 -14.383 19.875 1.00 21.01 26 ASP D N 1
ATOM 2878 C CA . ASP D 1 9 ? 35.661 -13.546 20.398 1.00 23.91 26 ASP D CA 1
ATOM 2879 C C . ASP D 1 9 ? 35.925 -13.000 21.805 1.00 24.66 26 ASP D C 1
ATOM 2880 O O . ASP D 1 9 ? 35.573 -11.867 22.118 1.00 24.08 26 ASP D O 1
ATOM 2885 N N . LEU D 1 10 ? 36.600 -13.799 22.630 1.00 25.78 27 LEU D N 1
ATOM 2886 C CA . LEU D 1 10 ? 36.931 -13.401 24.001 1.00 25.05 27 LEU D CA 1
ATOM 2887 C C . LEU D 1 10 ? 38.439 -13.337 24.294 1.00 26.47 27 LEU D C 1
ATOM 2888 O O . LEU D 1 10 ? 39.188 -14.254 23.965 1.00 27.05 27 LEU D O 1
ATOM 2893 N N . TYR D 1 11 ? 38.867 -12.243 24.919 1.00 23.91 28 TYR D N 1
ATOM 2894 C CA . TYR D 1 11 ? 40.271 -12.027 25.266 1.00 22.91 28 TYR D CA 1
ATOM 2895 C C . TYR D 1 11 ? 40.492 -11.898 26.773 1.00 23.64 28 TYR D C 1
ATOM 2896 O O . TYR D 1 11 ? 39.771 -11.166 27.450 1.00 22.22 28 TYR D O 1
ATOM 2905 N N . VAL D 1 12 ? 41.497 -12.596 27.292 1.00 24.21 29 VAL D N 1
ATOM 2906 C CA . VAL D 1 12 ? 41.827 -12.515 28.710 1.00 26.64 29 VAL D CA 1
ATOM 2907 C C . VAL D 1 12 ? 43.166 -11.794 28.824 1.00 29.18 29 VAL D C 1
ATOM 2908 O O . VAL D 1 12 ? 44.156 -12.221 28.234 1.00 34.92 29 VAL D O 1
ATOM 2912 N N . VAL D 1 13 ? 43.199 -10.701 29.578 1.00 28.12 30 VAL D N 1
ATOM 2913 C CA . VAL D 1 13 ? 44.429 -9.929 29.725 1.00 26.36 30 VAL D CA 1
ATOM 2914 C C . VAL D 1 13 ? 44.793 -9.568 31.164 1.00 25.94 30 VAL D C 1
ATOM 2915 O O . VAL D 1 13 ? 43.926 -9.275 31.985 1.00 18.97 30 VAL D O 1
ATOM 2919 N N . GLU D 1 14 ? 46.091 -9.600 31.451 1.00 24.73 31 GLU D N 1
ATOM 2920 C CA . GLU D 1 14 ? 46.613 -9.264 32.771 1.00 23.16 31 GLU D CA 1
ATOM 2921 C C . GLU D 1 14 ? 46.572 -7.762 33.045 1.00 20.11 31 GLU D C 1
ATOM 2922 O O . GLU D 1 14 ? 46.790 -6.952 32.145 1.00 19.62 31 GLU D O 1
ATOM 2928 N N . TYR D 1 15 ? 46.307 -7.398 34.295 1.00 19.42 32 TYR D N 1
ATOM 2929 C CA . TYR D 1 15 ? 46.257 -5.998 34.691 1.00 19.34 32 TYR D CA 1
ATOM 2930 C C . TYR D 1 15 ? 47.641 -5.386 34.498 1.00 24.89 32 TYR D C 1
ATOM 2931 O O . TYR D 1 15 ? 48.645 -5.994 34.858 1.00 27.23 32 TYR D O 1
ATOM 2940 N N . GLY D 1 16 ? 47.692 -4.181 33.938 1.00 23.43 33 GLY D N 1
ATOM 2941 C CA . GLY D 1 16 ? 48.951 -3.508 33.707 1.00 22.51 33 GLY D CA 1
ATOM 2942 C C . GLY D 1 16 ? 49.657 -3.874 32.421 1.00 24.11 33 GLY D C 1
ATOM 2943 O O . GLY D 1 16 ? 50.596 -3.170 32.031 1.00 26.31 33 GLY D O 1
ATOM 2944 N N . SER D 1 17 ? 49.245 -4.945 31.747 1.00 23.85 34 SER D N 1
ATOM 2945 C CA . SER D 1 17 ? 49.892 -5.352 30.512 1.00 24.72 34 SER D CA 1
ATOM 2946 C C . SER D 1 17 ? 49.218 -4.672 29.322 1.00 23.98 34 SER D C 1
ATOM 2947 O O . SER D 1 17 ? 48.283 -3.882 29.472 1.00 23.25 34 SER D O 1
ATOM 2950 N N . ASN D 1 18 ? 49.707 -4.972 28.123 1.00 26.16 35 ASN D N 1
ATOM 2951 C CA . ASN D 1 18 ? 49.175 -4.397 26.897 1.00 26.34 35 ASN D CA 1
ATOM 2952 C C . ASN D 1 18 ? 48.179 -5.348 26.248 1.00 24.27 35 ASN D C 1
ATOM 2953 O O . ASN D 1 18 ? 48.279 -6.571 26.374 1.00 26.50 35 ASN D O 1
ATOM 2958 N N . MET D 1 19 ? 47.223 -4.762 25.535 1.00 22.50 36 MET D N 1
ATOM 2959 C CA . MET D 1 19 ? 46.080 -5.464 24.972 1.00 20.97 36 MET D CA 1
ATOM 2960 C C . MET D 1 19 ? 46.078 -5.261 23.466 1.00 21.66 36 MET D C 1
ATOM 2961 O O . MET D 1 19 ? 46.236 -4.133 22.996 1.00 22.53 36 MET D O 1
ATOM 2966 N N . THR D 1 20 ? 45.915 -6.346 22.713 1.00 19.44 37 THR D N 1
ATOM 2967 C CA . THR D 1 20 ? 45.790 -6.278 21.259 1.00 25.66 37 THR D CA 1
ATOM 2968 C C . THR D 1 20 ? 44.644 -7.183 20.834 1.00 19.22 37 THR D C 1
ATOM 2969 O O . THR D 1 20 ? 44.758 -8.410 20.913 1.00 19.54 37 THR D O 1
ATOM 2973 N N . ILE D 1 21 ? 43.547 -6.580 20.385 1.00 25.54 38 ILE D N 1
ATOM 2974 C CA . ILE D 1 21 ? 42.390 -7.323 19.898 1.00 18.59 38 ILE D CA 1
ATOM 2975 C C . ILE D 1 21 ? 42.211 -7.019 18.418 1.00 18.62 38 ILE D C 1
ATOM 2976 O O . ILE D 1 21 ? 42.460 -5.895 17.971 1.00 18.51 38 ILE D O 1
ATOM 2981 N N . GLU D 1 22 ? 41.779 -8.019 17.654 1.00 18.82 39 GLU D N 1
ATOM 2982 C CA . GLU D 1 22 ? 41.860 -7.944 16.203 1.00 18.99 39 GLU D CA 1
ATOM 2983 C C . GLU D 1 22 ? 40.549 -8.345 15.544 1.00 19.56 39 GLU D C 1
ATOM 2984 O O . GLU D 1 22 ? 39.886 -9.294 15.972 1.00 19.00 39 GLU D O 1
ATOM 2990 N N . CYS D 1 23 ? 40.188 -7.606 14.498 1.00 21.24 40 CYS D N 1
ATOM 2991 C CA . CYS D 1 23 ? 39.061 -7.926 13.634 1.00 18.77 40 CYS D CA 1
ATOM 2992 C C . CYS D 1 23 ? 39.556 -8.007 12.198 1.00 19.07 40 CYS D C 1
ATOM 2993 O O . CYS D 1 23 ? 40.246 -7.100 11.724 1.00 19.02 40 CYS D O 1
ATOM 2996 N N . LYS D 1 24 ? 39.191 -9.077 11.502 1.00 19.66 41 LYS D N 1
ATOM 2997 C CA . LYS D 1 24 ? 39.687 -9.318 10.156 1.00 21.60 41 LYS D CA 1
ATOM 2998 C C . LYS D 1 24 ? 38.642 -8.928 9.119 1.00 20.43 41 LYS D C 1
ATOM 2999 O O . LYS D 1 24 ? 37.448 -9.187 9.293 1.00 19.84 41 LYS D O 1
ATOM 3005 N N . PHE D 1 25 ? 39.099 -8.298 8.042 1.00 20.15 42 PHE D N 1
ATOM 3006 C CA . PHE D 1 25 ? 38.252 -7.929 6.920 1.00 21.78 42 PHE D CA 1
ATOM 3007 C C . PHE D 1 25 ? 38.989 -8.251 5.629 1.00 24.53 42 PHE D C 1
ATOM 3008 O O . PHE D 1 25 ? 40.226 -8.286 5.612 1.00 25.62 42 PHE D O 1
ATOM 3016 N N . PRO D 1 26 ? 38.262 -8.515 4.540 1.00 23.60 43 PRO D N 1
ATOM 3017 C CA . PRO D 1 26 ? 38.915 -8.974 3.302 1.00 24.05 43 PRO D CA 1
ATOM 3018 C C . PRO D 1 26 ? 39.625 -7.843 2.570 1.00 23.85 43 PRO D C 1
ATOM 3019 O O . PRO D 1 26 ? 39.057 -6.771 2.348 1.00 23.52 43 PRO D O 1
ATOM 3023 N N . VAL D 1 27 ? 40.873 -8.102 2.181 1.00 26.38 44 VAL D N 1
ATOM 3024 C CA . VAL D 1 27 ? 41.681 -7.179 1.392 1.00 27.08 44 VAL D CA 1
ATOM 3025 C C . VAL D 1 27 ? 42.282 -7.966 0.238 1.00 30.95 44 VAL D C 1
ATOM 3026 O O . VAL D 1 27 ? 42.989 -8.956 0.461 1.00 30.51 44 VAL D O 1
ATOM 3030 N N . GLU D 1 28 ? 46.124 -4.483 -3.234 1.00 43.66 47 GLU D N 1
ATOM 3031 C CA . GLU D 1 28 ? 46.607 -3.423 -2.363 1.00 42.03 47 GLU D CA 1
ATOM 3032 C C . GLU D 1 28 ? 45.455 -2.848 -1.543 1.00 38.10 47 GLU D C 1
ATOM 3033 O O . GLU D 1 28 ? 44.280 -3.011 -1.877 1.00 37.71 47 GLU D O 1
ATOM 3035 N N . LEU D 1 31 ? 45.807 -2.166 -0.457 1.00 34.04 48 LEU D N 1
ATOM 3036 C CA . LEU D 1 31 ? 44.814 -1.605 0.448 1.00 29.31 48 LEU D CA 1
ATOM 3037 C C . LEU D 1 31 ? 44.392 -0.219 -0.024 1.00 26.20 48 LEU D C 1
ATOM 3038 O O . LEU D 1 31 ? 45.234 0.664 -0.210 1.00 21.99 48 LEU D O 1
ATOM 3043 N N . ASP D 1 32 ? 43.085 -0.037 -0.210 1.00 24.55 49 ASP D N 1
ATOM 3044 C CA . ASP D 1 32 ? 42.510 1.247 -0.613 1.00 24.33 49 ASP D CA 1
ATOM 3045 C C . ASP D 1 32 ? 42.281 2.075 0.646 1.00 24.17 49 ASP D C 1
ATOM 3046 O O . ASP D 1 32 ? 41.248 1.950 1.309 1.00 24.77 49 ASP D O 1
ATOM 3051 N N . LEU D 1 33 ? 43.242 2.939 0.972 1.00 26.33 50 LEU D N 1
ATOM 3052 C CA . LEU D 1 33 ? 43.175 3.692 2.217 1.00 26.09 50 LEU D CA 1
ATOM 3053 C C . LEU D 1 33 ? 42.109 4.776 2.192 1.00 26.80 50 LEU D C 1
ATOM 3054 O O . LEU D 1 33 ? 41.714 5.263 3.256 1.00 27.50 50 LEU D O 1
ATOM 3059 N N . ALA D 1 34 ? 41.636 5.169 1.011 1.00 26.65 51 ALA D N 1
ATOM 3060 C CA . ALA D 1 34 ? 40.560 6.147 0.942 1.00 24.89 51 ALA D CA 1
ATOM 3061 C C . ALA D 1 34 ? 39.199 5.521 1.194 1.00 23.79 51 ALA D C 1
ATOM 3062 O O . ALA D 1 34 ? 38.272 6.226 1.605 1.00 23.12 51 ALA D O 1
ATOM 3064 N N . ALA D 1 35 ? 39.059 4.218 0.960 1.00 21.23 52 ALA D N 1
ATOM 3065 C CA . ALA D 1 35 ? 37.805 3.522 1.196 1.00 21.79 52 ALA D CA 1
ATOM 3066 C C . ALA D 1 35 ? 37.701 2.954 2.602 1.00 22.10 52 ALA D C 1
ATOM 3067 O O . ALA D 1 35 ? 36.587 2.685 3.065 1.00 23.60 52 ALA D O 1
ATOM 3069 N N . LEU D 1 36 ? 38.825 2.774 3.287 1.00 19.27 53 LEU D N 1
ATOM 3070 C CA . LEU D 1 36 ? 38.827 2.134 4.592 1.00 19.01 53 LEU D CA 1
ATOM 3071 C C . LEU D 1 36 ? 38.371 3.106 5.672 1.00 20.15 53 LEU D C 1
ATOM 3072 O O . LEU D 1 36 ? 38.856 4.239 5.747 1.00 21.62 53 LEU D O 1
ATOM 3077 N N . ILE D 1 37 ? 37.427 2.661 6.499 1.00 21.01 54 ILE D N 1
ATOM 3078 C CA . ILE D 1 37 ? 37.025 3.363 7.713 1.00 20.38 54 ILE D CA 1
ATOM 3079 C C . ILE D 1 37 ? 36.951 2.340 8.836 1.00 21.72 54 ILE D C 1
ATOM 3080 O O . ILE D 1 37 ? 36.317 1.290 8.681 1.00 18.32 54 ILE D O 1
ATOM 3085 N N . VAL D 1 38 ? 37.595 2.642 9.962 1.00 23.17 55 VAL D N 1
ATOM 3086 C CA . VAL D 1 38 ? 37.619 1.741 11.111 1.00 20.84 55 VAL D CA 1
ATOM 3087 C C . VAL D 1 38 ? 37.211 2.524 12.350 1.00 18.61 55 VAL D C 1
ATOM 3088 O O . VAL D 1 38 ? 37.689 3.640 12.568 1.00 21.11 55 VAL D O 1
ATOM 3092 N N . TYR D 1 39 ? 36.325 1.948 13.157 1.00 17.02 56 TYR D N 1
ATOM 3093 C CA . TYR D 1 39 ? 35.935 2.562 14.421 1.00 17.90 56 TYR D CA 1
ATOM 3094 C C . TYR D 1 39 ? 35.900 1.486 15.493 1.00 16.61 56 TYR D C 1
ATOM 3095 O O . TYR D 1 39 ? 35.174 0.497 15.361 1.00 15.49 56 TYR D O 1
ATOM 3104 N N . TRP D 1 40 ? 36.700 1.679 16.540 1.00 16.96 57 TRP D N 1
ATOM 3105 C CA . TRP D 1 40 ? 36.715 0.820 17.718 1.00 18.31 57 TRP D CA 1
ATOM 3106 C C . TRP D 1 40 ? 36.042 1.561 18.862 1.00 16.25 57 TRP D C 1
ATOM 3107 O O . TRP D 1 40 ? 36.482 2.662 19.226 1.00 16.24 57 TRP D O 1
ATOM 3118 N N . GLU D 1 41 ? 35.003 0.945 19.438 1.00 17.42 58 GLU D N 1
ATOM 3119 C CA . GLU D 1 41 ? 34.231 1.568 20.509 1.00 17.00 58 GLU D CA 1
ATOM 3120 C C . GLU D 1 41 ? 33.960 0.562 21.620 1.00 17.82 58 GLU D C 1
ATOM 3121 O O . GLU D 1 41 ? 33.725 -0.615 21.352 1.00 14.54 58 GLU D O 1
ATOM 3127 N N . MET D 1 42 ? 33.980 1.020 22.872 1.00 15.14 59 MET D N 1
ATOM 3128 C CA . MET D 1 42 ? 33.531 0.189 23.983 1.00 19.28 59 MET D CA 1
ATOM 3129 C C . MET D 1 42 ? 32.601 1.005 24.865 1.00 18.55 59 MET D C 1
ATOM 3130 O O . MET D 1 42 ? 32.807 2.209 25.056 1.00 15.76 59 MET D O 1
ATOM 3135 N N . GLU D 1 43 ? 31.523 0.368 25.315 1.00 17.12 60 GLU D N 1
ATOM 3136 C CA . GLU D 1 43 ? 30.507 1.069 26.072 1.00 20.35 60 GLU D CA 1
ATOM 3137 C C . GLU D 1 43 ? 30.116 2.155 25.079 1.00 19.99 60 GLU D C 1
ATOM 3138 O O . GLU D 1 43 ? 29.879 1.874 23.904 1.00 23.01 60 GLU D O 1
ATOM 3144 N N . ASP D 1 44 ? 30.069 3.394 25.545 1.00 19.77 61 ASP D N 1
ATOM 3145 C CA . ASP D 1 44 ? 29.790 4.543 24.692 1.00 21.02 61 ASP D CA 1
ATOM 3146 C C . ASP D 1 44 ? 31.041 5.371 24.423 1.00 20.53 61 ASP D C 1
ATOM 3147 O O . ASP D 1 44 ? 30.940 6.557 24.095 1.00 18.16 61 ASP D O 1
ATOM 3152 N N . LYS D 1 45 ? 32.219 4.772 24.553 1.00 16.77 62 LYS D N 1
ATOM 3153 C CA . LYS D 1 45 ? 33.475 5.505 24.503 1.00 20.84 62 LYS D CA 1
ATOM 3154 C C . LYS D 1 45 ? 34.142 5.319 23.148 1.00 21.09 62 LYS D C 1
ATOM 3155 O O . LYS D 1 45 ? 34.341 4.187 22.696 1.00 20.11 62 LYS D O 1
ATOM 3161 N N . ASN D 1 46 ? 34.485 6.436 22.510 1.00 22.16 63 ASN D N 1
ATOM 3162 C CA . ASN D 1 46 ? 35.224 6.440 21.250 1.00 22.38 63 ASN D CA 1
ATOM 3163 C C . ASN D 1 46 ? 36.666 6.049 21.543 1.00 22.82 63 ASN D C 1
ATOM 3164 O O . ASN D 1 46 ? 37.446 6.850 22.061 1.00 18.74 63 ASN D O 1
ATOM 3169 N N . ILE D 1 47 ? 37.032 4.809 21.217 1.00 17.38 64 ILE D N 1
ATOM 3170 C CA . ILE D 1 47 ? 38.413 4.375 21.410 1.00 17.56 64 ILE D CA 1
ATOM 3171 C C . ILE D 1 47 ? 39.285 4.845 20.257 1.00 25.25 64 ILE D C 1
ATOM 3172 O O . ILE D 1 47 ? 40.211 5.645 20.441 1.00 19.18 64 ILE D O 1
ATOM 3177 N N . ILE D 1 48 ? 39.005 4.362 19.048 1.00 23.20 65 ILE D N 1
ATOM 3178 C CA . ILE D 1 48 ? 39.854 4.693 17.905 1.00 22.10 65 ILE D CA 1
ATOM 3179 C C . ILE D 1 48 ? 38.987 4.959 16.684 1.00 23.31 65 ILE D C 1
ATOM 3180 O O . ILE D 1 48 ? 38.098 4.166 16.360 1.00 20.45 65 ILE D O 1
ATOM 3185 N N . GLN D 1 49 ? 39.248 6.076 16.011 1.00 26.35 66 GLN D N 1
ATOM 3186 C CA . GLN D 1 49 ? 38.584 6.446 14.768 1.00 25.48 66 GLN D CA 1
ATOM 3187 C C . GLN D 1 49 ? 39.656 6.588 13.699 1.00 26.48 66 GLN D C 1
ATOM 3188 O O . GLN D 1 49 ? 40.573 7.401 13.847 1.00 26.27 66 GLN D O 1
ATOM 3194 N N . PHE D 1 50 ? 39.552 5.793 12.634 1.00 29.19 67 PHE D N 1
ATOM 3195 C CA . PHE D 1 50 ? 40.565 5.739 11.584 1.00 29.60 67 PHE D CA 1
ATOM 3196 C C . PHE D 1 50 ? 39.893 6.003 10.244 1.00 31.28 67 PHE D C 1
ATOM 3197 O O . PHE D 1 50 ? 39.101 5.181 9.764 1.00 28.26 67 PHE D O 1
ATOM 3205 N N . VAL D 1 51 ? 40.211 7.156 9.656 1.00 32.08 68 VAL D N 1
ATOM 3206 C CA . VAL D 1 51 ? 39.695 7.590 8.364 1.00 35.10 68 VAL D CA 1
ATOM 3207 C C . VAL D 1 51 ? 40.847 8.209 7.585 1.00 37.26 68 VAL D C 1
ATOM 3208 O O . VAL D 1 51 ? 41.661 8.945 8.151 1.00 39.04 68 VAL D O 1
ATOM 3212 N N . HIS D 1 52 ? 40.922 7.902 6.289 1.00 38.59 69 HIS D N 1
ATOM 3213 C CA . HIS D 1 52 ? 41.850 8.567 5.370 1.00 41.75 69 HIS D CA 1
ATOM 3214 C C . HIS D 1 52 ? 43.314 8.285 5.718 1.00 42.12 69 HIS D C 1
ATOM 3215 O O . HIS D 1 52 ? 44.158 9.179 5.668 1.00 43.94 69 HIS D O 1
ATOM 3222 N N . GLY D 1 53 ? 43.598 7.038 6.074 1.00 40.92 70 GLY D N 1
ATOM 3223 C CA . GLY D 1 53 ? 44.951 6.599 6.360 1.00 41.65 70 GLY D CA 1
ATOM 3224 C C . GLY D 1 53 ? 45.570 7.173 7.612 1.00 43.47 70 GLY D C 1
ATOM 3225 O O . GLY D 1 53 ? 46.774 7.048 7.826 1.00 45.70 70 GLY D O 1
ATOM 3226 N N . GLU D 1 54 ? 44.752 7.803 8.442 1.00 41.20 71 GLU D N 1
ATOM 3227 C CA . GLU D 1 54 ? 45.250 8.389 9.673 1.00 41.18 71 GLU D CA 1
ATOM 3228 C C . GLU D 1 54 ? 44.215 8.266 10.773 1.00 38.37 71 GLU D C 1
ATOM 3229 O O . GLU D 1 54 ? 43.015 8.285 10.509 1.00 35.81 71 GLU D O 1
ATOM 3231 N N . GLU D 1 55 ? 44.679 8.149 12.010 1.00 38.16 72 GLU D N 1
ATOM 3232 C CA . GLU D 1 55 ? 43.760 8.048 13.125 1.00 37.36 72 GLU D CA 1
ATOM 3233 C C . GLU D 1 55 ? 43.157 9.416 13.391 1.00 40.44 72 GLU D C 1
ATOM 3234 O O . GLU D 1 55 ? 43.874 10.411 13.472 1.00 43.45 72 GLU D O 1
ATOM 3240 N N . ASP D 1 56 ? 41.840 9.463 13.539 1.00 39.40 73 ASP D N 1
ATOM 3241 C CA . ASP D 1 56 ? 41.159 10.714 13.849 1.00 41.17 73 ASP D CA 1
ATOM 3242 C C . ASP D 1 56 ? 40.952 10.778 15.358 1.00 40.74 73 ASP D C 1
ATOM 3243 O O . ASP D 1 56 ? 40.074 10.100 15.901 1.00 38.03 73 ASP D O 1
ATOM 3248 N N . LEU D 1 57 ? 41.779 11.572 16.033 1.00 43.15 74 LEU D N 1
ATOM 3249 C CA . LEU D 1 57 ? 41.752 11.694 17.494 1.00 41.00 74 LEU D CA 1
ATOM 3250 C C . LEU D 1 57 ? 40.905 12.811 18.106 1.00 39.90 74 LEU D C 1
ATOM 3251 O O . LEU D 1 57 ? 40.895 12.979 19.324 1.00 39.30 74 LEU D O 1
ATOM 3256 N N . LYS D 1 58 ? 40.202 13.574 17.281 1.00 40.46 75 LYS D N 1
ATOM 3257 C CA . LYS D 1 58 ? 39.391 14.675 17.792 1.00 41.85 75 LYS D CA 1
ATOM 3258 C C . LYS D 1 58 ? 38.279 14.228 18.743 1.00 40.58 75 LYS D C 1
ATOM 3259 O O . LYS D 1 58 ? 38.002 14.895 19.739 1.00 41.02 75 LYS D O 1
ATOM 3261 N N . THR D 1 59 ? 37.638 13.110 18.425 1.00 37.93 76 THR D N 1
ATOM 3262 C CA . THR D 1 59 ? 36.542 12.586 19.238 1.00 35.00 76 THR D CA 1
ATOM 3263 C C . THR D 1 59 ? 36.923 11.469 20.217 1.00 31.70 76 THR D C 1
ATOM 3264 O O . THR D 1 59 ? 36.053 10.900 20.873 1.00 29.48 76 THR D O 1
ATOM 3268 N N . GLN D 1 60 ? 38.210 11.154 20.312 1.00 32.89 77 GLN D N 1
ATOM 3269 C CA . GLN D 1 60 ? 38.680 10.086 21.195 1.00 29.12 77 GLN D CA 1
ATOM 3270 C C . GLN D 1 60 ? 38.409 10.359 22.678 1.00 30.69 77 GLN D C 1
ATOM 3271 O O . GLN D 1 60 ? 38.534 11.491 23.141 1.00 31.63 77 GLN D O 1
ATOM 3277 N N . HIS D 1 61 ? 38.044 9.309 23.415 1.00 26.31 78 HIS D N 1
ATOM 3278 C CA . HIS D 1 61 ? 37.753 9.421 24.846 1.00 28.30 78 HIS D CA 1
ATOM 3279 C C . HIS D 1 61 ? 39.013 9.817 25.605 1.00 30.08 78 HIS D C 1
ATOM 3280 O O . HIS D 1 61 ? 40.117 9.438 25.221 1.00 31.95 78 HIS D O 1
ATOM 3287 N N . SER D 1 62 ? 38.851 10.590 26.675 1.00 31.56 79 SER D N 1
ATOM 3288 C CA . SER D 1 62 ? 40.007 11.082 27.420 1.00 32.34 79 SER D CA 1
ATOM 3289 C C . SER D 1 62 ? 40.847 9.950 27.998 1.00 28.66 79 SER D C 1
ATOM 3290 O O . SER D 1 62 ? 42.069 10.090 28.128 1.00 29.50 79 SER D O 1
ATOM 3293 N N . SER D 1 63 ? 40.220 8.826 28.348 1.00 26.04 80 SER D N 1
ATOM 3294 C CA . SER D 1 63 ? 40.949 7.720 28.957 1.00 23.58 80 SER D CA 1
ATOM 3295 C C . SER D 1 63 ? 41.894 7.019 27.989 1.00 25.74 80 SER D C 1
ATOM 3296 O O . SER D 1 63 ? 42.723 6.219 28.437 1.00 23.82 80 SER D O 1
ATOM 3299 N N . TYR D 1 64 ? 41.793 7.296 26.687 1.00 24.65 81 TYR D N 1
ATOM 3300 C CA . TYR D 1 64 ? 42.558 6.582 25.677 1.00 20.65 81 TYR D CA 1
ATOM 3301 C C . TYR D 1 64 ? 43.651 7.418 25.028 1.00 21.86 81 TYR D C 1
ATOM 3302 O O . TYR D 1 64 ? 44.426 6.874 24.235 1.00 27.56 81 TYR D O 1
ATOM 3311 N N . ARG D 1 65 ? 43.738 8.703 25.346 1.00 22.86 82 ARG D N 1
ATOM 3312 C CA . ARG D 1 65 ? 44.776 9.502 24.721 1.00 28.13 82 ARG D CA 1
ATOM 3313 C C . ARG D 1 65 ? 46.135 8.986 25.172 1.00 27.16 82 ARG D C 1
ATOM 3314 O O . ARG D 1 65 ? 46.406 8.867 26.365 1.00 29.26 82 ARG D O 1
ATOM 3316 N N . GLN D 1 66 ? 46.982 8.677 24.200 1.00 28.23 83 GLN D N 1
ATOM 3317 C CA . GLN D 1 66 ? 48.326 8.184 24.463 1.00 29.39 83 GLN D CA 1
ATOM 3318 C C . GLN D 1 66 ? 48.288 6.741 24.957 1.00 25.96 83 GLN D C 1
ATOM 3319 O O . GLN D 1 66 ? 49.317 6.181 25.328 1.00 26.34 83 GLN D O 1
ATOM 3322 N N . ARG D 1 67 ? 47.099 6.145 24.965 1.00 24.10 84 ARG D N 1
ATOM 3323 C CA . ARG D 1 67 ? 46.942 4.770 25.430 1.00 23.76 84 ARG D CA 1
ATOM 3324 C C . ARG D 1 67 ? 46.435 3.777 24.393 1.00 23.27 84 ARG D C 1
ATOM 3325 O O . ARG D 1 67 ? 46.726 2.586 24.476 1.00 26.09 84 ARG D O 1
ATOM 3333 N N . ALA D 1 68 ? 45.671 4.265 23.425 1.00 20.39 85 ALA D N 1
ATOM 3334 C CA . ALA D 1 68 ? 45.092 3.394 22.412 1.00 22.19 85 ALA D CA 1
ATOM 3335 C C . ALA D 1 68 ? 45.493 3.749 20.992 1.00 24.24 85 ALA D C 1
ATOM 3336 O O . ALA D 1 68 ? 45.473 4.913 20.602 1.00 27.05 85 ALA D O 1
ATOM 3338 N N . ARG D 1 69 ? 45.864 2.732 20.226 1.00 19.59 86 ARG D N 1
ATOM 3339 C CA . ARG D 1 69 ? 46.251 2.936 18.843 1.00 22.04 86 ARG D CA 1
ATOM 3340 C C . ARG D 1 69 ? 45.823 1.801 17.921 1.00 16.88 86 ARG D C 1
ATOM 3341 O O . ARG D 1 69 ? 45.677 0.653 18.337 1.00 16.70 86 ARG D O 1
ATOM 3349 N N . LEU D 1 70 ? 45.640 2.145 16.654 1.00 20.41 87 LEU D N 1
ATOM 3350 C CA . LEU D 1 70 ? 45.354 1.178 15.606 1.00 22.01 87 LEU D CA 1
ATOM 3351 C C . LEU D 1 70 ? 46.655 0.890 14.871 1.00 20.79 87 LEU D C 1
ATOM 3352 O O . LEU D 1 70 ? 47.338 1.818 14.427 1.00 20.08 87 LEU D O 1
ATOM 3357 N N . LEU D 1 71 ? 47.009 -0.387 14.772 1.00 19.43 88 LEU D N 1
ATOM 3358 C CA . LEU D 1 71 ? 48.273 -0.792 14.162 1.00 21.99 88 LEU D CA 1
ATOM 3359 C C . LEU D 1 71 ? 48.104 -0.763 12.649 1.00 21.84 88 LEU D C 1
ATOM 3360 O O . LEU D 1 71 ? 47.506 -1.664 12.057 1.00 20.02 88 LEU D O 1
ATOM 3365 N N . LYS D 1 72 ? 48.653 0.281 12.024 1.00 22.69 89 LYS D N 1
ATOM 3366 C CA . LYS D 1 72 ? 48.347 0.582 10.631 1.00 25.44 89 LYS D CA 1
ATOM 3367 C C . LYS D 1 72 ? 48.968 -0.424 9.673 1.00 24.48 89 LYS D C 1
ATOM 3368 O O . LYS D 1 72 ? 48.387 -0.713 8.622 1.00 24.75 89 LYS D O 1
ATOM 3370 N N . ASP D 1 73 ? 50.146 -0.955 10.001 1.00 21.80 90 ASP D N 1
ATOM 3371 C CA . ASP D 1 73 ? 50.771 -1.918 9.102 1.00 22.71 90 ASP D CA 1
ATOM 3372 C C . ASP D 1 73 ? 49.946 -3.193 8.995 1.00 22.39 90 ASP D C 1
ATOM 3373 O O . ASP D 1 73 ? 49.928 -3.834 7.938 1.00 19.84 90 ASP D O 1
ATOM 3378 N N . GLN D 1 74 ? 49.237 -3.558 10.061 1.00 23.24 91 GLN D N 1
ATOM 3379 C CA . GLN D 1 74 ? 48.351 -4.711 10.006 1.00 23.99 91 GLN D CA 1
ATOM 3380 C C . GLN D 1 74 ? 47.195 -4.509 9.035 1.00 22.76 91 GLN D C 1
ATOM 3381 O O . GLN D 1 74 ? 46.660 -5.496 8.521 1.00 19.26 91 GLN D O 1
ATOM 3387 N N . LEU D 1 75 ? 46.812 -3.257 8.762 1.00 25.86 92 LEU D N 1
ATOM 3388 C CA . LEU D 1 75 ? 45.671 -2.998 7.888 1.00 24.87 92 LEU D CA 1
ATOM 3389 C C . LEU D 1 75 ? 45.899 -3.557 6.490 1.00 26.71 92 LEU D C 1
ATOM 3390 O O . LEU D 1 75 ? 44.965 -4.066 5.858 1.00 26.90 92 LEU D O 1
ATOM 3395 N N . SER D 1 76 ? 47.133 -3.470 5.988 1.00 24.38 93 SER D N 1
ATOM 3396 C CA . SER D 1 76 ? 47.431 -3.991 4.659 1.00 26.20 93 SER D CA 1
ATOM 3397 C C . SER D 1 76 ? 47.198 -5.492 4.571 1.00 27.36 93 SER D C 1
ATOM 3398 O O . SER D 1 76 ? 47.105 -6.030 3.462 1.00 29.48 93 SER D O 1
ATOM 3401 N N . LEU D 1 77 ? 47.101 -6.173 5.712 1.00 25.29 94 LEU D N 1
ATOM 3402 C CA . LEU D 1 77 ? 46.783 -7.592 5.770 1.00 23.59 94 LEU D CA 1
ATOM 3403 C C . LEU D 1 77 ? 45.303 -7.846 6.023 1.00 22.56 94 LEU D C 1
ATOM 3404 O O . LEU D 1 77 ? 44.908 -8.998 6.227 1.00 22.66 94 LEU D O 1
ATOM 3409 N N . GLY D 1 78 ? 44.480 -6.804 6.014 1.00 23.04 95 GLY D N 1
ATOM 3410 C CA . GLY D 1 78 ? 43.094 -6.959 6.414 1.00 22.03 95 GLY D CA 1
ATOM 3411 C C . GLY D 1 78 ? 42.946 -7.292 7.882 1.00 23.07 95 GLY D C 1
ATOM 3412 O O . GLY D 1 78 ? 42.152 -8.173 8.237 1.00 24.40 95 GLY D O 1
ATOM 3413 N N . ASN D 1 79 ? 43.700 -6.612 8.744 1.00 23.00 96 ASN D N 1
ATOM 3414 C CA . ASN D 1 79 ? 43.681 -6.841 10.189 1.00 21.18 96 ASN D CA 1
ATOM 3415 C C . ASN D 1 79 ? 43.555 -5.492 10.889 1.00 19.85 96 ASN D C 1
ATOM 3416 O O . ASN D 1 79 ? 44.529 -4.737 10.971 1.00 20.16 96 ASN D O 1
ATOM 3421 N N . ALA D 1 80 ? 42.361 -5.181 11.387 1.00 15.92 97 ALA D N 1
ATOM 3422 C CA . ALA D 1 80 ? 42.162 -4.015 12.240 1.00 15.84 97 ALA D CA 1
ATOM 3423 C C . ALA D 1 80 ? 42.520 -4.443 13.653 1.00 20.69 97 ALA D C 1
ATOM 3424 O O . ALA D 1 80 ? 41.768 -5.172 14.303 1.00 15.72 97 ALA D O 1
ATOM 3426 N N . ALA D 1 81 ? 43.688 -4.011 14.117 1.00 20.31 98 ALA D N 1
ATOM 3427 C CA . ALA D 1 81 ? 44.242 -4.420 15.399 1.00 16.16 98 ALA D CA 1
ATOM 3428 C C . ALA D 1 81 ? 44.289 -3.210 16.319 1.00 16.68 98 ALA D C 1
ATOM 3429 O O . ALA D 1 81 ? 44.989 -2.233 16.030 1.00 16.62 98 ALA D O 1
ATOM 3431 N N . LEU D 1 82 ? 43.534 -3.272 17.410 1.00 16.06 99 LEU D N 1
ATOM 3432 C CA . LEU D 1 82 ? 43.509 -2.223 18.416 1.00 16.12 99 LEU D CA 1
ATOM 3433 C C . LEU D 1 82 ? 44.427 -2.623 19.561 1.00 16.31 99 LEU D C 1
ATOM 3434 O O . LEU D 1 82 ? 44.322 -3.740 20.085 1.00 22.62 99 LEU D O 1
ATOM 3439 N N . GLN D 1 83 ? 45.330 -1.719 19.937 1.00 16.58 100 GLN D N 1
ATOM 3440 C CA . GLN D 1 83 ? 46.306 -1.970 20.991 1.00 16.83 100 GLN D CA 1
ATOM 3441 C C . GLN D 1 83 ? 46.193 -0.887 22.055 1.00 16.96 100 GLN D C 1
ATOM 3442 O O . GLN D 1 83 ? 46.330 0.301 21.755 1.00 17.71 100 GLN D O 1
ATOM 3448 N N . ILE D 1 84 ? 45.962 -1.305 23.294 1.00 20.27 101 ILE D N 1
ATOM 3449 C CA . ILE D 1 84 ? 45.808 -0.407 24.432 1.00 17.10 101 ILE D CA 1
ATOM 3450 C C . ILE D 1 84 ? 46.852 -0.774 25.477 1.00 17.39 101 ILE D C 1
ATOM 3451 O O . ILE D 1 84 ? 46.928 -1.929 25.904 1.00 20.44 101 ILE D O 1
ATOM 3456 N N . THR D 1 85 ? 47.647 0.204 25.889 1.00 20.74 102 THR D N 1
ATOM 3457 C CA . THR D 1 85 ? 48.703 -0.043 26.859 1.00 18.09 102 THR D CA 1
ATOM 3458 C C . THR D 1 85 ? 48.199 0.221 28.273 1.00 18.23 102 THR D C 1
ATOM 3459 O O . THR D 1 85 ? 47.293 1.029 28.488 1.00 18.08 102 THR D O 1
ATOM 3463 N N . ASP D 1 86 ? 48.792 -0.486 29.239 1.00 19.94 103 ASP D N 1
ATOM 3464 C CA . ASP D 1 86 ? 48.534 -0.270 30.663 1.00 20.75 103 ASP D CA 1
ATOM 3465 C C . ASP D 1 86 ? 47.061 -0.542 30.993 1.00 21.98 103 ASP D C 1
ATOM 3466 O O . ASP D 1 86 ? 46.289 0.346 31.359 1.00 26.41 103 ASP D O 1
ATOM 3471 N 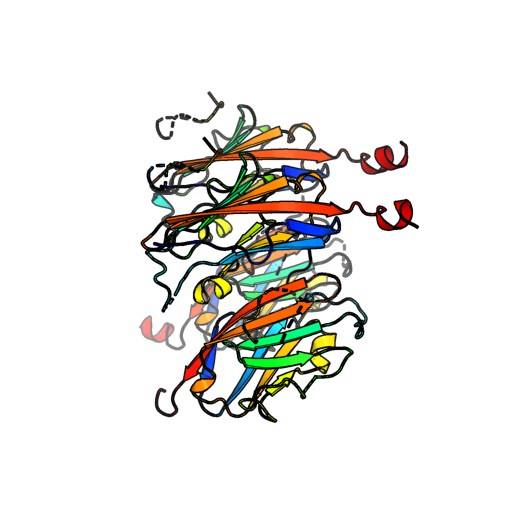N . VAL D 1 87 ? 46.695 -1.816 30.852 1.00 20.85 104 VAL D N 1
ATOM 3472 C CA . VAL D 1 87 ? 45.303 -2.222 31.011 1.00 22.65 104 VAL D CA 1
ATOM 3473 C C . VAL D 1 87 ? 44.868 -2.055 32.463 1.00 22.98 104 VAL D C 1
ATOM 3474 O O . VAL D 1 87 ? 45.600 -2.404 33.398 1.00 22.97 104 VAL D O 1
ATOM 3478 N N . LYS D 1 88 ? 43.672 -1.503 32.654 1.00 23.02 105 LYS D N 1
ATOM 3479 C CA . LYS D 1 88 ? 43.036 -1.381 33.957 1.00 23.18 105 LYS D CA 1
ATOM 3480 C C . LYS D 1 88 ? 41.800 -2.269 34.008 1.00 21.59 105 LYS D C 1
ATOM 3481 O O . LYS D 1 88 ? 41.396 -2.872 33.012 1.00 16.92 105 LYS D O 1
ATOM 3487 N N . LEU D 1 89 ? 41.193 -2.341 35.196 1.00 20.35 106 LEU D N 1
ATOM 3488 C CA . LEU D 1 89 ? 39.976 -3.132 35.359 1.00 17.04 106 LEU D CA 1
ATOM 3489 C C . LEU D 1 89 ? 38.837 -2.577 34.514 1.00 23.45 106 LEU D C 1
ATOM 3490 O O . LEU D 1 89 ? 38.042 -3.339 33.952 1.00 23.87 106 LEU D O 1
ATOM 3495 N N . GLN D 1 90 ? 38.744 -1.250 34.408 1.00 24.56 107 GLN D N 1
ATOM 3496 C CA . GLN D 1 90 ? 37.672 -0.627 33.641 1.00 25.21 107 GLN D CA 1
ATOM 3497 C C . GLN D 1 90 ? 37.775 -0.904 32.147 1.00 20.71 107 GLN D C 1
ATOM 3498 O O . GLN D 1 90 ? 36.820 -0.619 31.415 1.00 18.56 107 GLN D O 1
ATOM 3504 N N . ASP D 1 91 ? 38.896 -1.447 31.679 1.00 18.87 108 ASP D N 1
ATOM 3505 C CA . ASP D 1 91 ? 39.041 -1.832 30.282 1.00 18.55 108 ASP D CA 1
ATOM 3506 C C . ASP D 1 91 ? 38.329 -3.136 29.950 1.00 19.16 108 ASP D C 1
ATOM 3507 O O . ASP D 1 91 ? 38.314 -3.532 28.781 1.00 20.98 108 ASP D O 1
ATOM 3512 N N . ALA D 1 92 ? 37.753 -3.814 30.937 1.00 20.97 109 ALA D N 1
ATOM 3513 C CA . ALA D 1 92 ? 37.015 -5.039 30.680 1.00 20.38 109 ALA D CA 1
ATOM 3514 C C . ALA D 1 92 ? 35.628 -4.716 30.138 1.00 19.58 109 ALA D C 1
ATOM 3515 O O . ALA D 1 92 ? 35.032 -3.689 30.473 1.00 16.49 109 ALA D O 1
ATOM 3517 N N . GLY D 1 93 ? 35.120 -5.596 29.286 1.00 20.15 110 GLY D N 1
ATOM 3518 C CA . GLY D 1 93 ? 33.777 -5.428 28.776 1.00 19.83 110 GLY D CA 1
ATOM 3519 C C . GLY D 1 93 ? 33.702 -5.767 27.304 1.00 16.99 110 GLY D C 1
ATOM 3520 O O . GLY D 1 93 ? 34.554 -6.469 26.765 1.00 19.33 110 GLY D O 1
ATOM 3521 N N . VAL D 1 94 ? 32.664 -5.252 26.651 1.00 16.09 111 VAL D N 1
ATOM 3522 C CA . VAL D 1 94 ? 32.383 -5.557 25.253 1.00 17.75 111 VAL D CA 1
ATOM 3523 C C . VAL D 1 94 ? 32.915 -4.431 24.378 1.00 18.55 111 VAL D C 1
ATOM 3524 O O . VAL D 1 94 ? 32.630 -3.251 24.621 1.00 19.31 111 VAL D O 1
ATOM 3528 N N . TYR D 1 95 ? 33.682 -4.799 23.357 1.00 15.15 112 TYR D N 1
ATOM 3529 C CA . TYR D 1 95 ? 34.207 -3.893 22.352 1.00 17.91 112 TYR D CA 1
ATOM 3530 C C . TYR D 1 95 ? 33.537 -4.197 21.022 1.00 15.06 112 TYR D C 1
ATOM 3531 O O . TYR D 1 95 ? 33.206 -5.349 20.727 1.00 15.18 112 TYR D O 1
ATOM 3540 N N . ARG D 1 96 ? 33.357 -3.159 20.215 1.00 15.07 113 ARG D N 1
ATOM 3541 C CA . ARG D 1 96 ? 32.766 -3.267 18.890 1.00 15.00 113 ARG D CA 1
ATOM 3542 C C . ARG D 1 96 ? 33.772 -2.739 17.882 1.00 15.02 113 ARG D C 1
ATOM 3543 O O . ARG D 1 96 ? 34.254 -1.606 18.016 1.00 15.09 113 ARG D O 1
ATOM 3551 N N . CYS D 1 97 ? 34.098 -3.564 16.888 1.00 14.98 114 CYS D N 1
ATOM 3552 C CA . CYS D 1 97 ? 34.881 -3.116 15.746 1.00 16.30 114 CYS D CA 1
ATOM 3553 C C . CYS D 1 97 ? 33.940 -2.953 14.560 1.00 19.15 114 CYS D C 1
ATOM 3554 O O . CYS D 1 97 ? 33.271 -3.914 14.160 1.00 21.31 114 CYS D O 1
ATOM 3557 N N . MET D 1 98 ? 33.863 -1.731 14.035 1.00 16.57 115 MET D N 1
ATOM 3558 C CA . MET D 1 98 ? 33.052 -1.404 12.872 1.00 15.91 115 MET D CA 1
ATOM 3559 C C . MET D 1 98 ? 33.981 -1.061 11.719 1.00 15.00 115 MET D C 1
ATOM 3560 O O . MET D 1 98 ? 34.890 -0.243 11.878 1.00 15.06 115 MET D O 1
ATOM 3565 N N . ILE D 1 99 ? 33.768 -1.695 10.570 1.00 15.88 116 ILE D N 1
ATOM 3566 C CA . ILE D 1 99 ? 34.678 -1.552 9.442 1.00 15.08 116 ILE D CA 1
ATOM 3567 C C . ILE D 1 99 ? 33.864 -1.343 8.175 1.00 15.08 116 ILE D C 1
ATOM 3568 O O . ILE D 1 99 ? 32.934 -2.109 7.888 1.00 15.08 116 ILE D O 1
ATOM 3573 N N . SER D 1 100 ? 34.210 -0.298 7.427 1.00 17.80 117 SER D N 1
ATOM 3574 C CA . SER D 1 100 ? 33.659 -0.037 6.103 1.00 18.36 117 SER D CA 1
ATOM 3575 C C . SER D 1 100 ? 34.803 -0.090 5.101 1.00 18.33 117 SER D C 1
ATOM 3576 O O . SER D 1 100 ? 35.779 0.654 5.233 1.00 16.50 117 SER D O 1
ATOM 3579 N N . TYR D 1 101 ? 34.688 -0.982 4.110 1.00 18.33 118 TYR D N 1
ATOM 3580 C CA . TYR D 1 101 ? 35.693 -1.133 3.054 1.00 18.03 118 TYR D CA 1
ATOM 3581 C C . TYR D 1 101 ? 34.949 -1.636 1.813 1.00 21.33 118 TYR D C 1
ATOM 3582 O O . TYR D 1 101 ? 34.965 -2.822 1.468 1.00 20.95 118 TYR D O 1
ATOM 3591 N N . GLY D 1 102 ? 34.290 -0.706 1.126 1.00 19.18 119 GLY D N 1
ATOM 3592 C CA . GLY D 1 102 ? 33.311 -1.081 0.130 1.00 15.60 119 GLY D CA 1
ATOM 3593 C C . GLY D 1 102 ? 32.041 -1.512 0.831 1.00 16.92 119 GLY D C 1
ATOM 3594 O O . GLY D 1 102 ? 31.114 -0.716 0.995 1.00 17.95 119 GLY D O 1
ATOM 3595 N N . GLY D 1 103 ? 31.992 -2.766 1.263 1.00 19.65 120 GLY D N 1
ATOM 3596 C CA . GLY D 1 103 ? 30.955 -3.202 2.171 1.00 20.24 120 GLY D CA 1
ATOM 3597 C C . GLY D 1 103 ? 31.242 -2.732 3.588 1.00 20.84 120 GLY D C 1
ATOM 3598 O O . GLY D 1 103 ? 32.250 -2.088 3.880 1.00 24.48 120 GLY D O 1
ATOM 3599 N N . ALA D 1 104 ? 30.326 -3.067 4.493 1.00 15.80 121 ALA D N 1
ATOM 3600 C CA . ALA D 1 104 ? 30.462 -2.648 5.880 1.00 19.11 121 ALA D CA 1
ATOM 3601 C C . ALA D 1 104 ? 29.908 -3.729 6.794 1.00 21.93 121 ALA D C 1
ATOM 3602 O O . ALA D 1 104 ? 28.897 -4.362 6.479 1.00 15.29 121 ALA D O 1
ATOM 3604 N N . ASP D 1 105 ? 30.579 -3.930 7.924 1.00 15.13 122 ASP D N 1
ATOM 3605 C CA . ASP D 1 105 ? 30.156 -4.917 8.910 1.00 15.13 122 ASP D CA 1
ATOM 3606 C C . ASP D 1 105 ? 30.782 -4.539 10.245 1.00 18.24 122 ASP D C 1
ATOM 3607 O O . ASP D 1 105 ? 31.527 -3.559 10.347 1.00 20.07 122 ASP D O 1
ATOM 3612 N N . TYR D 1 106 ? 30.459 -5.316 11.275 1.00 18.12 123 TYR D N 1
ATOM 3613 C CA . TYR D 1 106 ? 31.006 -5.068 12.600 1.00 15.84 123 TYR D CA 1
ATOM 3614 C C . TYR D 1 106 ? 30.838 -6.312 13.453 1.00 16.04 123 TYR D C 1
ATOM 3615 O O . TYR D 1 106 ? 29.951 -7.137 13.219 1.00 15.04 123 TYR D O 1
ATOM 3624 N N . LYS D 1 107 ? 31.712 -6.433 14.449 1.00 16.57 124 LYS D N 1
ATOM 3625 C CA . LYS D 1 107 ? 31.677 -7.581 15.345 1.00 16.60 124 LYS D CA 1
ATOM 3626 C C . LYS D 1 107 ? 31.956 -7.141 16.775 1.00 14.92 124 LYS D C 1
ATOM 3627 O O . LYS D 1 107 ? 32.429 -6.027 17.030 1.00 14.91 124 LYS D O 1
ATOM 3633 N N . ARG D 1 108 ? 31.650 -8.044 17.707 1.00 19.10 125 ARG D N 1
ATOM 3634 C CA . ARG D 1 108 ? 31.828 -7.826 19.136 1.00 18.60 125 ARG D CA 1
ATOM 3635 C C . ARG D 1 108 ? 32.939 -8.720 19.668 1.00 18.32 125 ARG D C 1
ATOM 3636 O O . ARG D 1 108 ? 33.109 -9.858 19.217 1.00 18.15 125 ARG D O 1
ATOM 3644 N N . ILE D 1 109 ? 33.696 -8.192 20.623 1.00 17.44 126 ILE D N 1
ATOM 3645 C CA . ILE D 1 109 ? 34.767 -8.913 21.299 1.00 16.47 126 ILE D CA 1
ATOM 3646 C C . ILE D 1 109 ? 34.621 -8.662 22.794 1.00 21.31 126 ILE D C 1
ATOM 3647 O O . ILE D 1 109 ? 34.383 -7.528 23.217 1.00 19.46 126 ILE D O 1
ATOM 3652 N N . THR D 1 110 ? 34.744 -9.710 23.599 1.00 21.01 127 THR D N 1
ATOM 3653 C CA . THR D 1 110 ? 34.705 -9.552 25.046 1.00 15.05 127 THR D CA 1
ATOM 3654 C C . THR D 1 110 ? 36.123 -9.583 25.598 1.00 22.79 127 THR D C 1
ATOM 3655 O O . THR D 1 110 ? 36.951 -10.391 25.167 1.00 15.14 127 THR D O 1
ATOM 3659 N N . VAL D 1 111 ? 36.409 -8.682 26.535 1.00 15.23 128 VAL D N 1
ATOM 3660 C CA . VAL D 1 111 ? 37.722 -8.600 27.159 1.00 21.14 128 VAL D CA 1
ATOM 3661 C C . VAL D 1 111 ? 37.558 -8.762 28.664 1.00 15.43 128 VAL D C 1
ATOM 3662 O O . VAL D 1 111 ? 36.862 -7.966 29.309 1.00 15.48 128 VAL D O 1
ATOM 3666 N N . LYS D 1 112 ? 38.183 -9.801 29.212 1.00 17.37 129 LYS D N 1
ATOM 3667 C CA . LYS D 1 112 ? 38.307 -10.010 30.647 1.00 18.39 129 LYS D CA 1
ATOM 3668 C C . LYS D 1 112 ? 39.676 -9.534 31.109 1.00 18.92 129 LYS D C 1
ATOM 3669 O O . LYS D 1 112 ? 40.671 -9.670 30.393 1.00 20.15 129 LYS D O 1
ATOM 3675 N N . VAL D 1 113 ? 39.727 -8.990 32.321 1.00 17.13 130 VAL D N 1
ATOM 3676 C CA . VAL D 1 113 ? 40.976 -8.539 32.921 1.00 17.02 130 VAL D CA 1
ATOM 3677 C C . VAL D 1 113 ? 41.208 -9.329 34.200 1.00 20.16 130 VAL D C 1
ATOM 3678 O O . VAL D 1 113 ? 40.336 -9.374 35.076 1.00 18.20 130 VAL D O 1
ATOM 3682 N N . ASN D 1 114 ? 42.373 -9.962 34.299 1.00 16.34 131 ASN D N 1
ATOM 3683 C CA . ASN D 1 114 ? 42.798 -10.608 35.533 1.00 16.47 131 ASN D CA 1
ATOM 3684 C C . ASN D 1 114 ? 43.504 -9.575 36.403 1.00 16.79 131 ASN D C 1
ATOM 3685 O O . ASN D 1 114 ? 44.458 -8.932 35.954 1.00 16.98 131 ASN D O 1
ATOM 3690 N N . ALA D 1 115 ? 43.027 -9.411 37.637 1.00 20.48 132 ALA D N 1
ATOM 3691 C CA . ALA D 1 115 ? 43.637 -8.483 38.576 1.00 19.90 132 ALA D CA 1
ATOM 3692 C C . ALA D 1 115 ? 44.996 -9.014 39.039 1.00 23.99 132 ALA D C 1
ATOM 3693 O O . ALA D 1 115 ? 45.291 -10.201 38.883 1.00 19.68 132 ALA D O 1
ATOM 3695 N N . PRO D 1 116 ? 45.847 -8.144 39.604 1.00 23.07 133 PRO D N 1
ATOM 3696 C CA . PRO D 1 116 ? 47.224 -8.564 39.925 1.00 18.12 133 PRO D CA 1
ATOM 3697 C C . PRO D 1 116 ? 47.336 -9.781 40.825 1.00 18.10 133 PRO D C 1
ATOM 3698 O O . PRO D 1 116 ? 48.335 -10.505 40.736 1.00 18.21 133 PRO D O 1
ATOM 3702 N N . TYR D 1 117 ? 46.367 -10.031 41.702 1.00 21.15 134 TYR D N 1
ATOM 3703 C CA . TYR D 1 117 ? 46.461 -11.156 42.624 1.00 21.88 134 TYR D CA 1
ATOM 3704 C C . TYR D 1 117 ? 45.468 -12.261 42.294 1.00 21.14 134 TYR D C 1
ATOM 3705 O O . TYR D 1 117 ? 45.158 -13.087 43.158 1.00 17.53 134 TYR D O 1
ATOM 3714 N N . ALA D 1 118 ? 44.968 -12.299 41.057 1.00 22.95 135 ALA D N 1
ATOM 3715 C CA . ALA D 1 118 ? 44.092 -13.394 40.660 1.00 21.78 135 ALA D CA 1
ATOM 3716 C C . ALA D 1 118 ? 44.812 -14.733 40.745 1.00 23.39 135 ALA D C 1
ATOM 3717 O O . ALA D 1 118 ? 44.199 -15.746 41.104 1.00 20.00 135 ALA D O 1
ATOM 3719 N N . ALA D 1 119 ? 46.109 -14.756 40.428 1.00 26.15 136 ALA D N 1
ATOM 3720 C CA . ALA D 1 119 ? 46.887 -15.982 40.572 1.00 23.80 136 ALA D CA 1
ATOM 3721 C C . ALA D 1 119 ? 47.003 -16.392 42.033 1.00 24.37 136 ALA D C 1
ATOM 3722 O O . ALA D 1 119 ? 46.932 -17.584 42.357 1.00 20.85 136 ALA D O 1
ATOM 3724 N N . ALA D 1 120 ? 47.182 -15.419 42.931 1.00 23.86 137 ALA D N 1
ATOM 3725 C CA . ALA D 1 120 ? 47.234 -15.732 44.355 1.00 23.86 137 ALA D CA 1
ATOM 3726 C C . ALA D 1 120 ? 45.863 -16.143 44.876 1.00 25.74 137 ALA D C 1
ATOM 3727 O O . ALA D 1 120 ? 45.748 -17.098 45.653 1.00 27.25 137 ALA D O 1
ATOM 3729 N N . LEU D 1 121 ? 44.810 -15.442 44.449 1.00 25.35 138 LEU D N 1
ATOM 3730 C CA . LEU D 1 121 ? 43.447 -15.834 44.785 1.00 26.86 138 LEU D CA 1
ATOM 3731 C C . LEU D 1 121 ? 43.036 -17.149 44.133 1.00 29.90 138 LEU D C 1
ATOM 3732 O O . LEU D 1 121 ? 41.932 -17.635 44.403 1.00 31.66 138 LEU D O 1
ATOM 3734 N N . HIS D 1 122 ? 43.886 -17.724 43.281 1.00 26.65 139 HIS D N 1
ATOM 3735 C CA . HIS D 1 122 ? 43.689 -19.061 42.736 1.00 27.62 139 HIS D CA 1
ATOM 3736 C C . HIS D 1 122 ? 44.555 -20.111 43.421 1.00 30.80 139 HIS D C 1
ATOM 3737 O O . HIS D 1 122 ? 44.084 -21.224 43.670 1.00 32.61 139 HIS D O 1
ATOM 3739 N N . GLU D 1 123 ? 45.808 -19.785 43.737 1.00 32.88 140 GLU D N 1
ATOM 3740 C CA . GLU D 1 123 ? 46.695 -20.720 44.429 1.00 31.78 140 GLU D CA 1
ATOM 3741 C C . GLU D 1 123 ? 46.278 -20.898 45.886 1.00 29.50 140 GLU D C 1
ATOM 3742 O O . GLU D 1 123 ? 46.332 -22.003 46.427 1.00 29.23 140 GLU D O 1
ATOM 3751 N N . PHE E 2 2 ? 66.669 16.989 22.307 1.00 14.68 2 PHE I N 1
ATOM 3752 C CA . PHE E 2 2 ? 67.048 17.266 23.715 1.00 14.00 2 PHE I CA 1
ATOM 3753 C C . PHE E 2 2 ? 66.113 16.417 24.592 1.00 19.81 2 PHE I C 1
ATOM 3754 O O . PHE E 2 2 ? 64.921 16.457 24.518 1.00 24.16 2 PHE I O 1
ATOM 3788 N N . ASP E 2 6 ? 61.915 17.332 32.222 1.00 18.00 6 ASP I N 1
ATOM 3789 C CA . ASP E 2 6 ? 61.372 18.678 32.016 1.00 20.03 6 ASP I CA 1
ATOM 3790 C C . ASP E 2 6 ? 62.384 19.825 32.154 1.00 18.32 6 ASP I C 1
ATOM 3791 O O . ASP E 2 6 ? 61.931 20.968 32.136 1.00 20.42 6 ASP I O 1
ATOM 3796 N N . VAL E 2 7 ? 63.697 19.555 32.283 1.00 18.14 7 VAL I N 1
ATOM 3797 C CA . VAL E 2 7 ? 64.764 20.587 32.433 1.00 18.52 7 VAL I CA 1
ATOM 3798 C C . VAL E 2 7 ? 64.489 21.932 31.711 1.00 25.40 7 VAL I C 1
ATOM 3799 O O . VAL E 2 7 ? 64.363 22.930 32.414 1.00 32.85 7 VAL I O 1
ATOM 3815 N N . TYR E 2 9 ? 61.740 22.501 29.471 1.00 16.54 9 TYR I N 1
ATOM 3816 C CA . TYR E 2 9 ? 60.500 22.180 28.762 1.00 15.11 9 TYR I CA 1
ATOM 3817 C C . TYR E 2 9 ? 59.897 23.362 27.987 1.00 16.23 9 TYR I C 1
ATOM 3818 O O . TYR E 2 9 ? 59.687 24.413 28.587 1.00 15.62 9 TYR I O 1
ATOM 3832 N N . TRP E 2 11 ? 61.293 25.271 25.664 1.00 15.31 11 TRP I N 1
ATOM 3833 C CA . TRP E 2 11 ? 62.282 26.227 25.159 1.00 12.78 11 TRP I CA 1
ATOM 3834 C C . TRP E 2 11 ? 63.048 25.666 23.959 1.00 9.77 11 TRP I C 1
ATOM 3835 O O . TRP E 2 11 ? 63.541 26.428 23.140 1.00 6.53 11 TRP I O 1
ATOM 3846 N N . TYR E 2 12 ? 63.126 24.336 23.869 1.00 11.87 12 TYR I N 1
ATOM 3847 C CA . TYR E 2 12 ? 63.802 23.625 22.798 1.00 16.05 12 TYR I CA 1
ATOM 3848 C C . TYR E 2 12 ? 62.876 23.088 21.707 1.00 18.31 12 TYR I C 1
ATOM 3849 O O . TYR E 2 12 ? 61.709 22.772 21.937 1.00 19.63 12 TYR I O 1
ATOM 3858 N N . LEU E 2 13 ? 63.455 22.979 20.512 1.00 16.88 13 LEU I N 1
ATOM 3859 C CA . LEU E 2 13 ? 62.824 22.498 19.280 1.00 15.02 13 LEU I CA 1
ATOM 3860 C C . LEU E 2 13 ? 63.314 21.065 18.990 1.00 15.77 13 LEU I C 1
ATOM 3861 O O . LEU E 2 13 ? 62.610 20.316 18.311 1.00 12.80 13 LEU I O 1
ATOM 3866 N N . CYS E 2 14 ? 64.468 20.610 19.490 1.00 17.47 14 CYS I N 1
ATOM 3867 C CA . CYS E 2 14 ? 64.926 19.233 19.260 1.00 20.43 14 CYS I CA 1
ATOM 3868 C C . CYS E 2 14 ? 63.923 18.262 19.913 1.00 29.05 14 CYS I C 1
ATOM 3869 O O . CYS E 2 14 ? 64.283 17.474 20.779 1.00 32.76 14 CYS I O 1
ATOM 3872 N N . LYS E 2 15 ? 62.647 18.333 19.521 1.00 34.48 15 LYS I N 1
ATOM 3873 C CA . LYS E 2 15 ? 61.553 17.502 20.036 1.00 34.53 15 LYS I CA 1
ATOM 3874 C C . LYS E 2 15 ? 61.713 16.042 19.523 1.00 32.99 15 LYS I C 1
ATOM 3875 O O . LYS E 2 15 ? 62.697 15.718 18.874 1.00 33.57 15 LYS I O 1
ATOM 3885 N N . PHE F 2 2 ? 59.132 -13.522 12.488 1.00 26.02 2 PHE J N 1
ATOM 3886 C CA . PHE F 2 2 ? 59.532 -13.234 13.885 1.00 22.31 2 PHE J CA 1
ATOM 3887 C C . PHE F 2 2 ? 58.590 -14.052 14.781 1.00 27.51 2 PHE J C 1
ATOM 3888 O O . PHE F 2 2 ? 57.400 -13.990 14.706 1.00 31.45 2 PHE J O 1
ATOM 3922 N N . ASP F 2 6 ? 54.302 -13.217 22.494 1.00 22.93 6 ASP J N 1
ATOM 3923 C CA . ASP F 2 6 ? 53.698 -11.884 22.395 1.00 21.37 6 ASP J CA 1
ATOM 3924 C C . ASP F 2 6 ? 54.648 -10.682 22.519 1.00 17.24 6 ASP J C 1
ATOM 3925 O O . ASP F 2 6 ? 54.134 -9.568 22.583 1.00 10.53 6 ASP J O 1
ATOM 3930 N N . VAL F 2 7 ? 55.980 -10.879 22.554 1.00 18.11 7 VAL J N 1
ATOM 3931 C CA . VAL F 2 7 ? 56.995 -9.802 22.691 1.00 17.80 7 VAL J CA 1
ATOM 3932 C C . VAL F 2 7 ? 56.655 -8.490 21.943 1.00 22.52 7 VAL J C 1
ATOM 3933 O O . VAL F 2 7 ? 56.446 -7.481 22.614 1.00 23.66 7 VAL J O 1
ATOM 3949 N N . TYR F 2 9 ? 53.929 -8.024 19.745 1.00 15.91 9 TYR J N 1
ATOM 3950 C CA . TYR F 2 9 ? 52.677 -8.383 19.079 1.00 15.63 9 TYR J CA 1
ATOM 3951 C C . TYR F 2 9 ? 52.035 -7.255 18.247 1.00 18.61 9 TYR J C 1
ATOM 3952 O O . TYR F 2 9 ? 51.727 -6.196 18.790 1.00 26.22 9 TYR J O 1
ATOM 3966 N N . TRP F 2 11 ? 53.349 -5.247 15.985 1.00 19.20 11 TRP J N 1
ATOM 3967 C CA . TRP F 2 11 ? 54.325 -4.234 15.567 1.00 14.70 11 TRP J CA 1
ATOM 3968 C C . TRP F 2 11 ? 55.101 -4.664 14.313 1.00 13.53 11 TRP J C 1
ATOM 3969 O O . TRP F 2 11 ? 55.587 -3.815 13.574 1.00 11.14 11 TRP J O 1
ATOM 3980 N N . TYR F 2 12 ? 55.189 -5.978 14.082 1.00 6.87 12 TYR J N 1
ATOM 3981 C CA . TYR F 2 12 ? 55.869 -6.608 12.955 1.00 11.10 12 TYR J CA 1
ATOM 3982 C C . TYR F 2 12 ? 54.936 -7.274 11.944 1.00 15.88 12 TYR J C 1
ATOM 3983 O O . TYR F 2 12 ? 53.749 -7.481 12.188 1.00 14.01 12 TYR J O 1
ATOM 3992 N N . LEU F 2 13 ? 55.528 -7.627 10.799 1.00 22.49 13 LEU J N 1
ATOM 3993 C CA . LEU F 2 13 ? 54.880 -8.268 9.653 1.00 19.82 13 LEU J CA 1
ATOM 3994 C C . LEU F 2 13 ? 55.494 -9.647 9.354 1.00 23.76 13 LEU J C 1
ATOM 3995 O O . LEU F 2 13 ? 54.873 -10.436 8.640 1.00 28.04 13 LEU J O 1
ATOM 4000 N N . CYS F 2 14 ? 56.682 -9.995 9.843 1.00 25.90 14 CYS J N 1
ATOM 4001 C CA . CYS F 2 14 ? 57.263 -11.313 9.551 1.00 28.72 14 CYS J CA 1
ATOM 4002 C C . CYS F 2 14 ? 56.405 -12.473 10.086 1.00 33.70 14 CYS J C 1
ATOM 4003 O O . CYS F 2 14 ? 56.056 -12.482 11.262 1.00 33.52 14 CYS J O 1
ATOM 4006 N N . LYS F 2 15 ? 56.061 -13.441 9.232 1.00 37.61 15 LYS J N 1
ATOM 4007 C CA . LYS F 2 15 ? 55.245 -14.610 9.588 1.00 42.62 15 LYS J CA 1
ATOM 4008 C C . LYS F 2 15 ? 55.966 -15.962 9.284 1.00 48.74 15 LYS J C 1
ATOM 4009 O O . LYS F 2 15 ? 57.063 -16.014 8.743 1.00 50.29 15 LYS J O 1
ATOM 4019 N N . PHE G 2 2 ? 38.295 39.631 27.740 1.00 21.18 2 PHE K N 1
ATOM 4020 C CA . PHE G 2 2 ? 38.786 39.334 26.369 1.00 19.34 2 PHE K CA 1
ATOM 4021 C C . PHE G 2 2 ? 37.952 40.189 25.409 1.00 19.92 2 PHE K C 1
ATOM 4022 O O . PHE G 2 2 ? 36.768 40.219 25.483 1.00 20.80 2 PHE K O 1
ATOM 4056 N N . ASP G 2 6 ? 33.545 39.337 17.603 1.00 17.80 6 ASP K N 1
ATOM 4057 C CA . ASP G 2 6 ? 32.921 38.018 17.705 1.00 20.24 6 ASP K CA 1
ATOM 4058 C C . ASP G 2 6 ? 33.904 36.838 17.614 1.00 16.57 6 ASP K C 1
ATOM 4059 O O . ASP G 2 6 ? 33.425 35.709 17.510 1.00 14.56 6 ASP K O 1
ATOM 4064 N N . VAL G 2 7 ? 35.231 37.069 17.642 1.00 16.16 7 VAL K N 1
ATOM 4065 C CA . VAL G 2 7 ? 36.285 36.019 17.537 1.00 15.01 7 VAL K CA 1
ATOM 4066 C C . VAL G 2 7 ? 36.063 34.727 18.358 1.00 21.77 7 VAL K C 1
ATOM 4067 O O . VAL G 2 7 ? 35.936 33.673 17.736 1.00 25.00 7 VAL K O 1
ATOM 4083 N N . TYR G 2 9 ? 33.525 34.353 20.760 1.00 15.60 9 TYR K N 1
ATOM 4084 C CA . TYR G 2 9 ? 32.217 34.638 21.369 1.00 16.29 9 TYR K CA 1
ATOM 4085 C C . TYR G 2 9 ? 31.567 33.515 22.211 1.00 19.01 9 TYR K C 1
ATOM 4086 O O . TYR G 2 9 ? 31.301 32.444 21.674 1.00 22.78 9 TYR K O 1
ATOM 4100 N N . TRP G 2 11 ? 32.788 31.508 24.491 1.00 20.33 11 TRP K N 1
ATOM 4101 C CA . TRP G 2 11 ? 33.795 30.568 24.992 1.00 16.20 11 TRP K CA 1
ATOM 4102 C C . TRP G 2 11 ? 34.614 31.137 26.159 1.00 15.56 11 TRP K C 1
ATOM 4103 O O . TRP G 2 11 ? 35.190 30.370 26.919 1.00 15.79 11 TRP K O 1
ATOM 4114 N N . TYR G 2 12 ? 34.666 32.465 26.322 1.00 11.24 12 TYR K N 1
ATOM 4115 C CA . TYR G 2 12 ? 35.407 33.101 27.406 1.00 14.02 12 TYR K CA 1
ATOM 4116 C C . TYR G 2 12 ? 34.533 33.823 28.436 1.00 16.22 12 TYR K C 1
ATOM 4117 O O . TYR G 2 12 ? 33.464 34.342 28.118 1.00 19.76 12 TYR K O 1
ATOM 4126 N N . LEU G 2 13 ? 35.032 33.873 29.674 1.00 18.61 13 LEU K N 1
ATOM 4127 C CA . LEU G 2 13 ? 34.390 34.494 30.840 1.00 19.07 13 LEU K CA 1
ATOM 4128 C C . LEU G 2 13 ? 34.975 35.890 31.147 1.00 21.18 13 LEU K C 1
ATOM 4129 O O . LEU G 2 13 ? 34.354 36.650 31.890 1.00 25.86 13 LEU K O 1
ATOM 4134 N N . CYS G 2 14 ? 36.130 36.293 30.623 1.00 18.92 14 CYS K N 1
ATOM 4135 C CA . CYS G 2 14 ? 36.651 37.634 30.909 1.00 18.09 14 CYS K CA 1
ATOM 4136 C C . CYS G 2 14 ? 35.733 38.679 30.250 1.00 22.79 14 CYS K C 1
ATOM 4137 O O . CYS G 2 14 ? 35.655 38.744 29.027 1.00 23.34 14 CYS K O 1
ATOM 4140 N N . LYS G 2 15 ? 35.022 39.495 31.028 1.00 26.87 15 LYS K N 1
ATOM 4141 C CA . LYS G 2 15 ? 34.107 40.507 30.485 1.00 30.95 15 LYS K CA 1
ATOM 4142 C C . LYS G 2 15 ? 34.507 41.974 30.828 1.00 38.72 15 LYS K C 1
ATOM 4143 O O . LYS G 2 15 ? 33.891 42.930 30.374 1.00 41.90 15 LYS K O 1
ATOM 4153 N N . PHE H 2 2 ? 30.804 9.281 18.130 1.00 26.76 2 PHE L N 1
ATOM 4154 C CA . PHE H 2 2 ? 31.208 8.953 16.742 1.00 25.25 2 PHE L CA 1
ATOM 4155 C C . PHE H 2 2 ? 30.292 9.771 15.812 1.00 26.99 2 PHE L C 1
ATOM 4156 O O . PHE H 2 2 ? 29.101 9.740 15.880 1.00 28.47 2 PHE L O 1
ATOM 4190 N N . ASP H 2 6 ? 25.905 9.094 8.150 1.00 25.36 6 ASP L N 1
ATOM 4191 C CA . ASP H 2 6 ? 25.295 7.768 8.115 1.00 24.23 6 ASP L CA 1
ATOM 4192 C C . ASP H 2 6 ? 26.245 6.568 8.208 1.00 18.52 6 ASP L C 1
ATOM 4193 O O . ASP H 2 6 ? 25.720 5.474 8.357 1.00 15.92 6 ASP L O 1
ATOM 4198 N N . VAL H 2 7 ? 27.574 6.750 8.098 1.00 19.10 7 VAL L N 1
ATOM 4199 C CA . VAL H 2 7 ? 28.615 5.682 8.131 1.00 18.93 7 VAL L CA 1
ATOM 4200 C C . VAL H 2 7 ? 28.301 4.411 8.966 1.00 22.71 7 VAL L C 1
ATOM 4201 O O . VAL H 2 7 ? 28.099 3.373 8.343 1.00 26.05 7 VAL L O 1
ATOM 4217 N N . TYR H 2 9 ? 25.673 4.101 11.282 1.00 20.28 9 TYR L N 1
ATOM 4218 C CA . TYR H 2 9 ? 24.418 4.471 11.938 1.00 20.96 9 TYR L CA 1
ATOM 4219 C C . TYR H 2 9 ? 23.688 3.308 12.636 1.00 20.78 9 TYR L C 1
ATOM 4220 O O . TYR H 2 9 ? 23.374 2.312 11.989 1.00 24.97 9 TYR L O 1
ATOM 4234 N N . TRP H 2 11 ? 24.843 1.217 14.929 1.00 17.21 11 TRP L N 1
ATOM 4235 C CA . TRP H 2 11 ? 25.804 0.255 15.473 1.00 14.47 11 TRP L CA 1
ATOM 4236 C C . TRP H 2 11 ? 26.611 0.815 16.652 1.00 16.09 11 TRP L C 1
ATOM 4237 O O . TRP H 2 11 ? 27.159 0.040 17.426 1.00 17.49 11 TRP L O 1
ATOM 4248 N N . TYR H 2 12 ? 26.679 2.145 16.799 1.00 15.69 12 TYR L N 1
ATOM 4249 C CA . TYR H 2 12 ? 27.410 2.780 17.888 1.00 15.69 12 TYR L CA 1
ATOM 4250 C C . TYR H 2 12 ? 26.554 3.481 18.942 1.00 19.07 12 TYR L C 1
ATOM 4251 O O . TYR H 2 12 ? 25.434 3.915 18.680 1.00 15.27 12 TYR L O 1
ATOM 4260 N N . LEU H 2 13 ? 27.147 3.587 20.137 1.00 23.64 13 LEU L N 1
ATOM 4261 C CA . LEU H 2 13 ? 26.596 4.201 21.349 1.00 23.68 13 LEU L CA 1
ATOM 4262 C C . LEU H 2 13 ? 27.166 5.624 21.533 1.00 21.35 13 LEU L C 1
ATOM 4263 O O . LEU H 2 13 ? 26.510 6.470 22.140 1.00 20.66 13 LEU L O 1
ATOM 4268 N N . CYS H 2 14 ? 28.353 5.971 21.037 1.00 20.91 14 CYS L N 1
ATOM 4269 C CA . CYS H 2 14 ? 28.880 7.334 21.195 1.00 27.85 14 CYS L CA 1
ATOM 4270 C C . CYS H 2 14 ? 27.972 8.349 20.474 1.00 35.18 14 CYS L C 1
ATOM 4271 O O . CYS H 2 14 ? 28.388 9.023 19.537 1.00 38.09 14 CYS L O 1
ATOM 4274 N N . LYS H 2 15 ? 26.712 8.439 20.904 1.00 41.32 15 LYS L N 1
ATOM 4275 C CA . LYS H 2 15 ? 25.669 9.314 20.357 1.00 43.30 15 LYS L CA 1
ATOM 4276 C C . LYS H 2 15 ? 25.889 10.799 20.778 1.00 47.25 15 LYS L C 1
ATOM 4277 O O . LYS H 2 15 ? 25.209 11.721 20.349 1.00 49.90 15 LYS L O 1
#

GO terms:
  GO:0005515 protein binding (F, IPI)
  GO:0050860 negative regulation of T cell receptor signaling pathway (P, IDA)
  GO:0050868 negative regulation of T cell activation (P, IDA)
  GO:0048018 receptor ligand activity (F, IDA)
  GO:0031901 early endosome membrane (C, IDA)
  GO:0055038 recycling endosome membrane (C, IDA)
  GO:0035666 TRIF-dependent toll-like receptor signaling pathway (P, IDA)
  GO:0005886 plasma membrane (C, IDA)
  GO:0003713 transcription coactivator activity (F, IDA)
  GO:0005886 plasma membrane (C, EXP)
  GO:0012505 endomembrane system (C, EXP)
  GO:0002841 negative regulation of T cell mediated immune response to tumor cell (P, IMP)
  GO:2001186 negative regulation of CD8-positive, alpha-beta T cell activation (P, IMP)
  GO:0034097 response to cytokine (P, IDA)
  GO:0000139 Golgi membrane (C, TAS)
  GO:0005789 endoplasmic reticulum membrane (C, TAS)
  GO:0005829 cytosol (C, TAS)
  GO:0005886 plasma membrane (C, TAS)
  GO:0005654 nucleoplasm (C, IDA)
  GO:0016607 nuclear speck (C, IDA)

Solvent-accessible surface area: 27324 Å² total

Radius of gyration: 26.54 Å; Cα contacts (8 Å, |Δi|>4): 1187; chains: 8; bounding box: 63×68×69 Å

Organism: Homo sapiens (NCBI:txid9606)

Sequence (520 aa):
AFTVTVPKDLYVVEYGSNMTIECKFPVEKQLDLAALIVYWEMEDKNIIQFVHGEEDLKTQHSSYRQRARLLKDQLSLGNAALQITDVKLQDAGVYRCMISYGGADYKRITVKVNAPYAAAFTVTVPKDLYVVEYGSNMTIECKFPVELDLAALIVYWEMEDKNIIQFVHGEEDLKTQHSSYRQRARLLKDQLSLGNAALQITDVKLQDAGVYRCMISYGGADYKRITVKVNAPYAAALHEAFTVTVPKDLYVVEYGSNMTIECKFPVELDLAALIVYWEMEDKNIIQFVHGEEDLKTQHSSYRQRARLLKDQLSLGNAALQITDVKLQDAGVYRCMISYGGADYKRITVKVNAPYAAALHEHHAFTVTVPKDLYVVEYGSNMTIECKFPVELDLAALIVYWEMEDKNIIQFVHGEEDLKTQHSSYRQRARLLKDQLSLGNAALQITDVKLQDAGVYRCMISYGGADYKRITVKVNAPYAAALHEFDVYWYLCKFDVYWYLCKFDVYWYLCKFDVYWYLCK

Secondary structure (DSSP, 8-state):
----B-S-SEEEEETTS-EEEEEE----SS--TTT-EEEEEETTEEEEEEETTEE--TT--GGGTTTEEE-HHHHTTTEEEEEESS--GGG-EEEEEEEEESEEEEEEEEEEEE-TT--/----B-S-SEEEEETTS-EEEEEE------TTT-EEEEEETTEEEEEEETTEE--SSS-GGGTTTEEE-GGGGGGTEEEEEESS--GGG-EEEEEEEEESEEEEEEEEEEEE-TTHHHHT-/----B-S--EEEEETTS-EEEEEE------GGG-EEEEEETTEEEEEEESSSB--SSS-GGGTTTEEE-HHHHTTTEEEEEESS--GGG-EEEEEEEEESEEEEEEEEEEEE-TTHHHHHHH-/----B-S-SEEEEETTS-EEEEEE------TTT-EEEEEETTEEEEEEETTEE--TT--GGGTTTEEE-HHHHTTTEEEEEESS--GGG-EEEEEEEEESEEEEEEEEEEEE-TTTTTTT-/---------/---------/---------/---------

InterPro domains:
  IPR003599 Immunoglobulin domain subtype [SM00409] (24-131)
  IPR003599 Immunoglobulin domain subtype [SM00409] (139-227)
  IPR007110 Immunoglobulin-like domain [PS50835] (33-127)
  IPR007110 Immunoglobulin-like domain [PS50835] (133-225)
  IPR013106 Immunoglobulin V-set domain [PF07686] (29-128)
  IPR013162 CD80-like, immunoglobulin C2-set [PF08205] (137-219)
  IPR013783 Immunoglobulin-like fold [G3DSA:2.60.40.10] (17-136)
  IPR013783 Immunoglobulin-like fold [G3DSA:2.60.40.10] (137-239)
  IPR036179 Immunoglobulin-like domain superfamily [SSF48726] (19-128)
  IPR036179 Immunoglobulin-like domain superfamily [SSF48726] (147-221)
  IPR051713 T-cell Activation and Immune Regulation Protein [PTHR25466] (1-289)

CATH classification: 2.60.40.10

B-factor: mean 23.69, std 7.39, range [4.09, 61.94]

Foldseek 3Di:
DWDKDFPAQEAEAEAQAKDKGKIFTDDDQAADQQFKWKWKDFPHAGDWTGHSLDTDPVRHHPVCVVFWDFPSVCVSVRMGIIMGGRDHQVNFGKMKMWITRPHIDMDIHGYGYHYNPRD/DWDKDFPAQEAEEEAQAKDKGKIFTDDVADQQFKWKFKDFDHFGQFTRHSNDTDPVRHDPVCVVFWDFPSVCVNVRMGIIMGGRHHQVNFGKMKMWIGRPHIDIDIHGYGYDYPCNVVVVD/DWDKDFPAQEAEAEAQAKDKGKIATDDVDQLQQKWKWKDFDNATCWTRHSHRIDCPSHGPVNVVFKDFPVVCVVVRMGMIMGGRDHQVNFHKMKMWMGRPHIDIDIHGYHYQYPCNVVVVVVD/DWDKAFPAQEAEEEAQAKDKGKIFTDDCADQQQKWKWKDFDHAGQWTRHNLRIDCPRHDPVRVVFKDFDSVCVSVRIGMIMGGRDDQVPFAKMKMWITRPHTDIDIHGYHYDYPCNVVVVD/DVCVPDDPD/DVVVPDDDD/DVVVPDDDD/DVVVPDDPD

Nearest PDB structures (foldseek):
  6nnv-assembly4_D  TM=1.008E+00  e=6.331E-27  Homo sapiens
  6noj-assembly1_A  TM=9.392E-01  e=8.361E-24  Homo sapiens
  5x8m-assembly1_A  TM=9.909E-01  e=1.075E-22  Homo sapiens
  6np9-assembly1_A-2  TM=9.415E-01  e=4.156E-23  Homo sapiens
  5x8l-assembly5_E  TM=9.746E-01  e=4.212E-22  Homo sapiens